Protein AF-A0A2V5XUT9-F1 (afdb_monomer_lite)

Foldseek 3Di:
DDDDDDDDDDDDDDPDPPPPPPQDPQPLQLPFDADPQDFCLVCPPPRNLVSVVVVLVCVVVVVLVVSVFWKFPAWAFQAEADLNEHQHPAATWIKTWGSQRVVCQVVVVPDARDFQTKMKIQHFHDDRVVCVVPPTDPGFKIWMWGAALQFAQLRIWTAIGGHPDDRDDLDPPRDAHRTGALALLLQALLQFLGSSDQDHQLGTPSGDHHDDHYHYDCNPPPDDDDDPDDDDDDDPRDYLVNVLLQADFFDDDPDDPDPPDDDVVVCVVPVVDDDDDPVRQAFFRALNLLAAHFGSVAFDLDGFLSSVLSWQWAFSADQRQKDWFDQDPVSHIYIDRQGLSLQQCQACQQQLLLFVVLVVVLVVVLVVLVVDPDPVVSVVVNQVSQLLSLLARQVQLSVSQCVVVVNDRGDDPCLLRDRPSPPPSSNSNSSRRSGCDQSNLQQFAQDPDDPPDDSVVCCLVAQASSRTDGDDSQEGEDQDAPLQDAASSCCSRNVHGYHYDNCSQALSSVRSHQFRWDFPVPDVVTDIDGQGCFSVLLCVFLQDDPDDDHPNHDHLQVQFFNQWDAFPVRRDTGRGDKGFNTRYNAPSGRDGHRGHDRSNTVRDTGPDDDTGSNRAALPLVSLVVFVVQWDWDDPDPSATWTHHRRSNYIQDSNNHSRSHSSSNSSRRNVVSVVPAAWDKDWDPWDDDDPDTDIDIDIGGRGSHDPPHSGPPDDDDDDDDDDD

Sequence (723 aa):
MFWFLLVAAGTTLFCYPSILSGQTPVPDCSERTKDDLPLPSTFLPGRLPEFQKILTGFLQRGDYLKLNWCGDKGLRDTGPFINKASYGVHPTVKIYYSPEIMRWLIDGRDGTVPDGAMIIKEQYAPPAAQYQIKPPLPVSDWTIMIKDSKGSKDGWYWAEIWEGQNIDNNDPPYNIPNAGFGLYCSRCHASAEKDHTFVSLSNIKGFPGQPLSYFVDFSWVPQPSPTPATRPLAKLTVSHHDEMSLLSSAKEPAAPPAPSTLNPAFVKFYNSIAPVPPADVQKLPPETYDHIVADYLGPQHFLTSDACMGCHSAIYYGNAMVYTGKPQPDGTTPLMNVSPFGEWRWSPMGLAGRDPIFYAQLDSELAYLKTIKDIATREKLKREVVNTCFRCHGVMGKRQLDLDHGGNGDFERDLVYVTDKNDSNFKYGALARDGVSCTACHHTVEDKTPPGVPPLKYFLENSITGNFQTGKADELSGPFEDNVIVTDPMNSTMGIKPKHDAFIKASRMCGSCHTINLPVVDQKPVGHNLEQLTYLEWVNSGYQNEFGNNSRAQTCQDCHMPGKYSNAAGTLTVPLIQQPIATVQDDQYPAVEYRLDQAKVQVRFRDSGFVRHQFQGLNIFLLEMFSEFMKDYKTSPDKNFPYNDVLGVRQNDYMLTVNADLPNAIDAFVEQAQNTTASIAVTPISTDKDKLVANVTVTNKTGHRFPSGVGFRRAFIEFEAID

Secondary structure (DSSP, 8-state):
------------------------PPP--TTSPPP-PPPGGGGTTT-HHHHHHHHHHHHHTTHHHHTT-EEBSS-B-SS-EETTEE--SSSEEEEEE-HHHHHHHHTTS-SPPPTT-EEEEEEEPSPGGGGGTSPPPPP-EEEEEEE-TTTSSS-EEEEEEETTPPPP-S-TT-PPPSEESS-TTHHHHTTBSSTT----GGGBTTSSS------B-STTSPPPPPPS-SPPP------HHHHHTTEE------PPPPPSS--HHHHHHTTTSPPPPGGGSPPPPPGGG---PPPSSS--S---THHHHHHHS--SSSS--EEE-PPPTTS-EEEEE--HHHHHTTSTTGGGGG-HHHHHHHHHHHHHHTT-S-HHHHHHHHHHHHHHHHHHHSHHHHHHHHHHTTT-----GGGGG---TTSTTHHHHHHHHT-S-HHHHHTEE---PPTTS-HHHHHHHHT-TT--EE--TTEEEESS-GGGS--HHHHHHHS-EEEE-GGGG-HHHHHTTSSEEEEETTSSS-EEEEEE-HHHHHHTSTT--SSS--TT---HHHHHS-S-EE-TTSS-EESS--B-S---SSTTSPP-TTBPPGGGT----BSS----S----S-HHHHHHHHTT-B--EEETTEE--EETTTTEESS-TTT--TTHHHHHHHHHHHHIIIIIEEEEEPPPEEETTEEE--EEEEE-SSSSSS-SBTT-----------

Structure (mmCIF, N/CA/C/O backbone):
data_AF-A0A2V5XUT9-F1
#
_entry.id   AF-A0A2V5XUT9-F1
#
loop_
_atom_site.group_PDB
_atom_site.id
_atom_site.type_symbol
_atom_site.label_atom_id
_atom_site.label_alt_id
_atom_site.label_comp_id
_atom_site.label_asym_id
_atom_site.label_entity_id
_atom_site.label_seq_id
_atom_site.pdbx_PDB_ins_code
_atom_site.Cartn_x
_atom_site.Cartn_y
_atom_site.Cartn_z
_atom_site.occupancy
_atom_site.B_iso_or_equiv
_atom_site.auth_seq_id
_atom_site.auth_comp_id
_atom_site.auth_asym_id
_atom_site.auth_atom_id
_atom_site.pdbx_PDB_model_num
ATOM 1 N N . MET A 1 1 ? 3.800 -66.254 -53.015 1.00 32.72 1 MET A N 1
ATOM 2 C CA . MET A 1 1 ? 3.657 -66.008 -54.469 1.00 32.72 1 MET A CA 1
ATOM 3 C C . MET A 1 1 ? 3.555 -64.497 -54.643 1.00 32.72 1 MET A C 1
ATOM 5 O O . MET A 1 1 ? 2.500 -63.958 -54.369 1.00 32.72 1 MET A O 1
ATOM 9 N N . PHE A 1 2 ? 4.649 -63.732 -54.710 1.00 27.14 2 PHE A N 1
ATOM 10 C CA . PHE A 1 2 ? 5.569 -63.567 -55.849 1.00 27.14 2 PHE A CA 1
ATOM 11 C C . PHE A 1 2 ? 4.825 -63.282 -57.164 1.00 27.14 2 PHE A C 1
ATOM 13 O O . PHE A 1 2 ? 4.352 -64.224 -57.787 1.00 27.14 2 PHE A O 1
ATOM 20 N N . TRP A 1 3 ? 4.764 -62.015 -57.593 1.00 24.81 3 TRP A N 1
ATOM 21 C CA . TRP A 1 3 ? 5.647 -61.505 -58.655 1.00 24.81 3 TRP A CA 1
ATOM 22 C C . TRP A 1 3 ? 5.622 -59.969 -58.750 1.00 24.81 3 TRP A C 1
ATOM 24 O O . TRP A 1 3 ? 4.587 -59.328 -58.599 1.00 24.81 3 TRP A O 1
ATOM 34 N N . PHE A 1 4 ? 6.819 -59.424 -58.962 1.00 25.84 4 PHE A N 1
ATOM 35 C CA . PHE A 1 4 ? 7.181 -58.024 -59.173 1.00 25.84 4 PHE A CA 1
ATOM 36 C C . PHE A 1 4 ? 6.820 -57.551 -60.589 1.00 25.84 4 PHE A C 1
ATOM 38 O O . PHE A 1 4 ? 6.903 -58.335 -61.533 1.00 25.84 4 PHE A O 1
ATOM 45 N N . LEU A 1 5 ? 6.603 -56.242 -60.759 1.00 26.33 5 LEU A N 1
ATOM 46 C CA . LEU A 1 5 ? 6.947 -55.556 -62.007 1.00 26.33 5 LEU A CA 1
ATOM 47 C C . LEU A 1 5 ? 7.474 -54.142 -61.723 1.00 26.33 5 LEU A C 1
ATOM 49 O O . LEU A 1 5 ? 6.786 -53.300 -61.151 1.00 26.33 5 LEU A O 1
ATOM 53 N N . LEU A 1 6 ? 8.738 -53.943 -62.107 1.00 25.69 6 LEU A N 1
ATOM 54 C CA . LEU A 1 6 ? 9.466 -52.678 -62.167 1.00 25.69 6 LEU A CA 1
ATOM 55 C C . LEU A 1 6 ? 8.842 -51.739 -63.208 1.00 25.69 6 LEU A C 1
ATOM 57 O O . LEU A 1 6 ? 8.605 -52.168 -64.335 1.00 25.69 6 LEU A O 1
ATOM 61 N N . VAL A 1 7 ? 8.785 -50.441 -62.897 1.00 28.50 7 VAL A N 1
ATOM 62 C CA . VAL A 1 7 ? 8.995 -49.378 -63.892 1.00 28.50 7 VAL A CA 1
ATOM 63 C C . VAL A 1 7 ? 9.900 -48.310 -63.279 1.00 28.50 7 VAL A C 1
ATOM 65 O O . VAL A 1 7 ? 9.647 -47.799 -62.191 1.00 28.50 7 VAL A O 1
ATOM 68 N N . ALA A 1 8 ? 10.990 -48.033 -63.989 1.00 28.75 8 ALA A N 1
ATOM 69 C CA . ALA A 1 8 ? 12.005 -47.043 -63.675 1.00 28.75 8 ALA A CA 1
ATOM 70 C C . ALA A 1 8 ? 11.497 -45.611 -63.909 1.00 28.75 8 ALA A C 1
ATOM 72 O O . ALA A 1 8 ? 10.847 -45.340 -64.916 1.00 28.75 8 ALA A O 1
ATOM 73 N N . ALA A 1 9 ? 11.883 -44.683 -63.034 1.00 30.38 9 ALA A N 1
ATOM 74 C CA . ALA A 1 9 ? 11.851 -43.252 -63.311 1.00 30.38 9 ALA A CA 1
ATOM 75 C C . ALA A 1 9 ? 13.183 -42.647 -62.851 1.00 30.38 9 ALA A C 1
ATOM 77 O O . ALA A 1 9 ? 13.587 -42.808 -61.701 1.00 30.38 9 ALA A O 1
ATOM 78 N N . GLY A 1 10 ? 13.897 -42.044 -63.801 1.00 28.62 10 GLY A N 1
ATOM 79 C CA . GLY A 1 10 ? 15.254 -41.542 -63.636 1.00 28.62 10 GLY A CA 1
ATOM 80 C C . GLY A 1 10 ? 15.347 -40.347 -62.692 1.00 28.62 10 GLY A C 1
ATOM 81 O O . GLY A 1 10 ? 14.539 -39.423 -62.733 1.00 28.62 10 GLY A O 1
ATOM 82 N N . THR A 1 11 ? 16.382 -40.366 -61.861 1.00 30.25 11 THR A N 1
ATOM 83 C CA . THR A 1 11 ? 16.817 -39.253 -61.025 1.00 30.25 11 THR A CA 1
ATOM 84 C C . THR A 1 11 ? 17.622 -38.269 -61.871 1.00 30.25 11 THR A C 1
ATOM 86 O O . THR A 1 11 ? 18.797 -38.488 -62.162 1.00 30.25 11 THR A O 1
ATOM 89 N N . THR A 1 12 ? 17.000 -37.159 -62.259 1.00 32.81 12 THR A N 1
ATOM 90 C CA . THR A 1 12 ? 17.709 -35.980 -62.765 1.00 32.81 12 THR A CA 1
ATOM 91 C C . THR A 1 12 ? 18.216 -35.185 -61.562 1.00 32.81 12 THR A C 1
ATOM 93 O O . THR A 1 12 ? 17.437 -34.549 -60.853 1.00 32.81 12 THR A O 1
ATOM 96 N N . LEU A 1 13 ? 19.525 -35.247 -61.303 1.00 30.48 13 LEU A N 1
ATOM 97 C CA . LEU A 1 13 ? 20.211 -34.367 -60.356 1.00 30.48 13 LEU A CA 1
ATOM 98 C C . LEU A 1 13 ? 20.130 -32.923 -60.882 1.00 30.48 13 LEU A C 1
ATOM 100 O O . LEU A 1 13 ? 20.867 -32.546 -61.791 1.00 30.48 13 LEU A O 1
ATOM 104 N N . PHE A 1 14 ? 19.252 -32.105 -60.305 1.00 32.28 14 PHE A N 1
ATOM 105 C CA . PHE A 1 14 ? 19.362 -30.652 -60.400 1.00 32.28 14 PHE A CA 1
ATOM 106 C C . PHE A 1 14 ? 20.211 -30.160 -59.225 1.00 32.28 14 PHE A C 1
ATOM 108 O O . PHE A 1 14 ? 19.733 -30.047 -58.098 1.00 32.28 14 PHE A O 1
ATOM 115 N N . CYS A 1 15 ? 21.487 -29.876 -59.495 1.00 30.17 15 CYS A N 1
ATOM 116 C CA . CYS A 1 15 ? 22.313 -29.040 -58.628 1.00 30.17 15 CYS A CA 1
ATOM 117 C C . CYS A 1 15 ? 21.710 -27.630 -58.594 1.00 30.17 15 CYS A C 1
ATOM 119 O O . CYS A 1 15 ? 21.963 -26.824 -59.488 1.00 30.17 15 CYS A O 1
ATOM 121 N N . TYR A 1 16 ? 20.924 -27.327 -57.563 1.00 31.00 16 TYR A N 1
ATOM 122 C CA . TYR A 1 16 ? 20.676 -25.944 -57.177 1.00 31.00 16 TYR A CA 1
ATOM 123 C C . TYR A 1 16 ? 21.912 -25.432 -56.428 1.00 31.00 16 TYR A C 1
ATOM 125 O O . TYR A 1 16 ? 22.327 -26.065 -55.455 1.00 31.00 16 TYR A O 1
ATOM 133 N N . PRO A 1 17 ? 22.528 -24.316 -56.851 1.00 32.03 17 PRO A N 1
ATOM 134 C CA . PRO A 1 17 ? 23.571 -23.693 -56.060 1.00 32.03 17 PRO A CA 1
ATOM 135 C C . PRO A 1 17 ? 22.941 -23.201 -54.757 1.00 32.03 17 PRO A C 1
ATOM 137 O O . PRO A 1 17 ? 21.958 -22.459 -54.772 1.00 32.03 17 PRO A O 1
ATOM 140 N N . SER A 1 18 ? 23.505 -23.633 -53.631 1.00 33.12 18 SER A N 1
ATOM 141 C CA . SER A 1 18 ? 23.210 -23.094 -52.311 1.00 33.12 18 SER A CA 1
ATOM 142 C C . SER A 1 18 ? 23.465 -21.590 -52.336 1.00 33.12 18 SER A C 1
ATOM 144 O O . SER A 1 18 ? 24.608 -21.140 -52.251 1.00 33.12 18 SER A O 1
ATOM 146 N N . ILE A 1 19 ? 22.401 -20.802 -52.474 1.00 35.62 19 ILE A N 1
ATOM 147 C CA . ILE A 1 19 ? 22.444 -19.382 -52.152 1.00 35.62 19 ILE A CA 1
ATOM 148 C C . ILE A 1 19 ? 22.626 -19.339 -50.638 1.00 35.62 19 ILE A C 1
ATOM 150 O O . ILE A 1 19 ? 21.674 -19.498 -49.877 1.00 35.62 19 ILE A O 1
ATOM 154 N N . LEU A 1 20 ? 23.879 -19.192 -50.207 1.00 35.50 20 LEU A N 1
ATOM 155 C CA . LEU A 1 20 ? 24.218 -18.695 -48.884 1.00 35.50 20 LEU A CA 1
ATOM 156 C C . LEU A 1 20 ? 23.450 -17.383 -48.718 1.00 35.50 20 LEU A C 1
ATOM 158 O O . LEU A 1 20 ? 23.815 -16.365 -49.307 1.00 35.50 20 LEU A O 1
ATOM 162 N N . SER A 1 21 ? 22.349 -17.417 -47.965 1.00 39.91 21 SER A N 1
ATOM 163 C CA . SER A 1 21 ? 21.729 -16.197 -47.476 1.00 39.91 21 SER A CA 1
ATOM 164 C C . SER A 1 21 ? 22.806 -15.483 -46.672 1.00 39.91 21 SER A C 1
ATOM 166 O O . SER A 1 21 ? 23.222 -15.983 -45.625 1.00 39.91 21 SER A O 1
ATOM 168 N N . GLY A 1 22 ? 23.299 -14.358 -47.183 1.00 36.34 22 GLY A N 1
ATOM 169 C CA . GLY A 1 22 ? 24.143 -13.466 -46.410 1.00 36.34 22 GLY A CA 1
ATOM 170 C C . GLY A 1 22 ? 23.352 -13.022 -45.188 1.00 36.34 22 GLY A C 1
ATOM 171 O O . GLY A 1 22 ? 22.529 -12.116 -45.281 1.00 36.34 22 GLY A O 1
ATOM 172 N N . GLN A 1 23 ? 23.558 -13.693 -44.055 1.00 43.31 23 GLN A N 1
ATOM 173 C CA . GLN A 1 23 ? 23.196 -13.138 -42.765 1.00 43.31 23 GLN A CA 1
ATOM 174 C C . GLN A 1 23 ? 24.056 -11.887 -42.622 1.00 43.31 23 GLN A C 1
ATOM 176 O O . GLN A 1 23 ? 25.282 -11.969 -42.553 1.00 43.31 23 GLN A O 1
ATOM 181 N N . THR A 1 24 ? 23.423 -10.715 -42.652 1.00 45.81 24 THR A N 1
ATOM 182 C CA . THR A 1 24 ? 24.041 -9.498 -42.126 1.00 45.81 24 THR A CA 1
ATOM 183 C C . THR A 1 24 ? 24.659 -9.844 -40.772 1.00 45.81 24 THR A C 1
ATOM 185 O O . THR A 1 24 ? 23.941 -10.426 -39.953 1.00 45.81 24 THR A O 1
ATOM 188 N N . PRO A 1 25 ? 25.947 -9.535 -40.532 1.00 54.25 25 PRO A N 1
ATOM 189 C CA . PRO A 1 25 ? 26.560 -9.772 -39.235 1.00 54.25 25 PRO A CA 1
ATOM 190 C C . PRO A 1 25 ? 25.679 -9.138 -38.164 1.00 54.25 25 PRO A C 1
ATOM 192 O O . PRO A 1 25 ? 25.329 -7.958 -38.270 1.00 54.25 25 PRO A O 1
ATOM 195 N N . VAL A 1 26 ? 25.274 -9.937 -37.178 1.00 59.28 26 VAL A N 1
ATOM 196 C CA . VAL A 1 26 ? 24.556 -9.431 -36.009 1.00 59.28 26 VAL A CA 1
ATOM 197 C C . VAL A 1 26 ? 25.423 -8.322 -35.401 1.00 59.28 26 VAL A C 1
ATOM 199 O O . VAL A 1 26 ? 26.630 -8.533 -35.247 1.00 59.28 26 VAL A O 1
ATOM 202 N N . PRO A 1 27 ? 24.872 -7.128 -35.119 1.00 66.81 27 PRO A N 1
ATOM 203 C CA . PRO A 1 27 ? 25.648 -6.058 -34.514 1.00 66.81 27 PRO A CA 1
ATOM 204 C C . PRO A 1 27 ? 26.284 -6.543 -33.212 1.00 66.81 27 PRO A C 1
ATOM 206 O O . PRO A 1 27 ? 25.630 -7.228 -32.427 1.00 66.81 27 PRO A O 1
ATOM 209 N N . ASP A 1 28 ? 27.542 -6.170 -32.983 1.00 81.25 28 ASP A N 1
ATOM 210 C CA . ASP A 1 28 ? 28.255 -6.495 -31.749 1.00 81.25 28 ASP A CA 1
ATOM 211 C C . ASP A 1 28 ? 27.670 -5.697 -30.572 1.00 81.25 28 ASP A C 1
ATOM 213 O O . ASP A 1 28 ? 28.098 -4.584 -30.256 1.00 81.25 28 ASP A O 1
ATOM 217 N N . CYS A 1 29 ? 26.576 -6.225 -30.028 1.00 86.06 29 CYS A N 1
ATOM 218 C CA . CYS A 1 29 ? 25.764 -5.607 -28.990 1.00 86.06 29 CYS A CA 1
ATOM 219 C C . CYS A 1 29 ? 26.208 -5.998 -27.578 1.00 86.06 29 CYS A C 1
ATOM 221 O O . CYS A 1 29 ? 26.033 -5.207 -26.656 1.00 86.06 29 CYS A O 1
ATOM 223 N N . SER A 1 30 ? 26.758 -7.201 -27.401 1.00 84.38 30 SER A N 1
ATOM 224 C CA . SER A 1 30 ? 27.184 -7.730 -26.098 1.00 84.38 30 SER A CA 1
ATOM 225 C C . SER A 1 30 ? 28.550 -7.218 -25.645 1.00 84.38 30 SER A C 1
ATOM 227 O O . SER A 1 30 ? 28.843 -7.282 -24.456 1.00 84.38 30 SER A O 1
ATOM 229 N N . GLU A 1 31 ? 29.369 -6.693 -26.561 1.00 86.44 31 GLU A N 1
ATOM 230 C CA . GLU A 1 31 ? 30.711 -6.167 -26.265 1.00 86.44 31 GLU A CA 1
ATOM 231 C C . GLU A 1 31 ? 30.760 -4.622 -26.301 1.00 86.44 31 GLU A C 1
ATOM 233 O O . GLU A 1 31 ? 31.824 -4.009 -26.409 1.00 86.44 31 GLU A O 1
ATOM 238 N N . ARG A 1 32 ? 29.595 -3.957 -26.222 1.00 88.75 32 ARG A N 1
ATOM 239 C CA . ARG A 1 32 ? 29.506 -2.489 -26.109 1.00 88.75 32 ARG A CA 1
ATOM 240 C C . ARG A 1 32 ? 30.077 -1.989 -24.784 1.00 88.75 32 ARG A C 1
ATOM 242 O O . ARG A 1 32 ? 30.233 -2.734 -23.820 1.00 88.75 32 ARG A O 1
ATOM 249 N N . THR A 1 33 ? 30.374 -0.692 -24.733 1.00 90.62 33 THR A N 1
ATOM 250 C CA . THR A 1 33 ? 30.874 -0.053 -23.516 1.00 90.62 33 THR A CA 1
ATOM 251 C C . THR A 1 33 ? 29.785 -0.050 -22.443 1.00 90.62 33 THR A C 1
ATOM 253 O O . THR A 1 33 ? 28.659 0.392 -22.680 1.00 90.62 33 THR A O 1
ATOM 256 N N . LYS A 1 34 ? 30.137 -0.562 -21.265 1.00 93.25 34 LYS A N 1
ATOM 257 C CA . LYS A 1 34 ? 29.307 -0.519 -20.058 1.00 93.25 34 LYS A CA 1
ATOM 258 C C . LYS A 1 34 ? 29.227 0.910 -19.527 1.00 93.25 34 LYS A C 1
ATOM 260 O O . LYS A 1 34 ? 30.142 1.697 -19.772 1.00 93.25 34 LYS A O 1
ATOM 265 N N . ASP A 1 35 ? 28.160 1.240 -18.813 1.00 94.69 35 ASP A N 1
ATOM 266 C CA . ASP A 1 35 ? 28.147 2.466 -18.022 1.00 94.69 35 ASP A CA 1
ATOM 267 C C . ASP A 1 35 ? 29.044 2.334 -16.779 1.00 94.69 35 ASP A C 1
ATOM 269 O O . ASP A 1 35 ? 29.522 1.252 -16.429 1.00 94.69 35 ASP A O 1
ATOM 273 N N . ASP A 1 36 ? 29.314 3.470 -16.147 1.00 94.44 36 ASP A N 1
ATOM 274 C CA . ASP A 1 36 ? 30.088 3.598 -14.917 1.00 94.44 36 ASP A CA 1
ATOM 275 C C . ASP A 1 36 ? 29.212 4.008 -13.722 1.00 94.44 36 ASP A C 1
ATOM 277 O O . ASP A 1 36 ? 29.734 4.484 -12.708 1.00 94.44 36 ASP A O 1
ATOM 281 N N . LEU A 1 37 ? 27.883 3.837 -13.817 1.00 97.62 37 LEU A N 1
ATOM 282 C CA . LEU A 1 37 ? 26.998 4.196 -12.719 1.00 97.62 37 LEU A CA 1
ATOM 283 C C . LEU A 1 37 ? 27.213 3.245 -11.530 1.00 97.62 37 LEU A C 1
ATOM 285 O O . LEU A 1 37 ? 27.383 2.035 -11.697 1.00 97.62 37 LEU A O 1
ATOM 289 N N . PRO A 1 38 ? 27.194 3.769 -10.294 1.00 97.81 38 PRO A N 1
ATOM 290 C CA . PRO A 1 38 ? 27.205 2.924 -9.109 1.00 97.81 38 PRO A CA 1
ATOM 291 C C . PRO A 1 38 ? 25.911 2.104 -9.009 1.00 97.81 38 PRO A C 1
ATOM 293 O O . PRO A 1 38 ? 24.860 2.514 -9.495 1.00 97.81 38 PRO A O 1
ATOM 296 N N . LEU A 1 39 ? 25.963 0.974 -8.303 1.00 98.44 39 LEU A N 1
ATOM 297 C CA . LEU A 1 39 ? 24.760 0.193 -8.011 1.00 98.44 39 LEU A CA 1
ATOM 298 C C . LEU A 1 39 ? 23.812 0.975 -7.077 1.00 98.44 39 LEU A C 1
ATOM 300 O O . LEU A 1 39 ? 24.284 1.491 -6.054 1.00 98.44 39 LEU A O 1
ATOM 304 N N . PRO A 1 40 ? 22.498 1.050 -7.367 1.00 98.19 40 PRO A N 1
ATOM 305 C CA . PRO A 1 40 ? 21.549 1.792 -6.538 1.00 98.19 40 PRO A CA 1
ATOM 306 C C . PRO A 1 40 ? 21.535 1.352 -5.061 1.00 98.19 40 PRO A C 1
ATOM 308 O O . PRO A 1 40 ? 21.383 2.190 -4.171 1.00 98.19 40 PRO A O 1
ATOM 311 N N . SER A 1 41 ? 21.775 0.072 -4.758 1.00 97.94 41 SER A N 1
ATOM 312 C CA . SER A 1 41 ? 21.807 -0.460 -3.388 1.00 97.94 41 SER A CA 1
ATOM 313 C C . SER A 1 41 ? 22.939 0.134 -2.534 1.00 97.94 41 SER A C 1
ATOM 315 O O . SER A 1 41 ? 22.818 0.199 -1.314 1.00 97.94 41 SER A O 1
ATOM 317 N N . THR A 1 42 ? 23.984 0.712 -3.143 1.00 97.81 42 THR A N 1
ATOM 318 C CA . THR A 1 42 ? 25.054 1.461 -2.438 1.00 97.81 42 THR A CA 1
ATOM 319 C C . THR A 1 42 ? 24.603 2.818 -1.870 1.00 97.81 42 THR A C 1
ATOM 321 O O . THR A 1 42 ? 25.348 3.491 -1.148 1.00 97.81 42 THR A O 1
ATOM 324 N N . PHE A 1 43 ? 23.371 3.225 -2.178 1.00 97.44 43 PHE A N 1
ATOM 325 C CA . PHE A 1 43 ? 22.713 4.417 -1.649 1.00 97.44 43 PHE A CA 1
ATOM 326 C C . PHE A 1 43 ? 21.628 4.083 -0.621 1.00 97.44 43 PHE A C 1
ATOM 328 O O . PHE A 1 43 ? 21.058 4.995 -0.020 1.00 97.44 43 PHE A O 1
ATOM 335 N N . LEU A 1 44 ? 21.342 2.804 -0.374 1.00 94.44 44 LEU A N 1
ATOM 336 C CA . LEU A 1 44 ? 20.471 2.420 0.729 1.00 94.44 44 LEU A CA 1
ATOM 337 C C . LEU A 1 44 ? 21.139 2.718 2.082 1.00 94.44 44 LEU A C 1
ATOM 339 O O . LEU A 1 44 ? 22.369 2.735 2.179 1.00 94.44 44 LEU A O 1
ATOM 343 N N . PRO A 1 45 ? 20.341 2.943 3.138 1.00 89.50 45 PRO A N 1
ATOM 344 C CA . PRO A 1 45 ? 18.873 3.018 3.140 1.00 89.50 45 PRO A CA 1
ATOM 345 C C . PRO A 1 45 ? 18.315 4.422 2.815 1.00 89.50 45 PRO A C 1
ATOM 347 O O . PRO A 1 45 ? 17.141 4.556 2.479 1.00 89.50 45 PRO A O 1
ATOM 350 N N . GLY A 1 46 ? 19.132 5.479 2.906 1.00 88.44 46 GLY A N 1
ATOM 351 C CA . GLY A 1 46 ? 18.653 6.871 2.937 1.00 88.44 46 GLY A CA 1
ATOM 352 C C . GLY A 1 46 ? 18.944 7.758 1.725 1.00 88.44 46 GLY A C 1
ATOM 353 O O . GLY A 1 46 ? 18.409 8.860 1.656 1.00 88.44 46 GLY A O 1
ATOM 354 N N . ARG A 1 47 ? 19.784 7.320 0.783 1.00 94.88 47 ARG A N 1
ATOM 355 C CA . ARG A 1 47 ? 20.377 8.184 -0.256 1.00 94.88 47 ARG A CA 1
ATOM 356 C C . ARG A 1 47 ? 19.893 7.893 -1.678 1.00 94.88 47 ARG A C 1
ATOM 358 O O . ARG A 1 47 ? 20.490 8.389 -2.628 1.00 94.88 47 ARG A O 1
ATOM 365 N N . LEU A 1 48 ? 18.820 7.118 -1.865 1.00 95.06 48 LEU A N 1
ATOM 366 C CA . LEU A 1 48 ? 18.259 6.861 -3.203 1.00 95.06 48 LEU A CA 1
ATOM 367 C C . LEU A 1 48 ? 17.942 8.140 -4.015 1.00 95.06 48 LEU A C 1
ATOM 369 O O . LEU A 1 48 ? 18.198 8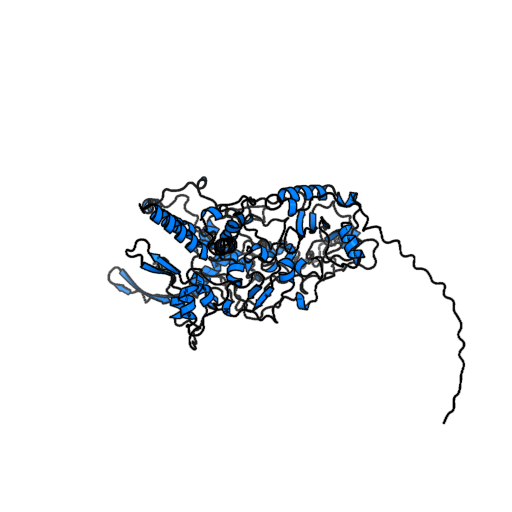.116 -5.218 1.00 95.06 48 LEU A O 1
ATOM 373 N N . PRO A 1 49 ? 17.511 9.274 -3.419 1.00 94.88 49 PRO A N 1
ATOM 374 C CA . PRO A 1 49 ? 17.377 10.537 -4.157 1.00 94.88 49 PRO A CA 1
ATOM 375 C C . PRO A 1 49 ? 18.691 11.053 -4.775 1.00 94.88 49 PRO A C 1
ATOM 377 O O . PRO A 1 49 ? 18.684 11.674 -5.839 1.00 94.88 49 PRO A O 1
ATOM 380 N N . GLU A 1 50 ? 19.845 10.777 -4.151 1.00 96.81 50 GLU A N 1
ATOM 381 C CA . GLU A 1 50 ? 21.159 11.098 -4.731 1.00 96.81 50 GLU A CA 1
ATOM 382 C C . GLU A 1 50 ? 21.422 10.249 -5.979 1.00 96.81 50 GLU A C 1
ATOM 384 O O . GLU A 1 50 ? 21.904 10.769 -6.987 1.00 96.81 50 GLU A O 1
ATOM 389 N N . PHE A 1 51 ? 21.066 8.961 -5.935 1.00 97.75 51 PHE A N 1
ATOM 390 C CA . PHE A 1 51 ? 21.177 8.075 -7.091 1.00 97.75 51 PHE A CA 1
ATOM 391 C C . PHE A 1 51 ? 20.228 8.491 -8.221 1.00 97.75 51 PHE A C 1
ATOM 393 O O . PHE A 1 51 ? 20.668 8.598 -9.365 1.00 97.75 51 PHE A O 1
ATOM 400 N N . GLN A 1 52 ? 18.968 8.820 -7.906 1.00 96.44 52 GLN A N 1
ATOM 401 C CA . GLN A 1 52 ? 18.009 9.346 -8.883 1.00 96.44 52 GLN A CA 1
ATOM 402 C C . GLN A 1 52 ? 18.589 10.573 -9.599 1.00 96.44 52 GLN A C 1
ATOM 404 O O . GLN A 1 52 ? 18.559 10.629 -10.822 1.00 96.44 52 GLN A O 1
ATOM 409 N N . LYS A 1 53 ? 19.222 11.507 -8.872 1.00 96.50 53 LYS A N 1
ATOM 410 C CA . LYS A 1 53 ? 19.889 12.678 -9.471 1.00 96.50 53 LYS A CA 1
ATOM 411 C C . LYS A 1 53 ? 20.988 12.301 -10.469 1.00 96.50 53 LYS A C 1
ATOM 413 O O . LYS A 1 53 ? 21.102 12.922 -11.528 1.00 96.50 53 LYS A O 1
ATOM 418 N N . ILE A 1 54 ? 21.823 11.321 -10.118 1.00 97.44 54 ILE A N 1
ATOM 419 C CA . ILE A 1 54 ? 22.898 10.822 -10.987 1.00 97.44 54 ILE A CA 1
ATOM 420 C C . ILE A 1 54 ? 22.292 10.210 -12.256 1.00 97.44 54 ILE A C 1
ATOM 422 O O . ILE A 1 54 ? 22.707 10.565 -13.363 1.00 97.44 54 ILE A O 1
ATOM 426 N N . LEU A 1 55 ? 21.273 9.361 -12.093 1.00 97.75 55 LEU A N 1
ATOM 427 C CA . LEU A 1 55 ? 20.563 8.709 -13.189 1.00 97.75 55 LEU A CA 1
ATOM 428 C C . LEU A 1 55 ? 19.878 9.729 -14.111 1.00 97.75 55 LEU A C 1
ATOM 430 O O . LEU A 1 55 ? 20.053 9.661 -15.326 1.00 97.75 55 LEU A O 1
ATOM 434 N N . THR A 1 56 ? 19.186 10.734 -13.565 1.00 96.69 56 THR A N 1
ATOM 435 C CA . THR A 1 56 ? 18.589 11.830 -14.346 1.00 96.69 56 THR A CA 1
ATOM 436 C C . THR A 1 56 ? 19.640 12.521 -15.216 1.00 96.69 56 THR A C 1
ATOM 438 O O . THR A 1 56 ? 19.413 12.742 -16.405 1.00 96.69 56 THR A O 1
ATOM 441 N N . GLY A 1 57 ? 20.821 12.817 -14.662 1.00 96.25 57 GLY A N 1
ATOM 442 C CA . GLY A 1 57 ? 21.913 13.424 -15.422 1.00 96.25 57 GLY A CA 1
ATOM 443 C C . GLY A 1 57 ? 22.433 12.532 -16.554 1.00 96.25 57 GLY A C 1
ATOM 444 O O . GLY A 1 57 ? 22.709 13.032 -17.644 1.00 96.25 57 GLY A O 1
ATOM 445 N N . PHE A 1 58 ? 22.557 11.225 -16.312 1.00 97.50 58 PHE A N 1
ATOM 446 C CA . PHE A 1 58 ? 22.955 10.237 -17.322 1.00 97.50 58 PHE A CA 1
ATOM 447 C C . PHE A 1 58 ? 21.959 10.177 -18.495 1.00 97.50 58 PHE A C 1
ATOM 449 O O . PHE A 1 58 ? 22.364 10.205 -19.662 1.00 97.50 58 PHE A O 1
ATOM 456 N N . LEU A 1 59 ? 20.656 10.175 -18.192 1.00 97.06 59 LEU A N 1
ATOM 457 C CA . LEU A 1 59 ? 19.580 10.129 -19.188 1.00 97.06 59 LEU A CA 1
ATOM 458 C C . LEU A 1 59 ? 19.511 11.412 -20.023 1.00 97.06 59 LEU A C 1
ATOM 460 O O . LEU A 1 59 ? 19.542 11.347 -21.250 1.00 97.06 59 LEU A O 1
ATOM 464 N N . GLN A 1 60 ? 19.510 12.580 -19.375 1.00 95.38 60 GLN A N 1
ATOM 465 C CA . GLN A 1 60 ? 19.409 13.879 -20.053 1.00 95.38 60 GLN A CA 1
ATOM 466 C C . GLN A 1 60 ? 20.590 14.161 -20.990 1.00 95.38 60 GLN A C 1
ATOM 468 O O . GLN A 1 60 ? 20.435 14.820 -22.017 1.00 95.38 60 GLN A O 1
ATOM 473 N N . ARG A 1 61 ? 21.786 13.654 -20.667 1.00 95.75 61 ARG A N 1
ATOM 474 C CA . ARG A 1 61 ? 22.960 13.771 -21.543 1.00 95.75 61 ARG A CA 1
ATOM 475 C C . ARG A 1 61 ? 22.970 12.758 -22.690 1.00 95.75 61 ARG A C 1
ATOM 477 O O . ARG A 1 61 ? 23.854 12.865 -23.549 1.00 95.75 61 ARG A O 1
ATOM 484 N N . GLY A 1 62 ? 22.048 11.792 -22.701 1.00 96.00 62 GLY A N 1
ATOM 485 C CA . GLY A 1 62 ? 22.000 10.701 -23.672 1.00 96.00 62 GLY A CA 1
ATOM 486 C C . GLY A 1 62 ? 23.239 9.808 -23.612 1.00 96.00 62 GLY A C 1
ATOM 487 O O . GLY A 1 62 ? 23.736 9.377 -24.652 1.00 96.00 62 GLY A O 1
ATOM 488 N N . ASP A 1 63 ? 23.801 9.582 -22.421 1.00 97.50 63 ASP A N 1
ATOM 489 C CA . ASP A 1 63 ? 25.096 8.906 -22.282 1.00 97.50 63 ASP A CA 1
ATOM 490 C C . ASP A 1 63 ? 25.047 7.454 -22.803 1.00 97.50 63 ASP A C 1
ATOM 492 O O . ASP A 1 63 ? 25.971 7.031 -23.495 1.00 97.50 63 ASP A O 1
ATOM 496 N N . TYR A 1 64 ? 23.925 6.742 -22.640 1.00 97.06 64 TYR A N 1
ATOM 497 C CA . TYR A 1 64 ? 23.691 5.415 -23.242 1.00 97.06 64 TYR A CA 1
ATOM 498 C C . TYR A 1 64 ? 23.828 5.393 -24.778 1.00 97.06 64 TYR A C 1
ATOM 500 O O . TYR A 1 64 ? 24.277 4.401 -25.355 1.00 97.06 64 TYR A O 1
ATOM 508 N N . LEU A 1 65 ? 23.508 6.498 -25.464 1.00 96.06 65 LEU A N 1
ATOM 509 C CA . LEU A 1 65 ? 23.713 6.624 -26.911 1.00 96.06 65 LEU A CA 1
ATOM 510 C C . LEU A 1 65 ? 25.199 6.790 -27.252 1.00 96.06 65 LEU A C 1
ATOM 512 O O . LEU A 1 65 ? 25.672 6.224 -28.237 1.00 96.06 65 LEU A O 1
ATOM 516 N N . LYS A 1 66 ? 25.951 7.532 -26.429 1.00 96.12 66 LYS A N 1
ATOM 517 C CA . LYS A 1 66 ? 27.407 7.721 -26.588 1.00 96.12 66 LYS A CA 1
ATOM 518 C C . LYS A 1 66 ? 28.176 6.429 -26.320 1.00 96.12 66 LYS A C 1
ATOM 520 O O . LYS A 1 66 ? 29.185 6.178 -26.972 1.00 96.12 66 LYS A O 1
ATOM 525 N N . LEU A 1 67 ? 27.657 5.595 -25.418 1.00 96.31 67 LEU A N 1
ATOM 526 C CA . LEU A 1 67 ? 28.131 4.234 -25.152 1.00 96.31 67 LEU A CA 1
ATOM 527 C C . LEU A 1 67 ? 27.746 3.233 -26.261 1.00 96.31 67 LEU A C 1
ATOM 529 O O . LEU A 1 67 ? 28.139 2.067 -26.211 1.00 96.31 67 LEU A O 1
ATOM 533 N N . ASN A 1 68 ? 27.017 3.686 -27.290 1.00 94.69 68 ASN A N 1
ATOM 534 C CA . ASN A 1 68 ? 26.613 2.904 -28.458 1.00 94.69 68 ASN A CA 1
ATOM 535 C C . ASN A 1 68 ? 25.782 1.659 -28.098 1.00 94.69 68 ASN A C 1
ATOM 537 O O . ASN A 1 68 ? 25.924 0.597 -28.715 1.00 94.69 68 ASN A O 1
ATOM 541 N N . TRP A 1 69 ? 24.923 1.782 -27.083 1.00 96.94 69 TRP A N 1
ATOM 542 C CA . TRP A 1 69 ? 24.022 0.709 -26.669 1.00 96.94 69 TRP A CA 1
ATOM 543 C C . TRP A 1 69 ? 23.072 0.316 -27.799 1.00 96.94 69 TRP A C 1
ATOM 545 O O . TRP A 1 69 ? 22.612 1.151 -28.585 1.00 96.94 69 TRP A O 1
ATOM 555 N N . CYS A 1 70 ? 22.778 -0.980 -27.891 1.00 95.81 70 CYS A N 1
ATOM 556 C CA . CYS A 1 70 ? 21.831 -1.470 -28.881 1.00 95.81 70 CYS A CA 1
ATOM 557 C C . CYS A 1 70 ? 20.412 -1.054 -28.503 1.00 95.81 70 CYS A C 1
ATOM 559 O O . CYS A 1 70 ? 20.078 -0.936 -27.328 1.00 95.81 70 CYS A O 1
ATOM 561 N N . GLY A 1 71 ? 19.579 -0.822 -29.514 1.00 96.25 71 GLY A N 1
ATOM 562 C CA . GLY A 1 71 ? 18.207 -0.386 -29.309 1.00 96.25 71 GLY A CA 1
ATOM 563 C C . GLY A 1 71 ? 17.233 -1.014 -30.288 1.00 96.25 71 GLY A C 1
ATOM 564 O O . GLY A 1 71 ? 17.617 -1.703 -31.243 1.00 96.25 71 GLY A O 1
ATOM 565 N N . ASP A 1 72 ? 15.959 -0.757 -30.028 1.00 97.25 72 ASP A N 1
ATOM 566 C CA . ASP A 1 72 ? 14.847 -1.258 -30.819 1.00 97.25 72 ASP A CA 1
ATOM 567 C C . ASP A 1 72 ? 14.959 -0.842 -32.297 1.00 97.25 72 ASP A C 1
ATOM 569 O O . ASP A 1 72 ? 15.548 0.185 -32.660 1.00 97.25 72 ASP A O 1
ATOM 573 N N . LYS A 1 73 ? 14.353 -1.650 -33.175 1.00 95.69 73 LYS A N 1
ATOM 574 C CA . LYS A 1 73 ? 14.282 -1.421 -34.630 1.00 95.69 73 LYS A CA 1
ATOM 575 C C . LYS A 1 73 ? 13.671 -0.065 -34.983 1.00 95.69 73 LYS A C 1
ATOM 577 O O . LYS A 1 73 ? 14.048 0.524 -35.995 1.00 95.69 73 LYS A O 1
ATOM 582 N N . GLY A 1 74 ? 12.758 0.422 -34.152 1.00 94.69 74 GLY A N 1
ATOM 583 C CA . GLY A 1 74 ? 12.082 1.701 -34.299 1.00 94.69 74 GLY A CA 1
ATOM 584 C C . GLY A 1 74 ? 11.177 1.989 -33.106 1.00 94.69 74 GLY A C 1
ATOM 585 O O . GLY A 1 74 ? 11.168 1.241 -32.131 1.00 94.69 74 GLY A O 1
ATOM 586 N N . LEU A 1 75 ? 10.426 3.083 -33.210 1.00 96.25 75 LEU A N 1
ATOM 587 C CA . LEU A 1 75 ? 9.367 3.427 -32.265 1.00 96.25 75 LEU A CA 1
ATOM 588 C C . LEU A 1 75 ? 8.209 2.440 -32.407 1.00 96.25 75 LEU A C 1
ATOM 590 O O . LEU A 1 75 ? 7.811 2.118 -33.530 1.00 96.25 75 LEU A O 1
ATOM 594 N N . ARG A 1 76 ? 7.663 1.983 -31.283 1.00 95.44 76 ARG A N 1
ATOM 595 C CA . ARG A 1 76 ? 6.537 1.044 -31.249 1.00 95.44 76 ARG A CA 1
ATOM 596 C C . ARG A 1 76 ? 5.576 1.376 -30.120 1.00 95.44 76 ARG A C 1
ATOM 598 O O . ARG A 1 76 ? 5.990 1.832 -29.057 1.00 95.44 76 ARG A O 1
ATOM 605 N N . ASP A 1 77 ? 4.298 1.133 -30.360 1.00 95.38 77 ASP A N 1
ATOM 606 C CA . ASP A 1 77 ? 3.274 1.231 -29.325 1.00 95.38 77 ASP A CA 1
ATOM 607 C C . ASP A 1 77 ? 3.342 0.019 -28.393 1.00 95.38 77 ASP A C 1
ATOM 609 O O . ASP A 1 77 ? 3.875 -1.029 -28.760 1.00 95.38 77 ASP A O 1
ATOM 613 N N . THR A 1 78 ? 2.810 0.160 -27.179 1.00 92.94 78 THR A N 1
ATOM 614 C CA . THR A 1 78 ? 2.705 -0.947 -26.206 1.00 92.94 78 THR A CA 1
ATOM 615 C C . THR A 1 78 ? 1.264 -1.419 -26.001 1.00 92.94 78 THR A C 1
ATOM 617 O O . THR A 1 78 ? 0.945 -2.116 -25.040 1.00 92.94 78 THR A O 1
ATOM 620 N N . GLY A 1 79 ? 0.381 -1.023 -26.914 1.00 93.00 79 GLY A N 1
ATOM 621 C CA . GLY A 1 79 ? -1.007 -1.444 -26.987 1.00 93.00 79 GLY A CA 1
ATOM 622 C C . GLY A 1 79 ? -1.746 -0.722 -28.111 1.00 93.00 79 GLY A C 1
ATOM 623 O O . GLY A 1 79 ? -1.135 0.046 -28.859 1.00 93.00 79 GLY A O 1
ATOM 624 N N . PRO A 1 80 ? -3.049 -0.993 -28.269 1.00 92.94 80 PRO A N 1
ATOM 625 C CA . PRO A 1 80 ? -3.856 -0.378 -29.313 1.00 92.94 80 PRO A CA 1
ATOM 626 C C . PRO A 1 80 ? -3.999 1.140 -29.152 1.00 92.94 80 PRO A C 1
ATOM 628 O O . PRO A 1 80 ? -3.971 1.662 -28.038 1.00 92.94 80 PRO A O 1
ATOM 631 N N . PHE A 1 81 ? -4.244 1.837 -30.260 1.00 92.06 81 PHE A N 1
ATOM 632 C CA . PHE A 1 81 ? -4.643 3.244 -30.271 1.00 92.06 81 PHE A CA 1
ATOM 633 C C . PHE A 1 81 ? -5.967 3.396 -31.020 1.00 92.06 81 PHE A C 1
ATOM 635 O O . PHE A 1 81 ? -6.053 3.091 -32.213 1.00 92.06 81 PHE A O 1
ATOM 642 N N . ILE A 1 82 ? -7.007 3.831 -30.310 1.00 89.88 82 ILE A N 1
ATOM 643 C CA . ILE A 1 82 ? -8.387 3.852 -30.805 1.00 89.88 82 ILE A CA 1
ATOM 644 C C . ILE A 1 82 ? -9.059 5.143 -30.337 1.00 89.88 82 ILE A C 1
ATOM 646 O O . ILE A 1 82 ? -8.956 5.505 -29.169 1.00 89.88 82 ILE A O 1
ATOM 650 N N . ASN A 1 83 ? -9.764 5.842 -31.229 1.00 88.62 83 ASN A N 1
ATOM 651 C CA . ASN A 1 83 ? -10.552 7.042 -30.920 1.00 88.62 83 ASN A CA 1
ATOM 652 C C . ASN A 1 83 ? -9.774 8.133 -30.155 1.00 88.62 83 ASN A C 1
ATOM 654 O O . ASN A 1 83 ? -10.288 8.752 -29.226 1.00 88.62 83 ASN A O 1
ATOM 658 N N . LYS A 1 84 ? -8.537 8.407 -30.581 1.00 86.88 84 LYS A N 1
ATOM 659 C CA . LYS A 1 84 ? -7.589 9.360 -29.976 1.00 86.88 84 LYS A CA 1
ATOM 660 C C . LYS A 1 84 ? -7.102 8.985 -28.573 1.00 86.88 84 LYS A C 1
ATOM 662 O O . LYS A 1 84 ? -6.483 9.821 -27.920 1.00 86.88 84 LYS A O 1
ATOM 667 N N . ALA A 1 85 ? -7.336 7.751 -28.137 1.00 84.69 85 ALA A N 1
ATOM 668 C CA . ALA A 1 85 ? -6.875 7.230 -26.861 1.00 84.69 85 ALA A CA 1
ATOM 669 C C . ALA A 1 85 ? -5.867 6.091 -27.064 1.00 84.69 85 ALA A C 1
ATOM 671 O O . ALA A 1 85 ? -6.030 5.234 -27.936 1.00 84.69 85 ALA A O 1
ATOM 672 N N . SER A 1 86 ? -4.827 6.083 -26.230 1.00 86.25 86 SER A N 1
ATOM 673 C CA . SER A 1 86 ? -3.894 4.962 -26.117 1.00 86.25 86 SER A CA 1
ATOM 674 C C . SER A 1 86 ? -4.411 3.969 -25.084 1.00 86.25 86 SER A C 1
ATOM 676 O O . SER A 1 86 ? -4.771 4.374 -23.984 1.00 86.25 86 SER A O 1
ATOM 678 N N . TYR A 1 87 ? -4.387 2.685 -25.429 1.00 87.12 87 TYR A N 1
ATOM 679 C CA . TYR A 1 87 ? -4.637 1.551 -24.533 1.00 87.12 87 TYR A CA 1
ATOM 680 C C . TYR A 1 87 ? -3.348 0.744 -24.290 1.00 87.12 87 TYR A C 1
ATOM 682 O O . TYR A 1 87 ? -3.387 -0.434 -23.937 1.00 87.12 87 TYR A O 1
ATOM 690 N N . GLY A 1 88 ? -2.187 1.356 -24.545 1.00 86.62 88 GLY A N 1
ATOM 691 C CA . GLY A 1 88 ? -0.885 0.811 -24.171 1.00 86.62 88 GLY A CA 1
ATOM 692 C C . GLY A 1 88 ? -0.613 0.954 -22.679 1.00 86.62 88 GLY A C 1
ATOM 693 O O . GLY A 1 88 ? -0.980 1.956 -22.071 1.00 86.62 88 GLY A O 1
ATOM 694 N N . VAL A 1 89 ? 0.065 -0.042 -22.097 1.00 86.38 89 VAL A N 1
ATOM 695 C CA . VAL A 1 89 ? 0.523 0.006 -20.691 1.00 86.38 89 VAL A CA 1
ATOM 696 C C . VAL A 1 89 ? 1.537 1.134 -20.482 1.00 86.38 89 VAL A C 1
ATOM 698 O O . VAL A 1 89 ? 1.599 1.734 -19.416 1.00 86.38 89 VAL A O 1
ATOM 701 N N . HIS A 1 90 ? 2.305 1.425 -21.527 1.00 89.94 90 HIS A N 1
ATOM 702 C CA . HIS A 1 90 ? 3.160 2.592 -21.668 1.00 89.94 90 HIS A CA 1
ATOM 703 C C . HIS A 1 90 ? 2.744 3.396 -22.920 1.00 89.94 90 HIS A C 1
ATOM 705 O O . HIS A 1 90 ? 2.048 2.875 -23.801 1.00 89.94 90 HIS A O 1
ATOM 711 N N . PRO A 1 91 ? 3.189 4.652 -23.059 1.00 91.62 91 PRO A N 1
ATOM 712 C CA . PRO A 1 91 ? 3.113 5.400 -24.317 1.00 91.62 91 PRO A CA 1
ATOM 713 C C . PRO A 1 91 ? 3.901 4.722 -25.465 1.00 91.62 91 PRO A C 1
ATOM 715 O O . PRO A 1 91 ? 4.304 3.560 -25.374 1.00 91.62 91 PRO A O 1
ATOM 718 N N . THR A 1 92 ? 4.113 5.416 -26.589 1.00 94.62 92 THR A N 1
ATOM 719 C CA . THR A 1 92 ? 5.024 4.921 -27.635 1.00 94.62 92 THR A CA 1
ATOM 720 C C . THR A 1 92 ? 6.444 4.877 -27.088 1.00 94.62 92 THR A C 1
ATOM 722 O O . THR A 1 92 ? 6.896 5.827 -26.454 1.00 94.62 92 THR A O 1
ATOM 725 N N . VAL A 1 93 ? 7.175 3.799 -27.370 1.00 96.19 93 VAL A N 1
ATOM 726 C CA . VAL A 1 93 ? 8.505 3.576 -26.803 1.00 96.19 93 VAL A CA 1
ATOM 727 C C . VAL A 1 93 ? 9.570 3.321 -27.853 1.00 96.19 93 VAL A C 1
ATOM 729 O O . VAL A 1 93 ? 9.304 2.767 -28.924 1.00 96.19 93 VAL A O 1
ATOM 732 N N . LYS A 1 94 ? 10.809 3.646 -27.485 1.00 97.50 94 LYS A N 1
ATOM 733 C CA . LYS A 1 94 ? 12.017 3.069 -28.074 1.00 97.50 94 LYS A CA 1
ATOM 734 C C . LYS A 1 94 ? 12.951 2.628 -26.955 1.00 97.50 94 LYS A C 1
ATOM 736 O O . LYS A 1 94 ? 13.329 3.436 -26.111 1.00 97.50 94 LYS A O 1
ATOM 741 N N . ILE A 1 95 ? 13.302 1.345 -26.940 1.00 98.38 95 ILE A N 1
ATOM 742 C CA . ILE A 1 95 ? 14.074 0.753 -25.842 1.00 98.38 95 ILE A CA 1
ATOM 743 C C . ILE A 1 95 ? 15.542 0.573 -26.237 1.00 98.38 95 ILE A C 1
ATOM 745 O O . ILE A 1 95 ? 15.840 0.238 -27.384 1.00 98.38 95 ILE A O 1
ATOM 749 N N . TYR A 1 96 ? 16.442 0.795 -25.281 1.00 98.44 96 TYR A N 1
ATOM 750 C CA . TYR A 1 96 ? 17.882 0.573 -25.366 1.00 98.44 96 TYR A CA 1
ATOM 751 C C . TYR A 1 96 ? 18.342 -0.357 -24.246 1.00 98.44 96 TYR A C 1
ATOM 753 O O . TYR A 1 96 ? 17.774 -0.371 -23.151 1.00 98.44 96 TYR A O 1
ATOM 761 N N . TYR A 1 97 ? 19.383 -1.127 -24.538 1.00 98.25 97 TYR A N 1
ATOM 762 C CA . TYR A 1 97 ? 19.816 -2.258 -23.729 1.00 98.25 97 TYR A CA 1
ATOM 763 C C . TYR A 1 97 ? 21.313 -2.157 -23.457 1.00 98.25 97 TYR A C 1
ATOM 765 O O . TYR A 1 97 ? 22.103 -2.002 -24.396 1.00 98.25 97 TYR A O 1
ATOM 773 N N . SER A 1 98 ? 21.697 -2.286 -22.188 1.00 98.12 98 SER A N 1
ATOM 774 C CA . SER A 1 98 ? 23.104 -2.406 -21.809 1.00 98.12 98 SER A CA 1
ATOM 775 C C . SER A 1 98 ? 23.725 -3.681 -22.420 1.00 98.12 98 SER A C 1
ATOM 777 O O . SER A 1 98 ? 23.001 -4.639 -22.736 1.00 98.12 98 SER A O 1
ATOM 779 N N . PRO A 1 99 ? 25.057 -3.733 -22.610 1.00 97.31 99 PRO A N 1
ATOM 780 C CA . PRO A 1 99 ? 25.737 -4.914 -23.155 1.00 97.31 99 PRO A CA 1
ATOM 781 C C . PRO A 1 99 ? 25.456 -6.199 -22.360 1.00 97.31 99 PRO A C 1
ATOM 783 O O . PRO A 1 99 ? 25.373 -7.277 -22.944 1.00 97.31 99 PRO A O 1
ATOM 786 N N . GLU A 1 100 ? 25.245 -6.104 -21.048 1.00 97.12 100 GLU A N 1
ATOM 787 C CA . GLU A 1 100 ? 24.875 -7.229 -20.186 1.00 97.12 100 GLU A CA 1
ATOM 788 C C . GLU A 1 100 ? 23.500 -7.803 -20.526 1.00 97.12 100 GLU A C 1
ATOM 790 O O . GLU A 1 100 ? 23.363 -9.022 -20.644 1.00 97.12 100 GLU A O 1
ATOM 795 N N . ILE A 1 101 ? 22.492 -6.942 -20.723 1.00 98.00 101 ILE A N 1
ATOM 796 C CA . ILE A 1 101 ? 21.156 -7.376 -21.156 1.00 98.00 101 ILE A CA 1
ATOM 797 C C . ILE A 1 101 ? 21.249 -8.042 -22.524 1.00 98.00 101 ILE A C 1
ATOM 799 O O . ILE A 1 101 ? 20.648 -9.091 -22.751 1.00 98.00 101 ILE A O 1
ATOM 803 N N . MET A 1 102 ? 22.033 -7.457 -23.431 1.00 97.62 102 MET A N 1
ATOM 804 C CA . MET A 1 102 ? 22.238 -8.017 -24.762 1.00 97.62 102 MET A CA 1
ATOM 805 C C . MET A 1 102 ? 22.904 -9.388 -24.711 1.00 97.62 102 MET A C 1
ATOM 807 O O . MET A 1 102 ? 22.451 -10.295 -25.404 1.00 97.62 102 MET A O 1
ATOM 811 N N . ARG A 1 103 ? 23.929 -9.566 -23.870 1.00 95.62 103 ARG A N 1
ATOM 812 C CA . ARG A 1 103 ? 24.584 -10.861 -23.661 1.00 95.62 103 ARG A CA 1
ATOM 813 C C . ARG A 1 103 ? 23.594 -11.901 -23.142 1.00 95.62 103 ARG A C 1
ATOM 815 O O . ARG A 1 103 ? 23.451 -12.948 -23.758 1.00 95.62 103 ARG A O 1
ATOM 822 N N . TRP A 1 104 ? 22.835 -11.568 -22.098 1.00 96.88 104 TRP A N 1
ATOM 823 C CA . TRP A 1 104 ? 21.806 -12.454 -21.549 1.00 96.88 104 TRP A CA 1
ATOM 824 C C . TRP A 1 104 ? 20.743 -12.839 -22.590 1.00 96.88 104 TRP A C 1
ATOM 826 O O . TRP A 1 104 ? 20.352 -14.000 -22.676 1.00 96.88 104 TRP A O 1
ATOM 836 N N . LEU A 1 105 ? 20.302 -11.899 -23.435 1.00 96.69 105 LEU A N 1
ATOM 837 C CA . LEU A 1 105 ? 19.345 -12.183 -24.509 1.00 96.69 105 LEU A CA 1
ATOM 838 C C . LEU A 1 105 ? 19.924 -13.095 -25.600 1.00 96.69 105 LEU A C 1
ATOM 840 O O . LEU A 1 105 ? 19.232 -14.010 -26.048 1.00 96.69 105 LEU A O 1
ATOM 844 N N . ILE A 1 106 ? 21.166 -12.849 -26.031 1.00 94.81 106 ILE A N 1
ATOM 845 C CA . ILE A 1 106 ? 21.870 -13.656 -27.045 1.00 94.81 106 ILE A CA 1
ATOM 846 C C . ILE A 1 106 ? 22.104 -15.081 -26.535 1.00 94.81 106 ILE A C 1
ATOM 848 O O . ILE A 1 106 ? 21.913 -16.035 -27.288 1.00 94.81 106 ILE A O 1
ATOM 852 N N . ASP A 1 107 ? 22.411 -15.220 -25.247 1.00 93.75 107 ASP A N 1
ATOM 853 C CA . ASP A 1 107 ? 22.606 -16.501 -24.567 1.00 93.75 107 ASP A CA 1
ATOM 854 C C . ASP A 1 107 ? 21.271 -17.217 -24.254 1.00 93.75 107 ASP A C 1
ATOM 856 O O . ASP A 1 107 ? 21.229 -18.198 -23.515 1.00 93.75 107 ASP A O 1
ATOM 860 N N . GLY A 1 108 ? 20.154 -16.758 -24.832 1.00 93.56 108 GLY A N 1
ATOM 861 C CA . GLY A 1 108 ? 18.856 -17.429 -24.738 1.00 93.56 108 GLY A CA 1
ATOM 862 C C . GLY A 1 108 ? 18.079 -17.126 -23.458 1.00 93.56 108 GLY A C 1
ATOM 863 O O . GLY A 1 108 ? 17.214 -17.914 -23.066 1.00 93.56 108 GLY A O 1
ATOM 864 N N . ARG A 1 109 ? 18.357 -15.984 -22.812 1.00 95.69 109 ARG A N 1
ATOM 865 C CA . ARG A 1 109 ? 17.776 -15.589 -21.520 1.00 95.69 109 ARG A CA 1
ATOM 866 C C . ARG A 1 109 ? 18.037 -16.647 -20.443 1.00 95.69 109 ARG A C 1
ATOM 868 O O . ARG A 1 109 ? 17.124 -16.999 -19.694 1.00 95.69 109 ARG A O 1
ATOM 875 N N . ASP A 1 110 ? 19.224 -17.248 -20.443 1.00 92.31 110 ASP A N 1
ATOM 876 C CA . ASP A 1 110 ? 19.604 -18.272 -19.468 1.00 92.31 110 ASP A CA 1
ATOM 877 C C . ASP A 1 110 ? 20.250 -17.658 -18.219 1.00 92.31 110 ASP A C 1
ATOM 879 O O . ASP A 1 110 ? 20.956 -16.652 -18.293 1.00 92.31 110 ASP A O 1
ATOM 883 N N . GLY A 1 111 ? 19.988 -18.260 -17.059 1.00 92.44 111 GLY A N 1
ATOM 884 C CA . GLY A 1 111 ? 20.373 -17.705 -15.763 1.00 92.44 111 GLY A CA 1
ATOM 885 C C . GLY A 1 111 ? 19.713 -16.356 -15.448 1.00 92.44 111 GLY A C 1
ATOM 886 O O . GLY A 1 111 ? 18.728 -15.960 -16.074 1.00 92.44 111 GLY A O 1
ATOM 887 N N . THR A 1 112 ? 20.261 -15.666 -14.449 1.00 93.62 112 THR A N 1
ATOM 888 C CA . THR A 1 112 ? 19.783 -14.354 -13.994 1.00 93.62 112 THR A CA 1
ATOM 889 C C . THR A 1 112 ? 20.510 -13.223 -14.699 1.00 93.62 112 THR A C 1
ATOM 891 O O . THR A 1 112 ? 21.716 -13.306 -14.947 1.00 93.62 112 THR A O 1
ATOM 894 N N . VAL A 1 113 ? 19.807 -12.118 -14.923 1.00 97.69 113 VAL A N 1
ATOM 895 C CA . VAL A 1 113 ? 20.437 -10.873 -15.372 1.00 97.69 113 VAL A CA 1
ATOM 896 C C . VAL A 1 113 ? 21.457 -10.410 -14.309 1.00 97.69 113 VAL A C 1
ATOM 898 O O . VAL A 1 113 ? 21.129 -10.443 -13.120 1.00 97.69 113 VAL A O 1
ATOM 901 N N . PRO A 1 114 ? 22.691 -10.015 -14.685 1.00 97.19 114 PRO A N 1
ATOM 902 C CA . PRO A 1 114 ? 23.712 -9.592 -13.724 1.00 97.19 114 PRO A CA 1
ATOM 903 C C . PRO A 1 114 ? 23.465 -8.172 -13.191 1.00 97.19 114 PRO A C 1
ATOM 905 O O . PRO A 1 114 ? 22.903 -7.331 -13.890 1.00 97.19 114 PRO A O 1
ATOM 908 N N . ASP A 1 115 ? 23.940 -7.893 -11.975 1.00 98.50 115 ASP A N 1
ATOM 909 C CA . ASP A 1 115 ? 23.848 -6.561 -11.362 1.00 98.50 115 ASP A CA 1
ATOM 910 C C . ASP A 1 115 ? 24.542 -5.485 -12.216 1.00 98.50 115 ASP A C 1
ATOM 912 O O . ASP A 1 115 ? 25.602 -5.718 -12.802 1.00 98.50 115 ASP A O 1
ATOM 916 N N . GLY A 1 116 ? 23.928 -4.304 -12.283 1.00 98.06 116 GLY A N 1
ATOM 917 C CA . GLY A 1 116 ? 24.332 -3.178 -13.129 1.00 98.06 116 GLY A CA 1
ATOM 918 C C . GLY A 1 116 ? 23.719 -3.205 -14.531 1.00 98.06 116 GLY A C 1
ATOM 919 O O . GLY A 1 116 ? 23.686 -2.176 -15.198 1.00 98.06 116 GLY A O 1
ATOM 920 N N . ALA A 1 117 ? 23.171 -4.340 -14.978 1.00 98.31 117 ALA A N 1
ATOM 921 C CA . ALA A 1 117 ? 22.495 -4.413 -16.268 1.00 98.31 117 ALA A CA 1
ATOM 922 C C . ALA A 1 117 ? 21.272 -3.481 -16.310 1.00 98.31 117 ALA A C 1
ATOM 924 O O . ALA A 1 117 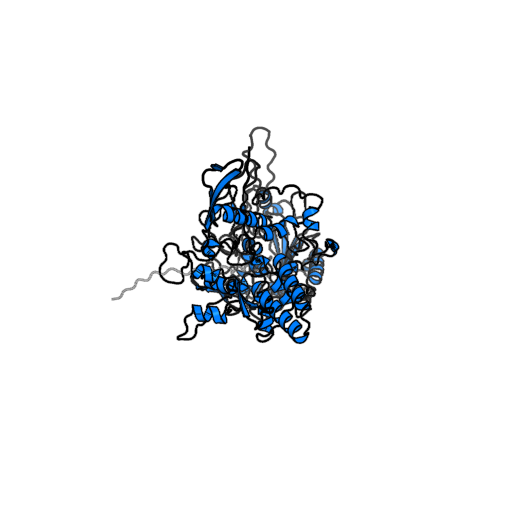? 20.482 -3.433 -15.363 1.00 98.31 117 ALA A O 1
ATOM 925 N N . MET A 1 118 ? 21.091 -2.770 -17.424 1.00 98.62 118 MET A N 1
ATOM 926 C CA . MET A 1 118 ? 20.108 -1.691 -17.526 1.00 98.62 118 MET A CA 1
ATOM 927 C C . MET A 1 118 ? 19.293 -1.763 -18.816 1.00 98.62 118 MET A C 1
ATOM 929 O O . MET A 1 118 ? 19.817 -2.020 -19.905 1.00 98.62 118 MET A O 1
ATOM 933 N N . ILE A 1 119 ? 17.997 -1.479 -18.687 1.00 98.69 119 ILE A N 1
ATOM 934 C CA . ILE A 1 119 ? 17.072 -1.283 -19.804 1.00 98.69 119 ILE A CA 1
ATOM 935 C C . ILE A 1 119 ? 16.507 0.134 -19.701 1.00 98.69 119 ILE A C 1
ATOM 937 O O . ILE A 1 119 ? 15.924 0.497 -18.680 1.00 98.69 119 ILE A O 1
ATOM 941 N N . ILE A 1 120 ? 16.661 0.918 -20.769 1.00 98.62 120 ILE A N 1
ATOM 942 C CA . ILE A 1 120 ? 16.178 2.302 -20.858 1.00 98.62 120 ILE A CA 1
ATOM 943 C C . ILE A 1 120 ? 15.078 2.364 -21.902 1.00 98.62 120 ILE A C 1
ATOM 945 O O . ILE A 1 120 ? 15.286 1.997 -23.056 1.00 98.62 120 ILE A O 1
ATOM 949 N N . LYS A 1 121 ? 13.915 2.868 -21.516 1.00 98.00 121 LYS A N 1
ATOM 950 C CA . LYS A 1 121 ? 12.769 3.087 -22.392 1.00 98.00 121 LYS A CA 1
ATOM 951 C C . LYS A 1 121 ? 12.577 4.587 -22.564 1.00 98.00 121 LYS A C 1
ATOM 953 O O . LYS A 1 121 ? 12.121 5.244 -21.640 1.00 98.00 121 LYS A O 1
ATOM 958 N N . GLU A 1 122 ? 12.906 5.113 -23.739 1.00 97.94 122 GLU A N 1
ATOM 959 C CA . GLU A 1 122 ? 12.498 6.467 -24.128 1.00 97.94 122 GLU A CA 1
ATOM 960 C C . GLU A 1 122 ? 10.991 6.468 -24.423 1.00 97.94 122 GLU A C 1
ATOM 962 O O . GLU A 1 122 ? 10.520 5.600 -25.169 1.00 97.94 122 GLU A O 1
ATOM 967 N N . GLN A 1 123 ? 10.253 7.424 -23.856 1.00 95.06 123 GLN A N 1
ATOM 968 C CA . GLN A 1 123 ? 8.800 7.550 -23.980 1.00 95.06 123 GLN A CA 1
ATOM 969 C C . GLN A 1 123 ? 8.419 8.724 -24.900 1.00 95.06 123 GLN A C 1
ATOM 971 O O . GLN A 1 123 ? 8.996 9.809 -24.838 1.00 95.06 123 GLN A O 1
ATOM 976 N N . TYR A 1 124 ? 7.437 8.498 -25.775 1.00 94.88 124 TYR A N 1
ATOM 977 C CA . TYR A 1 124 ? 6.978 9.446 -26.791 1.00 94.88 124 TYR A CA 1
ATOM 978 C C . TYR A 1 124 ? 5.452 9.442 -26.903 1.00 94.88 124 TYR A C 1
ATOM 980 O O . TYR A 1 124 ? 4.800 8.430 -26.654 1.00 94.88 124 TYR A O 1
ATOM 988 N N . ALA A 1 125 ? 4.865 10.560 -27.333 1.00 92.25 125 ALA A N 1
ATOM 989 C CA . ALA A 1 125 ? 3.418 10.661 -27.500 1.00 92.25 125 ALA A CA 1
ATOM 990 C C . ALA A 1 125 ? 2.877 9.595 -28.485 1.00 92.25 125 ALA A C 1
ATOM 992 O O . ALA A 1 125 ? 3.401 9.463 -29.590 1.00 92.25 125 ALA A O 1
ATOM 993 N N . PRO A 1 126 ? 1.815 8.852 -28.135 1.00 91.50 126 PRO A N 1
ATOM 994 C CA . PRO A 1 126 ? 1.231 7.856 -29.025 1.00 91.50 126 PRO A CA 1
ATOM 995 C C . PRO A 1 126 ? 0.353 8.468 -30.127 1.00 91.50 126 PRO A C 1
ATOM 997 O O . PRO A 1 126 ? -0.134 9.593 -29.970 1.00 91.50 126 PRO A O 1
ATOM 1000 N N . PRO A 1 127 ? 0.128 7.752 -31.247 1.00 95.06 127 PRO A N 1
ATOM 1001 C CA . PRO A 1 127 ? 0.684 6.436 -31.590 1.00 95.06 127 PRO A CA 1
ATOM 1002 C C . PRO A 1 127 ? 2.017 6.514 -32.353 1.00 95.06 127 PRO A C 1
ATOM 1004 O O . PRO A 1 127 ? 2.338 7.539 -32.959 1.00 95.06 127 PRO A O 1
ATOM 1007 N N . ALA A 1 128 ? 2.744 5.399 -32.438 1.00 94.69 128 ALA A N 1
ATOM 1008 C CA . ALA A 1 128 ? 4.040 5.302 -33.113 1.00 94.69 128 ALA A CA 1
ATOM 1009 C C . ALA A 1 128 ? 3.968 5.632 -34.613 1.00 94.69 128 ALA A C 1
ATOM 1011 O O . ALA A 1 128 ? 4.919 6.165 -35.190 1.00 94.69 128 ALA A O 1
ATOM 1012 N N . ALA A 1 129 ? 2.822 5.355 -35.245 1.00 93.56 129 ALA A N 1
ATOM 1013 C CA . ALA A 1 129 ? 2.580 5.614 -36.664 1.00 93.56 129 ALA A CA 1
ATOM 1014 C C . ALA A 1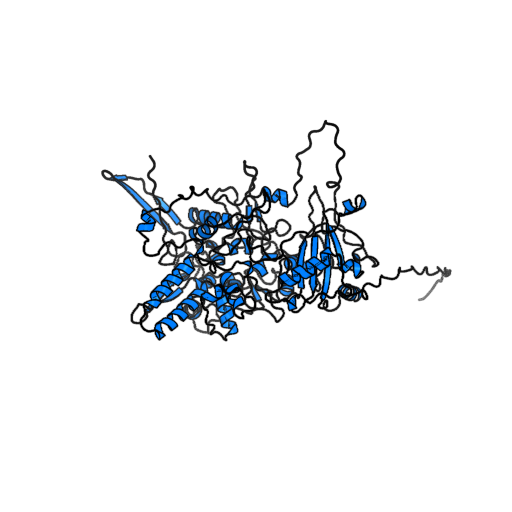 129 ? 2.771 7.092 -37.052 1.00 93.56 129 ALA A C 1
ATOM 1016 O O . ALA A 1 129 ? 3.207 7.380 -38.169 1.00 93.56 129 ALA A O 1
ATOM 1017 N N . GLN A 1 130 ? 2.538 8.033 -36.129 1.00 93.56 130 GLN A N 1
ATOM 1018 C CA . GLN A 1 130 ? 2.747 9.459 -36.397 1.00 93.56 130 GLN A CA 1
ATOM 1019 C C . GLN A 1 130 ? 4.210 9.790 -36.717 1.00 93.56 130 GLN A C 1
ATOM 1021 O O . GLN A 1 130 ? 4.497 10.747 -37.439 1.00 93.56 130 GLN A O 1
ATOM 1026 N N . TYR A 1 131 ? 5.145 8.969 -36.233 1.00 94.06 131 TYR A N 1
ATOM 1027 C CA . TYR A 1 131 ? 6.568 9.210 -36.413 1.00 94.06 131 TYR A CA 1
ATOM 1028 C C . TYR A 1 131 ? 7.110 8.770 -37.774 1.00 94.06 131 TYR A C 1
ATOM 1030 O O . TYR A 1 131 ? 8.251 9.070 -38.120 1.00 94.06 131 TYR A O 1
ATOM 1038 N N . GLN A 1 132 ? 6.268 8.128 -38.590 1.00 89.69 132 GLN A N 1
ATOM 1039 C CA . GLN A 1 132 ? 6.561 7.856 -39.998 1.00 89.69 132 GLN A CA 1
ATOM 1040 C C . GLN A 1 132 ? 6.394 9.106 -40.874 1.00 89.69 132 GLN A C 1
ATOM 1042 O O . GLN A 1 132 ? 6.989 9.185 -41.946 1.00 89.69 132 GLN A O 1
ATOM 1047 N N . ILE A 1 133 ? 5.599 10.085 -40.419 1.00 89.31 133 ILE A N 1
ATOM 1048 C CA . ILE A 1 133 ? 5.322 11.331 -41.150 1.00 89.31 133 ILE A CA 1
ATOM 1049 C C . ILE A 1 133 ? 5.984 12.562 -40.523 1.00 89.31 133 ILE A C 1
ATOM 1051 O O . ILE A 1 133 ? 6.236 13.543 -41.220 1.00 89.31 133 ILE A O 1
ATOM 1055 N N . LYS A 1 134 ? 6.274 12.529 -39.219 1.00 88.81 134 LYS A N 1
ATOM 1056 C CA . LYS A 1 134 ? 6.898 13.634 -38.487 1.00 88.81 134 LYS A CA 1
ATOM 1057 C C . LYS A 1 134 ? 7.927 13.076 -37.507 1.00 88.81 134 LYS A C 1
ATOM 1059 O O . LYS A 1 134 ? 7.548 12.262 -36.683 1.00 88.81 134 LYS A O 1
ATOM 1064 N N . PRO A 1 135 ? 9.193 13.515 -37.515 1.00 92.12 135 PRO A N 1
ATOM 1065 C CA . PRO A 1 135 ? 10.162 13.032 -36.535 1.00 92.12 135 PRO A CA 1
ATOM 1066 C C . PRO A 1 135 ? 9.722 13.364 -35.094 1.00 92.12 135 PRO A C 1
ATOM 1068 O O . PRO A 1 135 ? 9.076 14.399 -34.879 1.00 92.12 135 PRO A O 1
ATOM 1071 N N . PRO A 1 136 ? 10.058 12.512 -34.108 1.00 92.62 136 PRO A N 1
ATOM 1072 C CA . PRO A 1 136 ? 9.766 12.799 -32.711 1.00 92.62 136 PRO A CA 1
ATOM 1073 C C . PRO A 1 136 ? 10.527 14.041 -32.237 1.00 92.62 136 PRO A C 1
ATOM 1075 O O . PRO A 1 136 ? 11.583 14.393 -32.769 1.00 92.62 136 PRO A O 1
ATOM 1078 N N . LEU A 1 137 ? 9.976 14.702 -31.220 1.00 90.56 137 LEU A N 1
ATOM 1079 C CA . LEU A 1 137 ? 10.720 15.701 -30.456 1.00 90.56 137 LEU A CA 1
ATOM 1080 C C . LEU A 1 137 ? 11.870 15.020 -29.691 1.00 90.56 137 LEU A C 1
ATOM 1082 O O . LEU A 1 137 ? 11.847 13.794 -29.540 1.00 90.56 137 LEU A O 1
ATOM 1086 N N . PRO A 1 138 ? 12.870 15.783 -29.210 1.00 92.50 138 PRO A N 1
ATOM 1087 C CA . PRO A 1 138 ? 13.841 15.252 -28.261 1.00 92.50 138 PRO A CA 1
ATOM 1088 C C . PRO A 1 138 ? 13.134 14.551 -27.099 1.00 92.50 138 PRO A C 1
ATOM 1090 O O . PRO A 1 138 ? 12.098 15.025 -26.633 1.00 92.50 138 PRO A O 1
ATOM 1093 N N . VAL A 1 139 ? 13.683 13.416 -26.668 1.00 94.56 139 VAL A N 1
ATOM 1094 C CA . VAL A 1 139 ? 13.131 12.672 -25.536 1.00 94.56 139 VAL A CA 1
ATOM 1095 C C . VAL A 1 139 ? 13.200 13.527 -24.270 1.00 94.56 139 VAL A C 1
ATOM 1097 O O . VAL A 1 139 ? 14.219 14.156 -23.985 1.00 94.56 139 VAL A O 1
ATOM 1100 N N . SER A 1 140 ? 12.099 13.538 -23.527 1.00 93.00 140 SER A N 1
ATOM 1101 C CA . SER A 1 140 ? 11.955 14.252 -22.258 1.00 93.00 140 SER A CA 1
ATOM 1102 C C . SER A 1 140 ? 11.379 13.361 -21.156 1.00 93.00 140 SER A C 1
ATOM 1104 O O . SER A 1 140 ? 11.068 13.867 -20.086 1.00 93.00 140 SER A O 1
ATOM 1106 N N . ASP A 1 141 ? 11.178 12.069 -21.420 1.00 95.25 141 ASP A N 1
ATOM 1107 C CA . ASP A 1 141 ? 10.514 11.118 -20.528 1.00 95.25 141 ASP A CA 1
ATOM 1108 C C . ASP A 1 141 ? 11.096 9.711 -20.741 1.00 95.25 141 ASP A C 1
ATOM 1110 O O . ASP A 1 141 ? 11.252 9.245 -21.877 1.00 95.25 141 ASP A O 1
ATOM 1114 N N . TRP A 1 142 ? 11.459 9.053 -19.643 1.00 97.75 142 TRP A N 1
ATOM 1115 C CA . TRP A 1 142 ? 12.097 7.750 -19.612 1.00 97.75 142 TRP A CA 1
ATOM 1116 C C . TRP A 1 142 ? 11.491 6.859 -18.526 1.00 97.75 142 TRP A C 1
ATOM 1118 O O . TRP A 1 142 ? 11.338 7.278 -17.382 1.00 97.75 142 TRP A O 1
ATOM 1128 N N . THR A 1 143 ? 11.293 5.578 -18.840 1.00 96.75 143 THR A N 1
ATOM 1129 C CA . THR A 1 143 ? 11.182 4.518 -17.822 1.00 96.75 143 THR A CA 1
ATOM 1130 C C . THR A 1 143 ? 12.450 3.671 -17.836 1.00 96.75 143 THR A C 1
ATOM 1132 O O . THR A 1 143 ? 12.963 3.326 -18.901 1.00 96.75 143 THR A O 1
ATOM 1135 N N . ILE A 1 144 ? 12.966 3.303 -16.670 1.00 97.31 144 ILE A N 1
ATOM 1136 C CA . ILE A 1 144 ? 14.249 2.621 -16.520 1.00 97.31 144 ILE A CA 1
ATOM 1137 C C . ILE A 1 144 ? 14.096 1.471 -15.534 1.00 97.31 144 ILE A C 1
ATOM 1139 O O . ILE A 1 144 ? 13.381 1.578 -14.537 1.00 97.31 144 ILE A O 1
ATOM 1143 N N . MET A 1 145 ? 14.803 0.378 -15.805 1.00 98.25 145 MET A N 1
ATOM 1144 C CA . MET A 1 145 ? 15.046 -0.668 -14.819 1.00 98.25 145 MET A CA 1
ATOM 1145 C C . MET A 1 145 ? 16.532 -1.032 -14.781 1.00 98.25 145 MET A C 1
ATOM 1147 O O . MET A 1 145 ? 17.154 -1.213 -15.833 1.00 98.25 145 MET A O 1
ATOM 1151 N N . ILE A 1 146 ? 17.092 -1.117 -13.572 1.00 98.69 146 ILE A N 1
ATOM 1152 C CA . ILE A 1 146 ? 18.498 -1.461 -13.309 1.00 98.69 146 ILE A CA 1
ATOM 1153 C C . ILE A 1 146 ? 18.532 -2.681 -12.397 1.00 98.69 146 ILE A C 1
ATOM 1155 O O . ILE A 1 146 ? 17.909 -2.681 -11.333 1.00 98.69 146 ILE A O 1
ATOM 1159 N N . LYS A 1 147 ? 19.252 -3.724 -12.805 1.00 98.62 147 LYS A N 1
ATOM 1160 C CA . LYS A 1 147 ? 19.401 -4.933 -12.002 1.00 98.62 147 LYS A CA 1
ATOM 1161 C C . LYS A 1 147 ? 20.307 -4.645 -10.807 1.00 98.62 147 LYS A C 1
ATOM 1163 O O . LYS A 1 147 ? 21.444 -4.215 -10.980 1.00 98.62 147 LYS A O 1
ATOM 1168 N N . ASP A 1 148 ? 19.809 -4.901 -9.605 1.00 98.38 148 ASP A N 1
ATOM 1169 C CA . ASP A 1 148 ? 20.583 -4.837 -8.367 1.00 98.38 148 ASP A CA 1
ATOM 1170 C C . ASP A 1 148 ? 19.985 -5.805 -7.345 1.00 98.38 148 ASP A C 1
ATOM 1172 O O . ASP A 1 148 ? 19.002 -5.517 -6.657 1.00 98.38 148 ASP A O 1
ATOM 1176 N N . SER A 1 149 ? 20.578 -6.993 -7.277 1.00 97.00 149 SER A N 1
ATOM 1177 C CA . SER A 1 149 ? 20.137 -8.115 -6.455 1.00 97.00 149 SER A CA 1
ATOM 1178 C C . SER A 1 149 ? 20.136 -7.839 -4.951 1.00 97.00 149 SER A C 1
ATOM 1180 O O . SER A 1 149 ? 19.553 -8.625 -4.211 1.00 97.00 149 SER A O 1
ATOM 1182 N N . LYS A 1 150 ? 20.759 -6.747 -4.489 1.00 97.19 150 LYS A N 1
ATOM 1183 C CA . LYS A 1 150 ? 20.852 -6.383 -3.067 1.00 97.19 150 LYS A CA 1
ATOM 1184 C C . LYS A 1 150 ? 19.858 -5.305 -2.639 1.00 97.19 150 LYS A C 1
ATOM 1186 O O . LYS A 1 150 ? 19.862 -4.913 -1.475 1.00 97.19 150 LYS A O 1
ATOM 1191 N N . GLY A 1 151 ? 19.047 -4.787 -3.560 1.00 95.75 151 GLY A N 1
ATOM 1192 C CA . GLY A 1 151 ? 18.096 -3.718 -3.253 1.00 95.75 151 GLY A CA 1
ATOM 1193 C C . GLY A 1 151 ? 16.731 -4.190 -2.755 1.00 95.75 151 GLY A C 1
ATOM 1194 O O . GLY A 1 151 ? 16.150 -3.567 -1.871 1.00 95.75 151 GLY A O 1
ATOM 1195 N N . SER A 1 152 ? 16.230 -5.291 -3.312 1.00 95.75 152 SER A N 1
ATOM 1196 C CA . SER A 1 152 ? 14.909 -5.867 -3.025 1.00 95.75 152 SER A CA 1
ATOM 1197 C C . SER A 1 152 ? 14.834 -7.320 -3.484 1.00 95.75 152 SER A C 1
ATOM 1199 O O . SER A 1 152 ? 15.706 -7.815 -4.201 1.00 95.75 152 SER A O 1
ATOM 1201 N N . LYS A 1 153 ? 13.753 -8.009 -3.116 1.00 96.00 153 LYS A N 1
ATOM 1202 C CA . LYS A 1 153 ? 13.501 -9.407 -3.477 1.00 96.00 153 LYS A CA 1
ATOM 1203 C C . LYS A 1 153 ? 13.412 -9.677 -4.987 1.00 96.00 153 LYS A C 1
ATOM 1205 O O . LYS A 1 153 ? 13.853 -10.749 -5.422 1.00 96.00 153 LYS A O 1
ATOM 1210 N N . ASP A 1 154 ? 12.844 -8.759 -5.770 1.00 95.19 154 ASP A N 1
ATOM 1211 C CA . ASP A 1 154 ? 12.833 -8.827 -7.243 1.00 95.19 154 ASP A CA 1
ATOM 1212 C C . ASP A 1 154 ? 14.212 -8.485 -7.848 1.00 95.19 154 ASP A C 1
ATOM 1214 O O . ASP A 1 154 ? 14.554 -8.914 -8.958 1.00 95.19 154 ASP A O 1
ATOM 1218 N N . GLY A 1 155 ? 15.036 -7.771 -7.076 1.00 96.62 155 GLY A N 1
ATOM 1219 C CA . GLY A 1 155 ? 16.380 -7.328 -7.403 1.00 96.62 155 GLY A CA 1
ATOM 1220 C C . GLY A 1 155 ? 16.418 -6.316 -8.543 1.00 96.62 155 GLY A C 1
ATOM 1221 O O . GLY A 1 155 ? 17.328 -6.408 -9.370 1.00 96.62 155 GLY A O 1
ATOM 1222 N N . TRP A 1 156 ? 15.418 -5.436 -8.642 1.00 98.00 156 TRP A N 1
ATOM 1223 C CA . TRP A 1 156 ? 15.334 -4.397 -9.667 1.00 98.00 156 TRP A CA 1
ATOM 1224 C C . TRP A 1 156 ? 15.059 -3.027 -9.047 1.00 98.00 156 TRP A C 1
ATOM 1226 O O . TRP A 1 156 ? 14.100 -2.844 -8.302 1.00 98.00 156 TRP A O 1
ATOM 1236 N N . TYR A 1 157 ? 15.890 -2.050 -9.402 1.00 98.19 157 TYR A N 1
ATOM 1237 C CA . TYR A 1 157 ? 15.583 -0.639 -9.208 1.00 98.19 157 TYR A CA 1
ATOM 1238 C C . TYR A 1 157 ? 14.722 -0.166 -10.377 1.00 98.19 157 TYR A C 1
ATOM 1240 O O . TYR A 1 157 ? 15.114 -0.319 -11.537 1.00 98.19 157 TYR A O 1
ATOM 1248 N N . TRP A 1 158 ? 13.567 0.405 -10.069 1.00 97.44 158 TRP A N 1
ATOM 1249 C CA . TRP A 1 158 ? 12.572 0.885 -11.021 1.00 97.44 158 TRP A CA 1
ATOM 1250 C C . TRP A 1 158 ? 12.565 2.410 -11.020 1.00 97.44 158 TRP A C 1
ATOM 1252 O O . TRP A 1 158 ? 12.679 3.007 -9.953 1.00 97.44 158 TRP A O 1
ATOM 1262 N N . ALA A 1 159 ? 12.424 3.047 -12.183 1.00 96.88 159 ALA A N 1
ATOM 1263 C CA . ALA A 1 159 ? 12.305 4.499 -12.254 1.00 96.88 159 ALA A CA 1
ATOM 1264 C C . ALA A 1 159 ? 11.449 4.982 -13.429 1.00 96.88 159 ALA A C 1
ATOM 1266 O O . ALA A 1 159 ? 11.590 4.479 -14.544 1.00 96.88 159 ALA A O 1
ATOM 1267 N N . GLU A 1 160 ? 10.643 6.015 -13.200 1.00 94.69 160 GLU A N 1
ATOM 1268 C CA . GLU A 1 160 ? 10.116 6.908 -14.234 1.00 94.69 160 GLU A CA 1
ATOM 1269 C C . GLU A 1 160 ? 10.661 8.324 -14.003 1.00 94.69 160 GLU A C 1
ATOM 1271 O O . GLU A 1 160 ? 10.551 8.883 -12.907 1.00 94.69 160 GLU A O 1
ATOM 1276 N N . ILE A 1 161 ? 11.312 8.885 -15.023 1.00 94.94 161 ILE A N 1
ATOM 1277 C CA . ILE A 1 161 ? 12.026 10.161 -14.949 1.00 94.94 161 ILE A CA 1
ATOM 1278 C C . ILE A 1 161 ? 11.649 11.007 -16.155 1.00 94.94 161 ILE A C 1
ATOM 1280 O O . ILE A 1 161 ? 11.775 10.553 -17.287 1.00 94.94 161 ILE A O 1
ATOM 1284 N N . TRP A 1 162 ? 11.273 12.264 -15.926 1.00 93.38 162 TRP A N 1
ATOM 1285 C CA . TRP A 1 162 ? 10.969 13.219 -16.992 1.00 93.38 162 TRP A CA 1
ATOM 1286 C C . TRP A 1 162 ? 11.644 14.576 -16.773 1.00 93.38 162 TRP A C 1
ATOM 1288 O O . TRP A 1 162 ? 12.134 14.910 -15.691 1.00 93.38 162 TRP A O 1
ATOM 1298 N N . GLU A 1 163 ? 11.705 15.376 -17.832 1.00 87.25 163 GLU A N 1
ATOM 1299 C CA . GLU A 1 163 ? 12.278 16.715 -17.802 1.00 87.25 163 GLU A CA 1
ATOM 1300 C C . GLU A 1 163 ? 11.491 17.628 -16.849 1.00 87.25 163 GLU A C 1
ATOM 1302 O O . GLU A 1 163 ? 10.269 17.743 -16.926 1.00 87.25 163 GLU A O 1
ATOM 1307 N N . GLY A 1 164 ? 12.201 18.284 -15.927 1.00 85.31 164 GLY A N 1
ATOM 1308 C CA . GLY A 1 164 ? 11.586 19.141 -14.909 1.00 85.31 164 GLY A CA 1
ATOM 1309 C C . GLY A 1 164 ? 10.925 18.388 -13.748 1.00 85.31 164 GLY A C 1
ATOM 1310 O O . GLY A 1 164 ? 10.304 19.033 -12.907 1.00 85.31 164 GLY A O 1
ATOM 1311 N N . GLN A 1 165 ? 11.060 17.056 -13.672 1.00 89.75 165 GLN A N 1
ATOM 1312 C CA . GLN A 1 165 ? 10.625 16.275 -12.513 1.00 89.75 165 GLN A CA 1
ATOM 1313 C C . GLN A 1 165 ? 11.336 16.755 -11.238 1.00 89.75 165 GLN A C 1
ATOM 1315 O O . GLN A 1 165 ? 12.559 16.925 -11.209 1.00 89.75 165 GLN A O 1
ATOM 1320 N N . ASN A 1 166 ? 10.570 16.915 -10.160 1.00 89.06 166 ASN A N 1
ATOM 1321 C CA . ASN A 1 166 ? 11.140 17.052 -8.827 1.00 89.06 166 ASN A CA 1
ATOM 1322 C C . ASN A 1 166 ? 11.602 15.677 -8.345 1.00 89.06 166 ASN A C 1
ATOM 1324 O O . ASN A 1 166 ? 10.812 14.738 -8.325 1.00 89.06 166 ASN A O 1
ATOM 1328 N N . ILE A 1 167 ? 12.871 15.579 -7.953 1.00 90.94 167 ILE A N 1
ATOM 1329 C CA . ILE A 1 167 ? 13.426 14.368 -7.338 1.00 90.94 167 ILE A CA 1
ATOM 1330 C C . ILE A 1 167 ? 12.610 14.023 -6.094 1.00 90.94 167 ILE A C 1
ATOM 1332 O O . ILE A 1 167 ? 12.212 14.933 -5.355 1.00 90.94 167 ILE A O 1
ATOM 1336 N N . ASP A 1 168 ? 12.393 12.723 -5.884 1.00 85.94 168 ASP A N 1
ATOM 1337 C CA . ASP A 1 168 ? 11.571 12.214 -4.796 1.00 85.94 168 ASP A CA 1
ATOM 1338 C C . ASP A 1 168 ? 12.035 12.817 -3.464 1.00 85.94 168 ASP A C 1
ATOM 1340 O O . ASP A 1 168 ? 13.205 12.742 -3.070 1.00 85.94 168 ASP A O 1
ATOM 1344 N N . ASN A 1 169 ? 11.092 13.464 -2.790 1.00 87.12 169 ASN A N 1
ATOM 1345 C CA . ASN A 1 169 ? 11.286 14.134 -1.519 1.00 87.12 169 ASN A CA 1
ATOM 1346 C C . ASN A 1 169 ? 10.150 13.736 -0.573 1.00 87.12 169 ASN A C 1
ATOM 1348 O O . ASN A 1 169 ? 9.118 13.216 -0.990 1.00 87.12 169 ASN A O 1
ATOM 1352 N N . ASN A 1 170 ? 10.353 13.953 0.722 1.00 91.88 170 ASN A N 1
ATOM 1353 C CA . ASN A 1 170 ? 9.330 13.674 1.731 1.00 91.88 170 ASN A CA 1
ATOM 1354 C C . ASN A 1 170 ? 8.433 14.900 1.969 1.00 91.88 170 ASN A C 1
ATOM 1356 O O . ASN A 1 170 ? 7.879 15.053 3.057 1.00 91.88 170 ASN A O 1
ATOM 1360 N N . ASP A 1 171 ? 8.329 15.793 0.982 1.00 92.56 171 ASP A N 1
ATOM 1361 C CA . ASP A 1 171 ? 7.536 17.013 1.075 1.00 92.56 171 ASP A CA 1
ATOM 1362 C C . ASP A 1 171 ? 6.125 16.785 0.508 1.00 92.56 171 ASP A C 1
ATOM 1364 O O . ASP A 1 171 ? 5.878 15.836 -0.247 1.00 92.56 171 ASP A O 1
ATOM 1368 N N . PRO A 1 172 ? 5.159 17.650 0.856 1.00 90.50 172 PRO A N 1
ATOM 1369 C CA . PRO A 1 172 ? 3.842 17.624 0.246 1.00 90.50 172 PRO A CA 1
ATOM 1370 C C . PRO A 1 172 ? 3.878 17.642 -1.294 1.00 90.50 172 PRO A C 1
ATOM 1372 O O . PRO A 1 172 ? 4.676 18.378 -1.882 1.00 90.50 172 PRO A O 1
ATOM 1375 N N . PRO A 1 173 ? 2.992 16.877 -1.955 1.00 90.56 173 PRO A N 1
ATOM 1376 C CA . PRO A 1 173 ? 1.818 16.208 -1.389 1.00 90.56 173 PRO A CA 1
ATOM 1377 C C . PRO A 1 173 ? 2.092 14.766 -0.921 1.00 90.56 173 PRO A C 1
ATOM 1379 O O . PRO A 1 173 ? 1.171 13.959 -0.907 1.00 90.56 173 PRO A O 1
ATOM 1382 N N . TYR A 1 174 ? 3.335 14.426 -0.550 1.00 92.31 174 TYR A N 1
ATOM 1383 C CA . TYR A 1 174 ? 3.727 13.081 -0.102 1.00 92.31 174 TYR A CA 1
ATOM 1384 C C . TYR A 1 174 ? 3.497 12.009 -1.176 1.00 92.31 174 TYR A C 1
ATOM 1386 O O . TYR A 1 174 ? 2.980 10.923 -0.911 1.00 92.31 174 TYR A O 1
ATOM 1394 N N . ASN A 1 175 ? 3.867 12.338 -2.416 1.00 86.81 175 ASN A N 1
ATOM 1395 C CA . ASN A 1 175 ? 3.737 11.430 -3.552 1.00 86.81 175 ASN A CA 1
ATOM 1396 C C . ASN A 1 175 ? 4.537 10.138 -3.349 1.00 86.81 175 ASN A C 1
ATOM 1398 O O . ASN A 1 175 ? 5.604 10.134 -2.737 1.00 86.81 175 ASN A O 1
ATOM 1402 N N . ILE A 1 176 ? 4.037 9.053 -3.943 1.00 87.25 176 ILE A N 1
ATOM 1403 C CA . ILE A 1 176 ? 4.790 7.804 -4.057 1.00 87.25 176 ILE A CA 1
ATOM 1404 C C . ILE A 1 176 ? 6.078 8.064 -4.852 1.00 87.25 176 ILE A C 1
ATOM 1406 O O . ILE A 1 176 ? 6.003 8.733 -5.890 1.00 87.25 176 ILE A O 1
ATOM 1410 N N . PRO A 1 177 ? 7.233 7.541 -4.393 1.00 89.56 177 PRO A N 1
ATOM 1411 C CA . PRO A 1 177 ? 8.484 7.658 -5.126 1.00 89.56 177 PRO A CA 1
ATOM 1412 C C . PRO A 1 177 ? 8.352 7.141 -6.560 1.00 89.56 177 PRO A C 1
ATOM 1414 O O . PRO A 1 177 ? 7.852 6.036 -6.787 1.00 89.56 177 PRO A O 1
ATOM 1417 N N . ASN A 1 178 ? 8.819 7.925 -7.530 1.00 89.69 178 ASN A N 1
ATOM 1418 C CA . ASN A 1 178 ? 8.872 7.492 -8.926 1.00 89.69 178 ASN A CA 1
ATOM 1419 C C . ASN A 1 178 ? 10.147 6.706 -9.239 1.00 89.69 178 ASN A C 1
ATOM 1421 O O . ASN A 1 178 ? 10.229 6.128 -10.321 1.00 89.69 178 ASN A O 1
ATOM 1425 N N . ALA A 1 179 ? 11.134 6.679 -8.333 1.00 94.62 179 ALA A N 1
ATOM 1426 C CA . ALA A 1 179 ? 12.364 5.920 -8.508 1.00 94.62 179 ALA A CA 1
ATOM 1427 C C . ALA A 1 179 ? 12.815 5.211 -7.215 1.00 94.62 179 ALA A C 1
ATOM 1429 O O . ALA A 1 179 ? 13.018 5.835 -6.174 1.00 94.62 179 ALA A O 1
ATOM 1430 N N . GLY A 1 180 ? 13.006 3.890 -7.259 1.00 95.56 180 GLY A N 1
ATOM 1431 C CA . GLY A 1 180 ? 13.224 3.097 -6.051 1.00 95.56 180 GLY A CA 1
ATOM 1432 C C . GLY A 1 180 ? 13.155 1.585 -6.246 1.00 95.56 180 GLY A C 1
ATOM 1433 O O . GLY A 1 180 ? 13.028 1.070 -7.356 1.00 95.56 180 GLY A O 1
ATOM 1434 N N . PHE A 1 181 ? 13.232 0.869 -5.128 1.00 95.62 181 PHE A N 1
ATOM 1435 C CA . PHE A 1 181 ? 13.001 -0.573 -5.053 1.00 95.62 181 PHE A CA 1
ATOM 1436 C C . PHE A 1 181 ? 11.552 -0.855 -4.639 1.00 95.62 181 PHE A C 1
ATOM 1438 O O . PHE A 1 181 ? 10.918 -0.003 -4.028 1.00 95.62 181 PHE A O 1
ATOM 1445 N N . GLY A 1 182 ? 11.011 -2.033 -4.974 1.00 91.81 182 GLY A N 1
ATOM 1446 C CA . GLY A 1 182 ? 9.659 -2.427 -4.542 1.00 91.81 182 GLY A CA 1
ATOM 1447 C C . GLY A 1 182 ? 8.530 -1.507 -5.033 1.00 91.81 182 GLY A C 1
ATOM 1448 O O . GLY A 1 182 ? 7.531 -1.342 -4.341 1.00 91.81 182 GLY A O 1
ATOM 1449 N N . LEU A 1 183 ? 8.689 -0.888 -6.207 1.00 92.00 183 LEU A N 1
ATOM 1450 C CA . LEU A 1 183 ? 7.701 0.034 -6.771 1.00 92.00 183 LEU A CA 1
ATOM 1451 C C . LEU A 1 183 ? 6.580 -0.685 -7.535 1.00 92.00 183 LEU A C 1
ATOM 1453 O O . LEU A 1 183 ? 6.682 -1.853 -7.925 1.00 92.00 183 LEU A O 1
ATOM 1457 N N . TYR A 1 184 ? 5.515 0.067 -7.821 1.00 90.19 184 TYR A N 1
ATOM 1458 C CA . TYR A 1 184 ? 4.303 -0.392 -8.505 1.00 90.19 184 TYR A CA 1
ATOM 1459 C C . TYR A 1 184 ? 4.543 -0.981 -9.909 1.00 90.19 184 TYR A C 1
ATOM 1461 O O . TYR A 1 184 ? 3.685 -1.703 -10.419 1.00 90.19 184 TYR A O 1
ATOM 1469 N N . CYS A 1 185 ? 5.699 -0.722 -10.538 1.00 92.38 185 CYS A N 1
ATOM 1470 C CA . CYS A 1 185 ? 6.097 -1.319 -11.820 1.00 92.38 185 CYS A CA 1
ATOM 1471 C C . CYS A 1 185 ? 6.061 -2.854 -11.776 1.00 92.38 185 CYS A C 1
ATOM 1473 O O . CYS A 1 185 ? 5.704 -3.514 -12.761 1.00 92.38 185 CYS A O 1
ATOM 1475 N N . SER A 1 186 ? 6.371 -3.413 -10.604 1.00 91.62 186 SER A N 1
ATOM 1476 C CA . SER A 1 186 ? 6.323 -4.845 -10.342 1.00 91.62 186 SER A CA 1
ATOM 1477 C C . SER A 1 186 ? 4.947 -5.460 -10.610 1.00 91.62 186 SER A C 1
ATOM 1479 O O . SER A 1 186 ? 4.903 -6.612 -11.024 1.00 91.62 186 SER A O 1
ATOM 1481 N N . ARG A 1 187 ? 3.837 -4.704 -10.532 1.00 89.69 187 ARG A N 1
ATOM 1482 C CA . ARG A 1 187 ? 2.482 -5.228 -10.800 1.00 89.69 187 ARG A CA 1
ATOM 1483 C C . ARG A 1 187 ? 2.391 -5.983 -12.130 1.00 89.69 187 ARG A C 1
ATOM 1485 O O . ARG A 1 187 ? 1.836 -7.075 -12.210 1.00 89.69 187 ARG A O 1
ATOM 1492 N N . CYS A 1 188 ? 2.979 -5.416 -13.185 1.00 92.44 188 CYS A N 1
ATOM 1493 C CA . CYS A 1 188 ? 2.982 -6.013 -14.516 1.00 92.44 188 CYS A CA 1
ATOM 1494 C C . CYS A 1 188 ? 4.211 -6.906 -14.677 1.00 92.44 188 CYS A C 1
ATOM 1496 O O . CYS A 1 188 ? 4.099 -8.043 -15.128 1.00 92.44 188 CYS A O 1
ATOM 1498 N N . HIS A 1 189 ? 5.382 -6.415 -14.268 1.00 96.62 189 HIS A N 1
ATOM 1499 C CA . HIS A 1 189 ? 6.658 -7.093 -14.484 1.00 96.62 189 HIS A CA 1
ATOM 1500 C C . HIS A 1 189 ? 6.813 -8.411 -13.702 1.00 96.62 189 HIS A C 1
ATOM 1502 O O . HIS A 1 189 ? 7.548 -9.292 -14.145 1.00 96.62 189 HIS A O 1
ATOM 1508 N N . ALA A 1 190 ? 6.061 -8.610 -12.617 1.00 95.31 190 ALA A N 1
ATOM 1509 C CA . ALA A 1 190 ? 5.948 -9.880 -11.894 1.00 95.31 190 ALA A CA 1
ATOM 1510 C C . ALA A 1 190 ? 5.420 -11.037 -12.759 1.00 95.31 190 ALA A C 1
ATOM 1512 O O . ALA A 1 190 ? 5.610 -12.204 -12.440 1.00 95.31 190 ALA A O 1
ATOM 1513 N N . SER A 1 191 ? 4.756 -10.723 -13.871 1.00 96.44 191 SER A N 1
ATOM 1514 C CA . SER A 1 191 ? 4.197 -11.714 -14.794 1.00 96.44 191 SER A CA 1
ATOM 1515 C C . SER A 1 191 ? 5.173 -12.142 -15.895 1.00 96.44 191 SER A C 1
ATOM 1517 O O . SER A 1 191 ? 4.771 -12.847 -16.820 1.00 96.44 191 SER A O 1
ATOM 1519 N N . ALA A 1 192 ? 6.431 -11.695 -15.865 1.00 97.06 192 ALA A N 1
ATOM 1520 C CA . ALA A 1 192 ? 7.434 -12.113 -16.838 1.00 97.06 192 ALA A CA 1
ATOM 1521 C C . ALA A 1 192 ? 7.956 -13.523 -16.536 1.00 97.06 192 ALA A C 1
ATOM 1523 O O . ALA A 1 192 ? 8.179 -13.886 -15.385 1.00 97.06 192 ALA A O 1
ATOM 1524 N N . GLU A 1 193 ? 8.216 -14.304 -17.583 1.00 95.94 193 GLU A N 1
ATOM 1525 C CA . GLU A 1 193 ? 8.731 -15.671 -17.470 1.00 95.94 193 GLU A CA 1
ATOM 1526 C C . GLU A 1 193 ? 10.110 -15.719 -16.793 1.00 95.94 193 GLU A C 1
ATOM 1528 O O . GLU A 1 193 ? 10.404 -16.649 -16.043 1.00 95.94 193 GLU A O 1
ATOM 1533 N N . LYS A 1 194 ? 10.955 -14.709 -17.047 1.00 95.44 194 LYS A N 1
ATOM 1534 C CA . LYS A 1 194 ? 12.310 -14.602 -16.487 1.00 95.44 194 LYS A CA 1
ATOM 1535 C C . LYS A 1 194 ? 12.679 -13.159 -16.159 1.00 95.44 194 LYS A C 1
ATOM 1537 O O . LYS A 1 194 ? 12.356 -12.255 -16.933 1.00 95.44 194 LYS A O 1
ATOM 1542 N N . ASP A 1 195 ? 13.382 -12.981 -15.039 1.00 95.12 195 ASP A N 1
ATOM 1543 C CA . ASP A 1 195 ? 13.998 -11.730 -14.567 1.00 95.12 195 ASP A CA 1
ATOM 1544 C C . ASP A 1 195 ? 13.113 -10.478 -14.671 1.00 95.12 195 ASP A C 1
ATOM 1546 O O . ASP A 1 195 ? 13.607 -9.384 -14.921 1.00 95.12 195 ASP A O 1
ATOM 1550 N N . HIS A 1 196 ? 11.803 -10.619 -14.446 1.00 96.50 196 HIS A N 1
ATOM 1551 C CA . HIS A 1 196 ? 10.865 -9.493 -14.411 1.00 96.50 196 HIS A CA 1
ATOM 1552 C C . HIS A 1 196 ? 10.893 -8.620 -15.682 1.00 96.50 196 HIS A C 1
ATOM 1554 O O . HIS A 1 196 ? 10.664 -7.417 -15.610 1.00 96.50 196 HIS A O 1
ATOM 1560 N N . THR A 1 197 ? 11.199 -9.178 -16.863 1.00 96.06 197 THR A N 1
ATOM 1561 C CA . THR A 1 197 ? 11.288 -8.395 -18.107 1.00 96.06 197 THR A CA 1
ATOM 1562 C C . THR A 1 197 ? 10.734 -9.107 -19.344 1.00 96.06 197 THR A C 1
ATOM 1564 O O . THR A 1 197 ? 10.934 -10.303 -19.558 1.00 96.06 197 THR A O 1
ATOM 1567 N N . PHE A 1 198 ? 10.076 -8.338 -20.213 1.00 96.69 198 PHE A N 1
ATOM 1568 C CA . PHE A 1 198 ? 9.436 -8.804 -21.453 1.00 96.69 198 PHE A CA 1
ATOM 1569 C C . PHE A 1 198 ? 10.321 -8.630 -22.702 1.00 96.69 198 PHE A C 1
ATOM 1571 O O . PHE A 1 198 ? 9.876 -8.820 -23.829 1.00 96.69 198 PHE A O 1
ATOM 1578 N N . VAL A 1 199 ? 11.585 -8.229 -22.532 1.00 95.44 199 VAL A N 1
ATOM 1579 C CA . VAL A 1 199 ? 12.463 -7.852 -23.655 1.00 95.44 199 VAL A CA 1
ATOM 1580 C C . VAL A 1 199 ? 12.773 -9.019 -24.597 1.00 95.44 199 VAL A C 1
ATOM 1582 O O . VAL A 1 199 ? 12.936 -10.161 -24.178 1.00 95.44 199 VAL A O 1
ATOM 1585 N N . SER A 1 200 ? 12.873 -8.743 -25.895 1.00 96.00 200 SER A N 1
ATOM 1586 C CA . SER A 1 200 ? 13.007 -9.777 -26.925 1.00 96.00 200 SER A CA 1
ATOM 1587 C C . SER A 1 200 ? 13.985 -9.362 -28.011 1.00 96.00 200 SER A C 1
ATOM 1589 O O . SER A 1 200 ? 13.963 -8.213 -28.451 1.00 96.00 200 SER A O 1
ATOM 1591 N N . LEU A 1 201 ? 14.785 -10.314 -28.508 1.00 96.31 201 LEU A N 1
ATOM 1592 C CA . LEU A 1 201 ? 15.652 -10.094 -29.673 1.00 96.31 201 LEU A CA 1
ATOM 1593 C C . LEU A 1 201 ? 14.851 -9.654 -30.909 1.00 96.31 201 LEU A C 1
ATOM 1595 O O . LEU A 1 201 ? 15.360 -8.877 -31.713 1.00 96.31 201 LEU A O 1
ATOM 1599 N N . SER A 1 202 ? 13.579 -10.054 -31.024 1.00 95.94 202 SER A N 1
ATOM 1600 C CA . SER A 1 202 ? 12.684 -9.627 -32.111 1.00 95.94 202 SER A CA 1
ATOM 1601 C C . SER A 1 202 ? 12.509 -8.108 -32.198 1.00 95.94 202 SER A C 1
ATOM 1603 O O . SER A 1 202 ? 12.274 -7.579 -33.291 1.00 95.94 202 SER A O 1
ATOM 1605 N N . ASN A 1 203 ? 12.666 -7.407 -31.069 1.00 96.06 203 ASN A N 1
ATOM 1606 C CA . ASN A 1 203 ? 12.530 -5.957 -30.978 1.00 96.06 203 ASN A CA 1
ATOM 1607 C C . ASN A 1 203 ? 13.789 -5.210 -31.432 1.00 96.06 203 ASN A C 1
ATOM 1609 O O . ASN A 1 203 ? 13.690 -4.065 -31.871 1.00 96.06 203 ASN A O 1
ATOM 1613 N N . ILE A 1 204 ? 14.960 -5.853 -31.394 1.00 96.62 204 ILE A N 1
ATOM 1614 C CA . ILE A 1 204 ? 16.267 -5.186 -31.444 1.00 96.62 204 ILE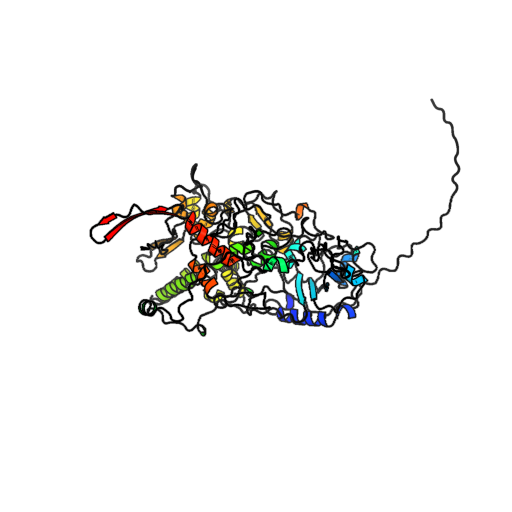 A CA 1
ATOM 1615 C C . ILE A 1 204 ? 16.803 -5.094 -32.875 1.00 96.62 204 ILE A C 1
ATOM 1617 O O . ILE A 1 204 ? 16.742 -6.039 -33.670 1.00 96.62 204 ILE A O 1
ATOM 1621 N N . LYS A 1 205 ? 17.353 -3.929 -33.237 1.00 95.19 205 LYS A N 1
ATOM 1622 C CA . LYS A 1 205 ? 17.926 -3.698 -34.568 1.00 95.19 205 LYS A CA 1
ATOM 1623 C C . LYS A 1 205 ? 19.077 -4.669 -34.849 1.00 95.19 205 LYS A C 1
ATOM 1625 O O . LYS A 1 205 ? 20.014 -4.776 -34.070 1.00 95.19 205 LYS A O 1
ATOM 1630 N N . GLY A 1 206 ? 19.028 -5.328 -36.009 1.00 92.81 206 GLY A N 1
ATOM 1631 C CA . GLY A 1 206 ? 20.051 -6.283 -36.452 1.00 92.81 206 GLY A CA 1
ATOM 1632 C C . GLY A 1 206 ? 19.808 -7.739 -36.041 1.00 92.81 206 GLY A C 1
ATOM 1633 O O . GLY A 1 206 ? 20.562 -8.606 -36.470 1.00 92.81 206 GLY A O 1
ATOM 1634 N N . PHE A 1 207 ? 18.739 -8.020 -35.290 1.00 94.44 207 PHE A N 1
ATOM 1635 C CA . PHE A 1 207 ? 18.305 -9.375 -34.944 1.00 94.44 207 PHE A CA 1
ATOM 1636 C C . PHE A 1 207 ? 17.062 -9.802 -35.752 1.00 94.44 207 PHE A C 1
ATOM 1638 O O . PHE A 1 207 ? 16.290 -8.942 -36.203 1.00 94.44 207 PHE A O 1
ATOM 1645 N N . PRO A 1 208 ? 16.854 -11.115 -35.984 1.00 93.62 208 PRO A N 1
ATOM 1646 C CA . PRO A 1 208 ? 15.679 -11.629 -36.694 1.00 93.62 208 PRO A CA 1
ATOM 1647 C C . PRO A 1 208 ? 14.376 -11.401 -35.906 1.00 93.62 208 PRO A C 1
ATOM 1649 O O . PRO A 1 208 ? 14.407 -11.090 -34.723 1.00 93.62 208 PRO A O 1
ATOM 1652 N N . GLY A 1 209 ? 13.223 -11.555 -36.564 1.00 94.31 209 GLY A N 1
ATOM 1653 C CA . GLY A 1 209 ? 11.896 -11.347 -35.961 1.00 94.31 209 GLY A CA 1
ATOM 1654 C C . GLY A 1 209 ? 11.335 -9.940 -36.182 1.00 94.31 209 GLY A C 1
ATOM 1655 O O . GLY A 1 209 ? 11.956 -9.113 -36.849 1.00 94.31 209 GLY A O 1
ATOM 1656 N N . GLN A 1 210 ? 10.145 -9.667 -35.655 1.00 94.06 210 GLN A N 1
ATOM 1657 C CA . GLN A 1 210 ? 9.518 -8.342 -35.664 1.00 94.06 210 GLN A CA 1
ATOM 1658 C C . GLN A 1 210 ? 8.886 -8.067 -34.296 1.00 94.06 210 GLN A C 1
ATOM 1660 O O . GLN A 1 210 ? 8.439 -9.027 -33.661 1.00 94.06 210 GLN A O 1
ATOM 1665 N N . PRO A 1 211 ? 8.828 -6.798 -33.858 1.00 94.69 211 PRO A N 1
ATOM 1666 C CA . PRO A 1 211 ? 8.063 -6.421 -32.681 1.00 94.69 211 PRO A CA 1
ATOM 1667 C C . PRO A 1 211 ? 6.596 -6.826 -32.791 1.00 94.69 211 PRO A C 1
ATOM 1669 O O . PRO A 1 211 ? 6.024 -6.819 -33.889 1.00 94.69 211 PRO A O 1
ATOM 1672 N N . LEU A 1 212 ? 5.964 -7.093 -31.646 1.00 95.00 212 LEU A N 1
ATOM 1673 C CA . LEU A 1 212 ? 4.505 -7.132 -31.581 1.00 95.00 212 LEU A CA 1
ATOM 1674 C C . LEU A 1 212 ? 3.923 -5.816 -32.117 1.00 95.00 212 LEU A C 1
ATOM 1676 O O . LEU A 1 212 ? 4.445 -4.729 -31.871 1.00 95.00 212 LEU A O 1
ATOM 1680 N N . SER A 1 213 ? 2.848 -5.934 -32.892 1.00 92.62 213 SER A N 1
ATOM 1681 C CA . SER A 1 213 ? 2.129 -4.804 -33.478 1.00 92.62 213 SER A CA 1
ATOM 1682 C C . SER A 1 213 ? 0.698 -4.798 -32.965 1.00 92.62 213 SER A C 1
ATOM 1684 O O . SER A 1 213 ? 0.068 -5.851 -32.866 1.00 92.62 213 SER A O 1
ATOM 1686 N N . TYR A 1 214 ? 0.182 -3.609 -32.672 1.00 95.12 214 TYR A N 1
ATOM 1687 C CA . TYR A 1 214 ? -1.168 -3.418 -32.155 1.00 95.12 214 TYR A CA 1
ATOM 1688 C C . TYR A 1 214 ? -2.024 -2.652 -33.157 1.00 95.12 214 TYR A C 1
ATOM 1690 O O . TYR A 1 214 ? -1.518 -1.988 -34.063 1.00 95.12 214 TYR A O 1
ATOM 1698 N N . PHE A 1 215 ? -3.340 -2.758 -32.997 1.00 95.81 215 PHE A N 1
ATOM 1699 C CA . PHE A 1 215 ? -4.275 -2.021 -33.831 1.00 95.81 215 PHE A CA 1
ATOM 1700 C C . PHE A 1 215 ? -4.175 -0.515 -33.553 1.00 95.81 215 PHE A C 1
ATOM 1702 O O . PHE A 1 215 ? -4.320 -0.081 -32.413 1.00 95.81 215 PHE A O 1
ATOM 1709 N N . VAL A 1 216 ? -3.958 0.272 -34.604 1.00 95.12 216 VAL A N 1
ATOM 1710 C CA . VAL A 1 216 ? -3.932 1.737 -34.568 1.00 95.12 216 VAL A CA 1
ATOM 1711 C C . VAL A 1 216 ? -4.913 2.232 -35.621 1.00 95.12 216 VAL A C 1
ATOM 1713 O O . VAL A 1 216 ? -4.733 1.961 -36.810 1.00 95.12 216 VAL A O 1
ATOM 1716 N N . ASP A 1 217 ? -5.962 2.932 -35.197 1.00 93.06 217 ASP A N 1
ATOM 1717 C CA . ASP A 1 217 ? -6.909 3.548 -36.127 1.00 93.06 217 ASP A CA 1
ATOM 1718 C C . ASP A 1 217 ? -6.362 4.863 -36.728 1.00 93.06 217 ASP A C 1
ATOM 1720 O O . ASP A 1 217 ? -5.231 5.268 -36.469 1.00 93.06 217 ASP A O 1
ATOM 1724 N N . PHE A 1 218 ? -7.156 5.554 -37.553 1.00 92.62 218 PHE A N 1
ATOM 1725 C CA . PHE A 1 218 ? -6.762 6.833 -38.170 1.00 92.62 218 PHE A CA 1
ATOM 1726 C C . PHE A 1 218 ? -7.205 8.075 -37.379 1.00 92.62 218 PHE A C 1
ATOM 1728 O O . PHE A 1 218 ? -7.149 9.190 -37.897 1.00 92.62 218 PHE A O 1
ATOM 1735 N N . SER A 1 219 ? -7.653 7.924 -36.132 1.00 89.25 219 SER A N 1
ATOM 1736 C CA . SER A 1 219 ? -8.190 9.038 -35.337 1.00 89.25 219 SER A CA 1
ATOM 1737 C C . SER A 1 219 ? -7.137 10.094 -34.958 1.00 89.25 219 SER A C 1
ATOM 1739 O O . SER A 1 219 ? -7.491 11.247 -34.696 1.00 89.25 219 SER A O 1
ATOM 1741 N N . TRP A 1 220 ? -5.851 9.725 -34.975 1.00 87.50 220 TRP A N 1
ATOM 1742 C CA . TRP A 1 220 ? -4.699 10.608 -34.755 1.00 87.50 220 TRP A CA 1
ATOM 1743 C C . TRP A 1 220 ? -4.330 11.452 -35.985 1.00 87.50 220 TRP A C 1
ATOM 1745 O O . TRP A 1 220 ? -3.629 12.456 -35.852 1.00 87.50 220 TRP A O 1
ATOM 1755 N N . VAL A 1 221 ? -4.789 11.068 -37.182 1.00 87.38 221 VAL A N 1
ATOM 1756 C CA . VAL A 1 221 ? -4.507 11.815 -38.410 1.00 87.38 221 VAL A CA 1
ATOM 1757 C C . VAL A 1 221 ? -5.331 13.108 -38.394 1.00 87.38 221 VAL A C 1
ATOM 1759 O O . VAL A 1 221 ? -6.553 13.047 -38.208 1.00 87.38 221 VAL A O 1
ATOM 1762 N N . PRO A 1 222 ? -4.715 14.288 -38.605 1.00 76.19 222 PRO A N 1
ATOM 1763 C CA . PRO A 1 222 ? -5.458 15.534 -38.737 1.00 76.19 222 PRO A CA 1
ATOM 1764 C C . PRO A 1 222 ? -6.497 15.406 -39.854 1.00 76.19 222 PRO A C 1
ATOM 1766 O O . PRO A 1 222 ? -6.149 15.187 -41.014 1.00 76.19 222 PRO A O 1
ATOM 1769 N N . GLN A 1 223 ? -7.781 15.522 -39.512 1.00 66.62 223 GLN A N 1
ATOM 1770 C CA . GLN A 1 223 ? -8.837 15.507 -40.519 1.00 66.62 223 GLN A CA 1
ATOM 1771 C C . GLN A 1 223 ? -8.730 16.787 -41.362 1.00 66.62 223 GLN A C 1
ATOM 1773 O O . GLN A 1 223 ? -8.618 17.873 -40.782 1.00 66.62 223 GLN A O 1
ATOM 1778 N N . PRO A 1 224 ? -8.771 16.707 -42.705 1.00 57.75 224 PRO A N 1
ATOM 1779 C CA . PRO A 1 224 ? -8.909 17.902 -43.525 1.00 57.75 224 PRO A CA 1
ATOM 1780 C C . PRO A 1 224 ? -10.207 18.612 -43.127 1.00 57.75 224 PRO A C 1
ATOM 1782 O O . PRO A 1 224 ? -11.254 17.972 -43.018 1.00 57.75 224 PRO A O 1
ATOM 1785 N N . SER A 1 225 ? -10.135 19.920 -42.860 1.00 43.66 225 SER A N 1
ATOM 1786 C CA . SER A 1 225 ? -11.293 20.726 -42.457 1.00 43.66 225 SER A CA 1
ATOM 1787 C C . SER A 1 225 ? -12.481 20.457 -43.389 1.00 43.66 225 SER A C 1
ATOM 1789 O O . SER A 1 225 ? -12.356 20.702 -44.593 1.00 43.66 225 SER A O 1
ATOM 1791 N N . PRO A 1 226 ? -13.636 19.980 -42.887 1.00 47.25 226 PRO A N 1
ATOM 1792 C CA . PRO A 1 226 ? -14.806 19.841 -43.731 1.00 47.25 226 PRO A CA 1
ATOM 1793 C C . PRO A 1 226 ? -15.279 21.236 -44.144 1.00 47.25 226 PRO A C 1
ATOM 1795 O O . PRO A 1 226 ? -15.334 22.161 -43.330 1.00 47.25 226 PRO A O 1
ATOM 1798 N N . THR A 1 227 ? -15.674 21.383 -45.404 1.00 47.91 227 THR A N 1
ATOM 1799 C CA . THR A 1 227 ? -16.584 22.455 -45.821 1.00 47.91 227 THR A CA 1
ATOM 1800 C C . THR A 1 227 ? -17.847 22.410 -44.938 1.00 47.91 227 THR A C 1
ATOM 1802 O O . THR A 1 227 ? -18.255 21.328 -44.504 1.00 47.91 227 THR A O 1
ATOM 1805 N N . PRO A 1 228 ? -18.474 23.555 -44.616 1.00 45.25 228 PRO A N 1
ATOM 1806 C CA . PRO A 1 228 ? -19.469 23.639 -43.550 1.00 45.25 228 PRO A CA 1
ATOM 1807 C C . PRO A 1 228 ? -20.827 23.086 -44.003 1.00 45.25 228 PRO A C 1
ATOM 1809 O O . PRO A 1 228 ? -21.720 23.853 -44.341 1.00 45.25 228 PRO A O 1
ATOM 1812 N N . ALA A 1 229 ? -21.006 21.764 -44.024 1.00 44.00 229 ALA A N 1
ATOM 1813 C CA . ALA A 1 229 ? -22.323 21.149 -44.205 1.00 44.00 229 ALA A CA 1
ATOM 1814 C C . ALA A 1 229 ? -22.363 19.669 -43.791 1.00 44.00 229 ALA A C 1
ATOM 1816 O O . ALA A 1 229 ? -22.726 18.819 -44.586 1.00 44.00 229 ALA A O 1
ATOM 1817 N N . THR A 1 230 ? -22.049 19.357 -42.536 1.00 35.97 230 THR A N 1
ATOM 1818 C CA . THR A 1 230 ? -22.632 18.199 -41.832 1.00 35.97 230 THR A CA 1
ATOM 1819 C C . THR A 1 230 ? -22.391 18.402 -40.345 1.00 35.97 230 THR A C 1
ATOM 1821 O O . THR A 1 230 ? -21.248 18.570 -39.922 1.00 35.97 230 THR A O 1
ATOM 1824 N N . ARG A 1 231 ? -23.467 18.432 -39.548 1.00 34.19 231 ARG A N 1
ATOM 1825 C CA . ARG A 1 231 ? -23.367 18.425 -38.083 1.00 34.19 231 ARG A CA 1
ATOM 1826 C C . ARG A 1 231 ? -22.508 17.223 -37.670 1.00 34.19 231 ARG A C 1
ATOM 1828 O O . ARG A 1 231 ? -22.866 16.108 -38.048 1.00 34.19 231 ARG A O 1
ATOM 1835 N N . PRO A 1 232 ? -21.407 17.417 -36.929 1.00 33.78 232 PRO A N 1
ATOM 1836 C CA . PRO A 1 232 ? -20.638 16.289 -36.438 1.00 33.78 232 PRO A CA 1
ATOM 1837 C C . PRO A 1 232 ? -21.504 15.508 -35.446 1.00 33.78 232 PRO A C 1
ATOM 1839 O O . PRO A 1 232 ? -22.125 16.104 -34.560 1.00 33.78 232 PRO A O 1
ATOM 1842 N N . LEU A 1 233 ? -21.544 14.178 -35.594 1.00 30.31 233 LEU A N 1
ATOM 1843 C CA . LEU A 1 233 ? -21.869 13.307 -34.468 1.00 30.31 233 LEU A CA 1
ATOM 1844 C C . LEU A 1 233 ? -20.964 13.709 -33.295 1.00 30.31 233 LEU A C 1
ATOM 1846 O O . LEU A 1 233 ? -19.802 14.065 -33.500 1.00 30.31 233 LEU A O 1
ATOM 1850 N N . ALA A 1 234 ? -21.540 13.713 -32.094 1.00 30.17 234 ALA A N 1
ATOM 1851 C CA . ALA A 1 234 ? -20.913 14.168 -30.863 1.00 30.17 234 ALA A CA 1
ATOM 1852 C C . ALA A 1 234 ? -19.444 13.722 -30.754 1.00 30.17 234 ALA A C 1
ATOM 1854 O O . ALA A 1 234 ? -19.117 12.552 -30.948 1.00 30.17 234 ALA A O 1
ATOM 1855 N N . LYS A 1 235 ? -18.567 14.685 -30.450 1.00 31.12 235 LYS A N 1
ATOM 1856 C CA . LYS A 1 235 ? -17.161 14.469 -30.109 1.00 31.12 235 LYS A CA 1
ATOM 1857 C C . LYS A 1 235 ? -17.068 13.476 -28.940 1.00 31.12 235 LYS A C 1
ATOM 1859 O O . LYS A 1 235 ? -17.197 13.891 -27.796 1.00 31.12 235 LYS A O 1
ATOM 1864 N N . LEU A 1 236 ? -16.808 12.198 -29.210 1.00 29.12 236 LEU A N 1
ATOM 1865 C CA . LEU A 1 236 ? -16.097 11.341 -28.261 1.00 29.12 236 LEU A CA 1
ATOM 1866 C C . LEU A 1 236 ? -14.607 11.517 -28.551 1.00 29.12 236 LEU A C 1
ATOM 1868 O O . LEU A 1 236 ? -14.024 10.835 -29.388 1.00 29.12 236 LEU A O 1
ATOM 1872 N N . THR A 1 237 ? -14.017 12.532 -27.935 1.00 33.06 237 THR A N 1
ATOM 1873 C CA . THR A 1 237 ? -12.567 12.698 -27.847 1.00 33.06 237 THR A CA 1
ATOM 1874 C C . THR A 1 237 ? -12.262 12.719 -26.372 1.00 33.06 237 THR A C 1
ATOM 1876 O O . THR A 1 237 ? -12.540 13.733 -25.736 1.00 33.06 237 THR A O 1
ATOM 1879 N N . VAL A 1 238 ? -11.790 11.607 -25.825 1.00 34.38 238 VAL A N 1
ATOM 1880 C CA . VAL A 1 238 ? -11.500 11.547 -24.399 1.00 34.38 238 VAL A CA 1
ATOM 1881 C C . VAL A 1 238 ? -10.223 10.741 -24.210 1.00 34.38 238 VAL A C 1
ATOM 1883 O O . VAL A 1 238 ? -10.169 9.549 -24.505 1.00 34.38 238 VAL A O 1
ATOM 1886 N N . SER A 1 239 ? -9.154 11.427 -23.802 1.00 42.31 239 SER A N 1
ATOM 1887 C CA . SER A 1 239 ? -8.018 10.771 -23.158 1.00 42.31 239 SER A CA 1
ATOM 1888 C C . SER A 1 239 ? -8.516 10.107 -21.872 1.00 42.31 239 SER A C 1
ATOM 1890 O O . SER A 1 239 ? -9.469 10.595 -21.267 1.00 42.31 239 SER A O 1
ATOM 1892 N N . HIS A 1 240 ? -7.866 9.042 -21.395 1.00 44.34 240 HIS A N 1
ATOM 1893 C CA . HIS A 1 240 ? -8.236 8.432 -20.107 1.00 44.34 240 HIS A CA 1
ATOM 1894 C C . HIS A 1 240 ? -8.189 9.479 -18.968 1.00 44.34 240 HIS A C 1
ATOM 1896 O O . HIS A 1 240 ? -9.021 9.463 -18.069 1.00 44.34 240 HIS A O 1
ATOM 1902 N N . HIS A 1 241 ? -7.292 10.471 -19.072 1.00 42.19 241 HIS A N 1
ATOM 1903 C CA . HIS A 1 241 ? -7.235 11.619 -18.160 1.00 42.19 241 HIS A CA 1
ATOM 1904 C C . HIS A 1 241 ? -8.445 12.564 -18.256 1.00 42.19 241 HIS A C 1
ATOM 1906 O O . HIS A 1 241 ? -8.848 13.131 -17.242 1.00 42.19 241 HIS A O 1
ATOM 1912 N N . ASP A 1 242 ? -9.028 12.734 -19.445 1.00 46.34 242 ASP A N 1
ATOM 1913 C CA . ASP A 1 242 ? -10.204 13.586 -19.643 1.00 46.34 242 ASP A CA 1
ATOM 1914 C C . ASP A 1 242 ? -11.464 12.906 -19.068 1.00 46.34 242 ASP A C 1
ATOM 1916 O O . ASP A 1 242 ? -12.307 13.584 -18.485 1.00 46.34 242 ASP A O 1
ATOM 1920 N N . GLU A 1 243 ? -11.574 11.569 -19.138 1.00 50.81 243 GLU A N 1
ATOM 1921 C CA . GLU A 1 243 ? -12.685 10.823 -18.520 1.00 50.81 243 GLU A CA 1
ATOM 1922 C C . GLU A 1 243 ? -12.629 10.891 -16.994 1.00 50.81 243 GLU A C 1
ATOM 1924 O O . GLU A 1 243 ? -13.665 11.006 -16.344 1.00 50.81 243 GLU A O 1
ATOM 1929 N N . MET A 1 244 ? -11.428 10.895 -16.412 1.00 55.91 244 MET A N 1
ATOM 1930 C CA . MET A 1 244 ? -11.268 11.007 -14.963 1.00 55.91 244 MET A CA 1
ATOM 1931 C C . MET A 1 244 ? -11.768 12.337 -14.403 1.00 55.91 244 MET A C 1
ATOM 1933 O O . MET A 1 244 ? -12.287 12.358 -13.292 1.00 55.91 244 MET A O 1
ATOM 1937 N N . SER A 1 245 ? -11.655 13.433 -15.160 1.00 56.09 245 SER A N 1
ATOM 1938 C CA . SER A 1 245 ? -12.198 14.734 -14.738 1.00 56.09 245 SER A CA 1
ATOM 1939 C C . SER A 1 245 ? -13.726 14.722 -14.583 1.00 56.09 245 SER A C 1
ATOM 1941 O O . SER A 1 245 ? -14.286 15.557 -13.875 1.00 56.09 245 SER A O 1
ATOM 1943 N N . LEU A 1 246 ? -14.397 13.758 -15.223 1.00 54.22 246 LEU A N 1
ATOM 1944 C CA . LEU A 1 246 ? -15.839 13.551 -15.137 1.00 54.22 246 LEU A CA 1
ATOM 1945 C C . LEU A 1 246 ? -16.223 12.606 -13.994 1.00 54.22 246 LEU A C 1
ATOM 1947 O O . LEU A 1 246 ? -17.406 12.502 -13.678 1.00 54.22 246 LEU A O 1
ATOM 1951 N N . LEU A 1 247 ? -15.269 11.907 -13.375 1.00 68.06 247 LEU A N 1
ATOM 1952 C CA . LEU A 1 247 ? -15.525 11.043 -12.229 1.00 68.06 247 LEU A CA 1
ATOM 1953 C C . LEU A 1 247 ? -15.553 11.888 -10.957 1.00 68.06 247 LEU A C 1
ATOM 1955 O O . LEU A 1 247 ? -14.604 12.602 -10.644 1.00 68.06 247 LEU A O 1
ATOM 1959 N N . SER A 1 248 ? -16.641 11.788 -10.203 1.00 68.12 248 SER A N 1
ATOM 1960 C CA . SER A 1 248 ? -16.778 12.457 -8.913 1.00 68.12 248 SER A CA 1
ATOM 1961 C C . SER A 1 248 ? -16.751 11.444 -7.784 1.00 68.12 248 SER A C 1
ATOM 1963 O O . SER A 1 248 ? -17.433 10.416 -7.842 1.00 68.12 248 SER A O 1
ATOM 1965 N N . SER A 1 249 ? -16.036 11.793 -6.719 1.00 72.69 249 SER A N 1
ATOM 1966 C CA . SER A 1 249 ? -16.207 11.170 -5.412 1.00 72.69 249 SER A CA 1
ATOM 1967 C C . SER A 1 249 ? -17.650 11.322 -4.917 1.00 72.69 249 SER A C 1
ATOM 1969 O O . SER A 1 249 ? -18.432 12.120 -5.453 1.00 72.69 249 SER A O 1
ATOM 1971 N N . ALA A 1 250 ? -18.007 10.607 -3.852 1.00 66.31 250 ALA A N 1
ATOM 1972 C CA . ALA A 1 250 ? -19.159 10.997 -3.056 1.00 66.31 250 ALA A CA 1
ATOM 1973 C C . ALA A 1 250 ? -19.034 12.484 -2.669 1.00 66.31 250 ALA A C 1
ATOM 1975 O O . ALA A 1 250 ? -17.943 12.973 -2.353 1.00 66.31 250 ALA A O 1
ATOM 1976 N N . LYS A 1 251 ? -20.147 13.220 -2.757 1.00 62.66 251 LYS A N 1
ATOM 1977 C CA . LYS A 1 251 ? -20.205 14.593 -2.252 1.00 62.66 251 LYS A CA 1
ATOM 1978 C C . LYS A 1 251 ? -20.296 14.504 -0.737 1.00 62.66 251 LYS A C 1
ATOM 1980 O O . LYS A 1 251 ? -21.344 14.121 -0.221 1.00 62.66 251 LYS A O 1
ATOM 1985 N N . GLU A 1 252 ? -19.225 14.880 -0.047 1.00 60.31 252 GLU A N 1
ATOM 1986 C CA . GLU A 1 252 ? -19.343 15.237 1.363 1.00 60.31 252 GLU A CA 1
ATOM 1987 C C . GLU A 1 252 ? -20.357 16.391 1.466 1.00 60.31 252 GLU A C 1
ATOM 1989 O O . GLU A 1 252 ? -20.323 17.318 0.640 1.00 60.31 252 GLU A O 1
ATOM 1994 N N . PRO A 1 253 ? -21.314 16.341 2.408 1.00 53.09 253 PRO A N 1
ATOM 1995 C CA . PRO A 1 253 ? -22.152 17.493 2.695 1.00 53.09 253 PRO A CA 1
ATOM 1996 C C . PRO A 1 253 ? -21.238 18.690 2.939 1.00 53.09 253 PRO A C 1
ATOM 1998 O O . PRO A 1 253 ? -20.300 18.590 3.724 1.00 53.09 253 PRO A O 1
ATOM 2001 N N . ALA A 1 254 ? -21.481 19.814 2.259 1.00 48.53 254 ALA A N 1
ATOM 2002 C CA . ALA A 1 254 ? -20.696 21.014 2.507 1.00 48.53 254 ALA A CA 1
ATOM 2003 C C . ALA A 1 254 ? -20.809 21.355 3.996 1.00 48.53 254 ALA A C 1
ATOM 2005 O O . ALA A 1 254 ? -21.895 21.713 4.464 1.00 48.53 254 ALA A O 1
ATOM 2006 N N . ALA A 1 255 ? -19.705 21.212 4.734 1.00 50.09 255 ALA A N 1
ATOM 2007 C CA . ALA A 1 255 ? -19.664 21.623 6.122 1.00 50.09 255 ALA A CA 1
ATOM 2008 C C . ALA A 1 255 ? -20.077 23.104 6.177 1.00 50.09 255 ALA A C 1
ATOM 2010 O O . ALA A 1 255 ? -19.621 23.900 5.341 1.00 50.09 255 ALA A O 1
ATOM 2011 N N . PRO A 1 256 ? -20.952 23.506 7.119 1.00 49.62 256 PRO A N 1
ATOM 2012 C CA . PRO A 1 256 ? -21.168 24.919 7.382 1.00 49.62 256 PRO A CA 1
ATOM 2013 C C . PRO A 1 256 ? -19.795 25.576 7.558 1.00 49.62 256 PRO A C 1
ATOM 2015 O O . PRO A 1 256 ? -18.932 24.964 8.194 1.00 49.62 256 PRO A O 1
ATOM 2018 N N . PRO A 1 257 ? -19.552 26.778 7.005 1.00 55.06 257 PRO A N 1
ATOM 2019 C CA . PRO A 1 257 ? -18.260 27.427 7.155 1.00 55.06 257 PRO A CA 1
ATOM 2020 C C . PRO A 1 257 ? -17.890 27.452 8.637 1.00 55.06 257 PRO A C 1
ATOM 2022 O O . PRO A 1 257 ? -18.632 28.009 9.453 1.00 55.06 257 PRO A O 1
ATOM 2025 N N . ALA A 1 258 ? -16.774 26.797 8.974 1.00 57.03 258 ALA A N 1
ATOM 2026 C CA . ALA A 1 258 ? -16.297 26.741 10.342 1.00 57.03 258 ALA A CA 1
ATOM 2027 C C . ALA A 1 258 ? -16.192 28.184 10.862 1.00 57.03 258 ALA A C 1
ATOM 2029 O O . ALA A 1 258 ? -15.617 29.039 10.173 1.00 57.03 258 ALA A O 1
ATOM 2030 N N . PRO A 1 259 ? -16.770 28.503 12.034 1.00 58.56 259 PRO A N 1
ATOM 2031 C CA . PRO A 1 259 ? -16.658 29.837 12.596 1.00 58.56 259 PRO A CA 1
ATOM 2032 C C . PRO A 1 259 ? -15.182 30.233 12.671 1.00 58.56 259 PRO A C 1
ATOM 2034 O O . PRO A 1 259 ? -14.352 29.457 13.141 1.00 58.56 259 PRO A O 1
ATOM 2037 N N . SER A 1 260 ? -14.843 31.456 12.257 1.00 61.91 260 SER A N 1
ATOM 2038 C CA . SER A 1 260 ? -13.456 31.950 12.295 1.00 61.91 260 SER A CA 1
ATOM 2039 C C . SER A 1 260 ? -12.875 32.030 13.715 1.00 61.91 260 SER A C 1
ATOM 2041 O O . SER A 1 260 ? -11.698 32.335 13.893 1.00 61.91 260 SER A O 1
ATOM 2043 N N . THR A 1 261 ? -13.706 31.816 14.736 1.00 68.38 261 THR A N 1
ATOM 2044 C CA . THR A 1 261 ? -13.339 31.809 16.147 1.00 68.38 261 THR A CA 1
ATOM 2045 C C . THR A 1 261 ? -13.916 30.579 16.840 1.00 68.38 261 THR A C 1
ATOM 2047 O O . THR A 1 261 ? -15.092 30.249 16.691 1.00 68.38 261 THR A O 1
ATOM 2050 N N . LEU A 1 262 ? -13.084 29.910 17.644 1.00 72.31 262 LEU A N 1
ATOM 2051 C CA . LEU A 1 262 ? -13.524 28.815 18.509 1.00 72.31 262 LEU A CA 1
ATOM 2052 C C . LEU A 1 262 ? -14.651 29.292 19.429 1.00 72.31 262 LEU A C 1
ATOM 2054 O O . LEU A 1 262 ? -14.598 30.409 19.950 1.00 72.31 262 LEU A O 1
ATOM 2058 N N . ASN A 1 263 ? -15.639 28.431 19.679 1.00 79.12 263 ASN A N 1
ATOM 2059 C CA . ASN A 1 263 ? -16.727 28.739 20.600 1.00 79.12 263 ASN A CA 1
ATOM 2060 C C . ASN A 1 263 ? -16.150 29.066 21.999 1.00 79.12 263 ASN A C 1
ATOM 2062 O O . ASN A 1 263 ? -15.593 28.173 22.649 1.00 79.12 263 ASN A O 1
ATOM 2066 N N . PRO A 1 264 ? -16.297 30.306 22.510 1.00 83.06 264 PRO A N 1
ATOM 2067 C CA . PRO A 1 264 ? -15.694 30.694 23.783 1.00 83.06 264 PRO A CA 1
ATOM 2068 C C . PRO A 1 264 ? -16.212 29.878 24.970 1.00 83.06 264 PRO A C 1
ATOM 2070 O O . PRO A 1 264 ? -15.476 29.656 25.928 1.00 83.06 264 PRO A O 1
ATOM 2073 N N . ALA A 1 265 ? -17.465 29.411 24.917 1.00 85.56 265 ALA A N 1
ATOM 2074 C CA . ALA A 1 265 ? -18.027 28.546 25.948 1.00 85.56 265 ALA A CA 1
ATOM 2075 C C . ALA A 1 265 ? -17.367 27.161 25.934 1.00 85.56 265 ALA A C 1
ATOM 2077 O O . ALA A 1 265 ? -17.068 26.636 27.003 1.00 85.56 265 ALA A O 1
ATOM 2078 N N . PHE A 1 266 ? -17.076 26.612 24.749 1.00 82.06 266 PHE A N 1
ATOM 2079 C CA . PHE A 1 266 ? -16.354 25.345 24.605 1.00 82.06 266 PHE A CA 1
ATOM 2080 C C . PHE A 1 266 ? -14.932 25.453 25.166 1.00 82.06 266 PHE A C 1
ATOM 2082 O O . PHE A 1 266 ? -14.555 24.664 26.026 1.00 82.06 266 PHE A O 1
ATOM 2089 N N . VAL A 1 267 ? -14.177 26.481 24.763 1.00 83.06 267 VAL A N 1
ATOM 2090 C CA . VAL A 1 267 ? -12.803 26.715 25.252 1.00 83.06 267 VAL A CA 1
ATOM 2091 C C . VAL A 1 267 ? -12.782 26.955 26.764 1.00 83.06 267 VAL A C 1
ATOM 2093 O O . VAL A 1 267 ? -11.911 26.453 27.468 1.00 83.06 267 VAL A O 1
ATOM 2096 N N . LYS A 1 268 ? -13.761 27.699 27.292 1.00 85.56 268 LYS A N 1
ATOM 2097 C CA . LYS A 1 268 ? -13.884 27.937 28.734 1.00 85.56 268 LYS A CA 1
ATOM 2098 C C . LYS A 1 268 ? -14.235 26.662 29.505 1.00 85.56 268 LYS A C 1
ATOM 2100 O O . LYS A 1 268 ? -13.758 26.499 30.626 1.00 85.56 268 LYS A O 1
ATOM 2105 N N . PHE A 1 269 ? -15.090 25.808 28.943 1.00 85.50 269 PHE A N 1
ATOM 2106 C CA . PHE A 1 269 ? -15.495 24.546 29.559 1.00 85.50 269 PHE A CA 1
ATOM 2107 C C . PHE A 1 269 ? -14.342 23.533 29.563 1.00 85.50 269 PHE A C 1
ATOM 2109 O O . PHE A 1 269 ? -14.052 22.944 30.600 1.00 85.50 269 PHE A O 1
ATOM 2116 N N . TYR A 1 270 ? -13.637 23.389 28.439 1.00 79.88 270 TYR A N 1
ATOM 2117 C CA . TYR A 1 270 ? -12.483 22.500 28.273 1.00 79.88 270 TYR A CA 1
ATOM 2118 C C . TYR A 1 270 ? -11.153 23.233 28.498 1.00 79.88 270 TYR A C 1
ATOM 2120 O O . TYR A 1 270 ? -10.260 23.218 27.656 1.00 79.88 270 TYR A O 1
ATOM 2128 N N . ASN A 1 271 ? -11.001 23.872 29.659 1.00 80.19 271 ASN A N 1
ATOM 2129 C CA . ASN A 1 271 ? -9.795 24.635 30.007 1.00 80.19 271 ASN A CA 1
ATOM 2130 C C . ASN A 1 271 ? -8.659 23.785 30.614 1.00 80.19 271 ASN A C 1
ATOM 2132 O O . ASN A 1 271 ? -7.648 24.333 31.053 1.00 80.19 271 ASN A O 1
ATOM 2136 N N . SER A 1 272 ? -8.829 22.460 30.667 1.00 74.56 272 SER A N 1
ATOM 2137 C CA . SER A 1 272 ? -7.841 21.522 31.212 1.00 74.56 272 SER A CA 1
ATOM 2138 C C . SER A 1 272 ? -6.608 21.357 30.323 1.00 74.56 272 SER A C 1
ATOM 2140 O O . SER A 1 272 ? -5.589 20.855 30.790 1.00 74.56 272 SER A O 1
ATOM 2142 N N . ILE A 1 273 ? -6.694 21.768 29.054 1.00 71.44 273 ILE A N 1
ATOM 2143 C CA . ILE A 1 273 ? -5.600 21.746 28.082 1.00 71.44 273 ILE A CA 1
ATOM 2144 C C . ILE A 1 273 ? -5.480 23.154 27.496 1.00 71.44 273 ILE A C 1
ATOM 2146 O O . ILE A 1 273 ? -6.464 23.732 27.035 1.00 71.44 273 ILE A O 1
ATOM 2150 N N . ALA A 1 274 ? -4.277 23.727 27.543 1.00 76.06 274 ALA A N 1
ATOM 2151 C CA . ALA A 1 274 ? -4.020 25.021 26.925 1.00 76.06 274 ALA A CA 1
ATOM 2152 C C . ALA A 1 274 ? -4.084 24.896 25.390 1.00 76.06 274 ALA A C 1
ATOM 2154 O O . ALA A 1 274 ? -3.600 23.896 24.855 1.00 76.06 274 ALA A O 1
ATOM 2155 N N . PRO A 1 275 ? -4.629 25.893 24.667 1.00 76.62 275 PRO A N 1
ATOM 2156 C CA . PRO A 1 275 ? -4.559 25.908 23.211 1.00 76.62 275 PRO A CA 1
ATOM 2157 C C . PRO A 1 275 ? -3.108 25.796 22.730 1.00 76.62 275 PRO A C 1
ATOM 2159 O O . PRO A 1 275 ? -2.238 26.522 23.216 1.00 76.62 275 PRO A O 1
ATOM 2162 N N . VAL A 1 276 ? -2.862 24.906 21.770 1.00 81.88 276 VAL A N 1
ATOM 2163 C CA . VAL A 1 276 ? -1.548 24.724 21.143 1.00 81.88 276 VAL A CA 1
ATOM 2164 C C . VAL A 1 276 ? -1.542 25.469 19.806 1.00 81.88 276 VAL A C 1
ATOM 2166 O O . VAL A 1 276 ? -2.435 25.233 18.986 1.00 81.88 276 VAL A O 1
ATOM 2169 N N . PRO A 1 277 ? -0.588 26.384 19.558 1.00 84.38 277 PRO A N 1
ATOM 2170 C CA . PRO A 1 277 ? -0.440 27.015 18.252 1.00 84.38 277 PRO A CA 1
ATOM 2171 C C . PRO A 1 277 ? -0.198 25.967 17.153 1.00 84.38 277 PRO A C 1
ATOM 2173 O O . PRO A 1 277 ? 0.561 25.029 17.383 1.00 84.38 277 PRO A O 1
ATOM 2176 N N . PRO A 1 278 ? -0.742 26.134 15.930 1.00 82.06 278 PRO A N 1
ATOM 2177 C CA . PRO A 1 278 ? -0.548 25.162 14.847 1.00 82.06 278 PRO A CA 1
ATOM 2178 C C . PRO A 1 278 ? 0.919 24.830 14.526 1.00 82.06 278 PRO A C 1
ATOM 2180 O O . PRO A 1 278 ? 1.216 23.724 14.089 1.00 82.06 278 PRO A O 1
ATOM 2183 N N . ALA A 1 279 ? 1.841 25.775 14.740 1.00 87.62 279 ALA A N 1
ATOM 2184 C CA . ALA A 1 279 ? 3.275 25.573 14.522 1.00 87.62 279 ALA A CA 1
ATOM 2185 C C . ALA A 1 279 ? 3.937 24.654 15.566 1.00 87.62 279 ALA A C 1
ATOM 2187 O O . ALA A 1 279 ? 4.960 24.047 15.264 1.00 87.62 279 ALA A O 1
ATOM 2188 N N . ASP A 1 280 ? 3.342 24.540 16.755 1.00 90.31 280 ASP A N 1
ATOM 2189 C CA . ASP A 1 280 ? 3.856 23.743 17.874 1.00 90.31 280 ASP A CA 1
ATOM 2190 C C . ASP A 1 280 ? 3.220 22.342 17.927 1.00 90.31 280 ASP A C 1
ATOM 2192 O O . ASP A 1 280 ? 3.569 21.524 18.780 1.00 90.31 280 ASP A O 1
ATOM 2196 N N . VAL A 1 281 ? 2.278 22.048 17.023 1.00 89.62 281 VAL A N 1
ATOM 2197 C CA . VAL A 1 281 ? 1.663 20.723 16.908 1.00 89.62 281 VAL A CA 1
ATOM 2198 C C . VAL A 1 281 ? 2.712 19.724 16.426 1.00 89.62 281 VAL A C 1
ATOM 2200 O O . VAL A 1 281 ? 3.308 19.889 15.359 1.00 89.62 281 VAL A O 1
ATOM 2203 N N . GLN A 1 282 ? 2.919 18.660 17.203 1.00 91.50 282 GLN A N 1
ATOM 2204 C CA . GLN A 1 282 ? 3.799 17.563 16.819 1.00 91.50 282 GLN A CA 1
ATOM 2205 C C . GLN A 1 282 ? 3.226 16.841 15.594 1.00 91.50 282 GLN A C 1
ATOM 2207 O O . GLN A 1 282 ? 2.117 16.313 15.635 1.00 91.50 282 GLN A O 1
ATOM 2212 N N . LYS A 1 283 ? 3.998 16.812 14.506 1.00 94.38 283 LYS A N 1
ATOM 2213 C CA . LYS A 1 283 ? 3.598 16.194 13.237 1.00 94.38 283 LYS A CA 1
ATOM 2214 C C . LYS A 1 283 ? 4.092 14.758 13.161 1.00 94.38 283 LYS A C 1
ATOM 2216 O O . LYS A 1 283 ? 5.246 14.486 13.498 1.00 94.38 283 LYS A O 1
ATOM 2221 N N . LEU A 1 284 ? 3.241 13.850 12.697 1.00 96.44 284 LEU A N 1
ATOM 2222 C CA . LEU A 1 284 ? 3.667 12.502 12.337 1.00 96.44 284 LEU A CA 1
ATOM 2223 C C . LEU A 1 284 ? 4.508 12.551 11.053 1.00 96.44 284 LEU A C 1
ATOM 2225 O O . LEU A 1 284 ? 4.191 13.330 10.151 1.00 96.44 284 LEU A O 1
ATOM 2229 N N . PRO A 1 285 ? 5.562 11.721 10.932 1.00 97.19 285 PRO A N 1
ATOM 2230 C CA . PRO A 1 285 ? 6.298 11.600 9.682 1.00 97.19 285 PRO A CA 1
ATOM 2231 C C . PRO A 1 285 ? 5.371 11.262 8.512 1.00 97.19 285 PRO A C 1
ATOM 2233 O O . PRO A 1 285 ? 4.442 10.469 8.697 1.00 97.19 285 PRO A O 1
ATOM 2236 N N . PRO A 1 286 ? 5.603 11.818 7.316 1.00 96.06 286 PRO A N 1
ATOM 2237 C CA . PRO A 1 286 ? 4.778 11.518 6.158 1.00 96.06 286 PRO A CA 1
ATOM 2238 C C . PRO A 1 286 ? 4.869 10.051 5.739 1.00 96.06 286 PRO A C 1
ATOM 2240 O O . PRO A 1 286 ? 5.883 9.391 5.966 1.00 96.06 286 PRO A O 1
ATOM 2243 N N . GLU A 1 287 ? 3.815 9.551 5.099 1.00 94.88 287 GLU A N 1
ATOM 2244 C CA . GLU A 1 287 ? 3.702 8.170 4.608 1.00 94.88 287 GLU A CA 1
ATOM 2245 C C . GLU A 1 287 ? 4.789 7.794 3.583 1.00 94.88 287 GLU A C 1
ATOM 2247 O O . GLU A 1 287 ? 5.038 6.619 3.357 1.00 94.88 287 GLU A O 1
ATOM 2252 N N . THR A 1 288 ? 5.531 8.758 3.026 1.00 93.56 288 THR A N 1
ATOM 2253 C CA . THR A 1 288 ? 6.730 8.489 2.206 1.00 93.56 288 THR A CA 1
ATOM 2254 C C . THR A 1 288 ? 7.876 7.837 2.995 1.00 93.56 288 THR A C 1
ATOM 2256 O O . THR A 1 288 ? 8.803 7.277 2.404 1.00 93.56 288 THR A O 1
ATOM 2259 N N . TYR A 1 289 ? 7.837 7.892 4.332 1.00 95.31 289 TYR A N 1
ATOM 2260 C CA . TYR A 1 289 ? 8.729 7.124 5.204 1.00 95.31 289 TYR A CA 1
ATOM 2261 C C . TYR A 1 289 ? 8.203 5.716 5.516 1.00 95.31 289 TYR A C 1
ATOM 2263 O O . TYR A 1 289 ? 8.938 4.924 6.105 1.00 95.31 289 TYR A O 1
ATOM 2271 N N . ASP A 1 290 ? 6.976 5.378 5.128 1.00 95.12 290 ASP A N 1
ATOM 2272 C CA . ASP A 1 290 ? 6.344 4.087 5.417 1.00 95.12 290 ASP A CA 1
ATOM 2273 C C . ASP A 1 290 ? 6.521 3.145 4.227 1.00 95.12 290 ASP A C 1
ATOM 2275 O O . ASP A 1 290 ? 5.562 2.665 3.637 1.00 95.12 290 ASP A O 1
ATOM 2279 N N . HIS A 1 291 ? 7.786 2.930 3.860 1.00 92.00 291 HIS A N 1
ATOM 2280 C CA . HIS A 1 291 ? 8.190 2.165 2.683 1.00 92.00 291 HIS A CA 1
ATOM 2281 C C . HIS A 1 291 ? 9.133 1.032 3.099 1.00 92.00 291 HIS A C 1
ATOM 2283 O O . HIS A 1 291 ? 10.360 1.188 3.108 1.00 92.00 291 HIS A O 1
ATOM 2289 N N . ILE A 1 292 ? 8.551 -0.097 3.503 1.00 94.56 292 ILE A N 1
ATOM 2290 C CA . ILE A 1 292 ? 9.256 -1.334 3.845 1.00 94.56 292 ILE A CA 1
ATOM 2291 C C . ILE A 1 292 ? 8.988 -2.359 2.749 1.00 94.56 292 ILE A C 1
ATOM 2293 O O . ILE A 1 292 ? 7.922 -2.969 2.674 1.00 94.56 292 ILE A O 1
ATOM 2297 N N . VAL A 1 293 ? 9.990 -2.522 1.890 1.00 91.44 293 VAL A N 1
ATOM 2298 C CA . VAL A 1 293 ? 9.954 -3.408 0.725 1.00 91.44 293 VAL A CA 1
ATOM 2299 C C . VAL A 1 293 ? 10.434 -4.810 1.072 1.00 91.44 293 VAL A C 1
ATOM 2301 O O . VAL A 1 293 ? 11.219 -4.992 1.999 1.00 91.44 293 VAL A O 1
ATOM 2304 N N . ALA A 1 294 ? 10.018 -5.796 0.276 1.00 94.56 294 ALA A N 1
ATOM 2305 C CA . ALA A 1 294 ? 10.486 -7.169 0.418 1.00 94.56 294 ALA A CA 1
ATOM 2306 C C . ALA A 1 294 ? 12.014 -7.262 0.257 1.00 94.56 294 ALA A C 1
ATOM 2308 O O . ALA A 1 294 ? 12.570 -6.889 -0.782 1.00 94.56 294 ALA A O 1
ATOM 2309 N N . ASP A 1 295 ? 12.677 -7.787 1.284 1.00 93.00 295 ASP A N 1
ATOM 2310 C CA . ASP A 1 295 ? 14.134 -7.887 1.379 1.00 93.00 295 ASP A CA 1
ATOM 2311 C C . ASP A 1 295 ? 14.716 -8.953 0.430 1.00 93.00 295 ASP A C 1
ATOM 2313 O O . ASP A 1 295 ? 14.123 -10.002 0.160 1.00 93.00 295 ASP A O 1
ATOM 2317 N N . TYR A 1 296 ? 15.922 -8.695 -0.069 1.00 94.19 296 TYR A N 1
ATOM 2318 C CA . TYR A 1 296 ? 16.680 -9.638 -0.883 1.00 94.19 296 TYR A CA 1
ATOM 2319 C C . TYR A 1 296 ? 17.193 -10.841 -0.077 1.00 94.19 296 TYR A C 1
ATOM 2321 O O . TYR A 1 296 ? 17.401 -11.914 -0.649 1.00 94.19 296 TYR A O 1
ATOM 2329 N N . LEU A 1 297 ? 17.387 -10.685 1.239 1.00 91.81 297 LEU A N 1
ATOM 2330 C CA . LEU A 1 297 ? 17.875 -11.749 2.124 1.00 91.81 297 LEU A CA 1
ATOM 2331 C C . LEU A 1 297 ? 16.844 -12.858 2.354 1.00 91.81 297 LEU A C 1
ATOM 2333 O O . LEU A 1 297 ? 17.215 -13.994 2.655 1.00 91.81 297 LEU A O 1
ATOM 2337 N N . GLY A 1 298 ? 15.558 -12.545 2.205 1.00 86.88 298 GLY A N 1
ATOM 2338 C CA . GLY A 1 298 ? 14.476 -13.503 2.349 1.00 86.88 298 GLY A CA 1
ATOM 2339 C C . GLY A 1 298 ? 13.150 -12.858 2.754 1.00 86.88 298 GLY A C 1
ATOM 2340 O O . GLY A 1 298 ? 13.082 -11.650 2.970 1.00 86.88 298 GLY A O 1
ATOM 2341 N N . PRO A 1 299 ? 12.089 -13.673 2.863 1.00 87.81 299 PRO A N 1
ATOM 2342 C CA . PRO A 1 299 ? 10.761 -13.207 3.245 1.00 87.81 299 PRO A CA 1
ATOM 2343 C C . PRO A 1 299 ? 10.762 -12.565 4.637 1.00 87.81 299 PRO A C 1
ATOM 2345 O O . PRO A 1 299 ? 11.278 -13.143 5.596 1.00 87.81 299 PRO A O 1
ATOM 2348 N N . GLN A 1 300 ? 10.151 -11.387 4.741 1.00 89.81 300 GLN A N 1
ATOM 2349 C CA . GLN A 1 300 ? 9.910 -10.675 5.996 1.00 89.81 300 GLN A CA 1
ATOM 2350 C C . GLN A 1 300 ? 8.452 -10.862 6.419 1.00 89.81 300 GLN A C 1
ATOM 2352 O O . GLN A 1 300 ? 7.569 -10.938 5.570 1.00 89.81 300 GLN A O 1
ATOM 2357 N N . HIS A 1 301 ? 8.192 -10.921 7.728 1.00 93.56 301 HIS A N 1
ATOM 2358 C CA . HIS A 1 301 ? 6.827 -11.082 8.247 1.00 93.56 301 HIS A CA 1
ATOM 2359 C C . HIS A 1 301 ? 5.931 -9.875 7.987 1.00 93.56 301 HIS A C 1
ATOM 2361 O O . HIS A 1 301 ? 4.721 -10.040 7.905 1.00 93.56 301 HIS A O 1
ATOM 2367 N N . PHE A 1 302 ? 6.484 -8.667 7.913 1.00 96.69 302 PHE A N 1
ATOM 2368 C CA . PHE A 1 302 ? 5.675 -7.468 7.745 1.00 96.69 302 PHE A CA 1
ATOM 2369 C C . PHE A 1 302 ? 6.270 -6.549 6.688 1.00 96.69 302 PHE A C 1
ATOM 2371 O O . PHE A 1 302 ? 7.448 -6.201 6.740 1.00 96.69 302 PHE A O 1
ATOM 2378 N N . LEU A 1 303 ? 5.404 -6.153 5.761 1.00 95.81 303 LEU A N 1
ATOM 2379 C CA . LEU A 1 303 ? 5.630 -5.161 4.716 1.00 95.81 303 LEU A CA 1
ATOM 2380 C C . LEU A 1 303 ? 4.536 -4.100 4.832 1.00 95.81 303 LEU A C 1
ATOM 2382 O O . LEU A 1 303 ? 3.419 -4.413 5.263 1.00 95.81 303 LEU A O 1
ATOM 2386 N N . THR A 1 304 ? 4.857 -2.871 4.438 1.00 96.19 304 THR A N 1
ATOM 2387 C CA . THR A 1 304 ? 3.895 -1.765 4.389 1.00 96.19 304 THR A CA 1
ATOM 2388 C C . THR A 1 304 ? 2.919 -1.917 3.217 1.00 96.19 304 THR A C 1
ATOM 2390 O O . THR A 1 304 ? 3.162 -2.653 2.255 1.00 96.19 304 THR A O 1
ATOM 2393 N N . SER A 1 305 ? 1.766 -1.257 3.318 1.00 94.94 305 SER A N 1
ATOM 2394 C CA . SER A 1 305 ? 0.642 -1.370 2.380 1.00 94.94 305 SER A CA 1
ATOM 2395 C C . SER A 1 305 ? 0.993 -0.962 0.944 1.00 94.94 305 SER A C 1
ATOM 2397 O O . SER A 1 305 ? 0.416 -1.483 -0.015 1.00 94.94 305 SER A O 1
ATOM 2399 N N . ASP A 1 306 ? 1.976 -0.085 0.768 1.00 92.56 306 ASP A N 1
ATOM 2400 C CA . ASP A 1 306 ? 2.478 0.367 -0.527 1.00 92.56 306 ASP A CA 1
ATOM 2401 C C . ASP A 1 306 ? 3.153 -0.749 -1.347 1.00 92.56 306 ASP A C 1
ATOM 2403 O O . ASP A 1 306 ? 3.050 -0.744 -2.576 1.00 92.56 306 ASP A O 1
ATOM 2407 N N . ALA A 1 307 ? 3.719 -1.772 -0.694 1.00 93.12 307 ALA A N 1
ATOM 2408 C CA . ALA A 1 307 ? 4.199 -2.988 -1.358 1.00 93.12 307 ALA A CA 1
ATOM 2409 C C . ALA A 1 307 ? 3.056 -3.797 -2.009 1.00 93.12 307 ALA A C 1
ATOM 2411 O O . ALA A 1 307 ? 3.278 -4.551 -2.957 1.00 93.12 307 ALA A O 1
ATOM 2412 N N . CYS A 1 308 ? 1.821 -3.631 -1.524 1.00 94.44 308 CYS A N 1
ATOM 2413 C CA . CYS A 1 308 ? 0.622 -4.283 -2.059 1.00 94.44 308 CYS A CA 1
ATOM 2414 C C . CYS A 1 308 ? -0.124 -3.394 -3.072 1.00 94.44 308 CYS A C 1
ATOM 2416 O O . CYS A 1 308 ? -0.759 -3.909 -3.996 1.00 94.44 308 CYS A O 1
ATOM 2418 N N . MET A 1 309 ? -0.036 -2.070 -2.911 1.00 93.06 309 MET A N 1
ATOM 2419 C CA . MET A 1 309 ? -0.757 -1.043 -3.676 1.00 93.06 309 MET A CA 1
ATOM 2420 C C . MET A 1 309 ? -0.672 -1.247 -5.194 1.00 93.06 309 MET A C 1
ATOM 2422 O O . MET A 1 309 ? -1.688 -1.201 -5.881 1.00 93.06 309 MET A O 1
ATOM 2426 N N . GLY A 1 310 ? 0.515 -1.541 -5.738 1.00 90.88 310 GLY A N 1
ATOM 2427 C CA . GLY A 1 310 ? 0.701 -1.679 -7.189 1.00 90.88 310 GLY A CA 1
ATOM 2428 C C . GLY A 1 310 ? -0.234 -2.704 -7.848 1.00 90.88 310 GLY A C 1
ATOM 2429 O O . GLY A 1 310 ? -0.695 -2.480 -8.968 1.00 90.88 310 GLY A O 1
ATOM 2430 N N . CYS A 1 311 ? -0.542 -3.796 -7.140 1.00 93.56 311 CYS A N 1
ATOM 2431 C CA . CYS A 1 311 ? -1.444 -4.854 -7.598 1.00 93.56 311 CYS A CA 1
ATOM 2432 C C . CYS A 1 311 ? -2.864 -4.705 -7.036 1.00 93.56 311 CYS A C 1
ATOM 2434 O O . CYS A 1 311 ? -3.817 -5.105 -7.695 1.00 93.56 311 CYS A O 1
ATOM 2436 N N . HIS A 1 312 ? -3.014 -4.183 -5.818 1.00 95.06 312 HIS A N 1
ATOM 2437 C CA . HIS A 1 312 ? -4.270 -4.200 -5.059 1.00 95.06 312 HIS A CA 1
ATOM 2438 C C . HIS A 1 312 ? -4.966 -2.833 -4.949 1.00 95.06 312 HIS A C 1
ATOM 2440 O O . HIS A 1 312 ? -5.907 -2.700 -4.167 1.00 95.06 312 HIS A O 1
ATOM 2446 N N . SER A 1 313 ? -4.526 -1.838 -5.719 1.00 92.75 313 SER A N 1
ATOM 2447 C CA . SER A 1 313 ? -5.244 -0.580 -5.940 1.00 92.75 313 SER A CA 1
ATOM 2448 C C . SER A 1 313 ? -6.113 -0.612 -7.189 1.00 92.75 313 SER A C 1
ATOM 2450 O O . SER A 1 313 ? -5.899 -1.397 -8.118 1.00 92.75 313 SER A O 1
ATOM 2452 N N . ALA A 1 314 ? -7.064 0.316 -7.225 1.00 89.88 314 ALA A N 1
ATOM 2453 C CA . ALA A 1 314 ? -7.864 0.587 -8.398 1.00 89.88 314 ALA A CA 1
ATOM 2454 C C . ALA A 1 314 ? -7.038 1.262 -9.490 1.00 89.88 314 ALA A C 1
ATOM 2456 O O . ALA A 1 314 ? -6.100 2.020 -9.241 1.00 89.88 314 ALA A O 1
ATOM 2457 N N . ILE A 1 315 ? -7.437 0.998 -10.725 1.00 83.81 315 ILE A N 1
ATOM 2458 C CA . ILE A 1 315 ? -6.856 1.569 -11.935 1.00 83.81 315 ILE A CA 1
ATOM 2459 C C . ILE A 1 315 ? -7.969 1.818 -12.944 1.00 83.81 315 ILE A C 1
ATOM 2461 O O . ILE A 1 315 ? -9.103 1.384 -12.772 1.00 83.81 315 ILE A O 1
ATOM 2465 N N . TYR A 1 316 ? -7.637 2.485 -14.039 1.00 69.69 316 TYR A N 1
ATOM 2466 C CA . TYR A 1 316 ? -8.624 2.819 -15.056 1.00 69.69 316 TYR A CA 1
ATOM 2467 C C . TYR A 1 316 ? -8.845 1.706 -16.104 1.00 69.69 316 TYR A C 1
ATOM 2469 O O . TYR A 1 316 ? -9.944 1.559 -16.630 1.00 69.69 316 TYR A O 1
ATOM 2477 N N . TYR A 1 317 ? -7.815 0.912 -16.419 1.00 69.31 317 TYR A N 1
ATOM 2478 C CA . TYR A 1 317 ? -7.855 -0.091 -17.493 1.00 69.31 317 TYR A CA 1
ATOM 2479 C C . TYR A 1 317 ? -7.461 -1.488 -16.999 1.00 69.31 317 TYR A C 1
ATOM 2481 O O . TYR A 1 317 ? -6.543 -1.622 -16.191 1.00 69.31 317 TYR A O 1
ATOM 2489 N N . GLY A 1 318 ? -8.099 -2.524 -17.549 1.00 72.69 318 GLY A N 1
ATOM 2490 C CA . GLY A 1 318 ? -7.908 -3.920 -17.157 1.00 72.69 318 GLY A CA 1
ATOM 2491 C C . GLY A 1 318 ? -8.723 -4.250 -15.909 1.00 72.69 318 GLY A C 1
ATOM 2492 O O . GLY A 1 318 ? -9.924 -3.978 -15.857 1.00 72.69 318 GLY A O 1
ATOM 2493 N N . ASN A 1 319 ? -8.062 -4.777 -14.880 1.00 77.25 319 ASN A N 1
ATOM 2494 C CA . ASN A 1 319 ? -8.679 -5.135 -13.602 1.00 77.25 319 ASN A CA 1
ATOM 2495 C C . ASN A 1 319 ? -8.942 -3.881 -12.733 1.00 77.25 319 ASN A C 1
ATOM 2497 O O . ASN A 1 319 ? -8.318 -3.687 -11.696 1.00 77.25 319 ASN A O 1
ATOM 2501 N N . ALA A 1 320 ? -9.871 -3.020 -13.164 1.00 80.56 320 ALA A N 1
ATOM 2502 C CA . ALA A 1 320 ? -10.061 -1.663 -12.639 1.00 80.56 320 ALA A CA 1
ATOM 2503 C C . ALA A 1 320 ? -10.427 -1.560 -11.142 1.00 80.56 320 ALA A C 1
ATOM 2505 O O . ALA A 1 320 ? -10.017 -0.607 -10.490 1.00 80.56 320 ALA A O 1
ATOM 2506 N N . MET A 1 321 ? -11.181 -2.523 -10.590 1.00 90.06 321 MET A N 1
ATOM 2507 C CA . MET A 1 321 ? -11.713 -2.501 -9.204 1.00 90.06 321 MET A CA 1
ATOM 2508 C C . MET A 1 321 ? -12.521 -1.235 -8.863 1.00 90.06 321 MET A C 1
ATOM 2510 O O . MET A 1 321 ? -12.503 -0.726 -7.740 1.00 90.06 321 MET A O 1
ATOM 2514 N N . VAL A 1 322 ? -13.227 -0.713 -9.863 1.00 90.62 322 VAL A N 1
ATOM 2515 C CA . VAL A 1 322 ? -13.966 0.547 -9.808 1.00 90.62 322 VAL A CA 1
ATOM 2516 C C . VAL A 1 322 ? -15.394 0.329 -10.291 1.00 90.62 322 VAL A C 1
ATOM 2518 O O . VAL A 1 322 ? -15.621 -0.348 -11.293 1.00 90.62 322 VAL A O 1
ATOM 2521 N N . TYR A 1 323 ? -16.349 0.957 -9.608 1.00 91.12 323 TYR A N 1
ATOM 2522 C CA . TYR A 1 323 ? -17.754 1.008 -10.009 1.00 91.12 323 TYR A CA 1
ATOM 2523 C C . TYR A 1 323 ? -18.176 2.445 -10.282 1.00 91.12 323 TYR A C 1
ATOM 2525 O O . TYR A 1 323 ? -17.815 3.353 -9.536 1.00 91.12 323 TYR A O 1
ATOM 2533 N N . THR A 1 324 ? -18.981 2.649 -11.323 1.00 90.81 324 THR A N 1
ATOM 2534 C CA . THR A 1 324 ? -19.512 3.964 -11.687 1.00 90.81 324 THR A CA 1
ATOM 2535 C C . THR A 1 324 ? -21.037 3.979 -11.694 1.00 90.81 324 THR A C 1
ATOM 2537 O O . THR A 1 324 ? -21.700 2.986 -12.001 1.00 90.81 324 THR A O 1
ATOM 2540 N N . GLY A 1 325 ? -21.604 5.118 -11.296 1.00 88.75 325 GLY A N 1
ATOM 2541 C CA . GLY A 1 325 ? -23.038 5.386 -11.325 1.00 88.75 325 GLY A CA 1
ATOM 2542 C C . GLY A 1 325 ? -23.503 5.938 -12.670 1.00 88.75 325 GLY A C 1
ATOM 2543 O O . GLY A 1 325 ? -22.779 5.951 -13.664 1.00 88.75 325 GLY A O 1
ATOM 2544 N N . LYS A 1 326 ? -24.740 6.440 -12.704 1.00 88.44 326 LYS A N 1
ATOM 2545 C CA . LYS A 1 326 ? -25.226 7.203 -13.863 1.00 88.44 326 LYS A CA 1
ATOM 2546 C C . LYS A 1 326 ? -24.632 8.618 -13.848 1.00 88.44 326 LYS A C 1
ATOM 2548 O O . LYS A 1 326 ? -24.544 9.194 -12.759 1.00 88.44 326 LYS A O 1
ATOM 2553 N N . PRO A 1 327 ? -24.318 9.210 -15.014 1.00 88.19 327 PRO A N 1
ATOM 2554 C CA . PRO A 1 327 ? -23.983 10.627 -15.099 1.00 88.19 327 PRO A CA 1
ATOM 2555 C C . PRO A 1 327 ? -25.070 11.501 -14.458 1.00 88.19 327 PRO A C 1
ATOM 2557 O O . PRO A 1 327 ? -26.267 11.275 -14.662 1.00 88.19 327 PRO A O 1
ATOM 2560 N N . GLN A 1 328 ? -24.646 12.477 -13.667 1.00 86.00 328 GLN A N 1
ATOM 2561 C CA . GLN A 1 328 ? -25.479 13.433 -12.947 1.00 86.00 328 GLN A CA 1
ATOM 2562 C C . GLN A 1 328 ? -25.729 14.693 -13.796 1.00 86.00 328 GLN A C 1
ATOM 2564 O O . GLN A 1 328 ? -25.006 14.942 -14.765 1.00 86.00 328 GLN A O 1
ATOM 2569 N N . PRO A 1 329 ? -26.737 15.524 -13.457 1.00 85.50 329 PRO A N 1
ATOM 2570 C CA . PRO A 1 329 ? -27.046 16.748 -14.205 1.00 85.50 329 PRO A CA 1
ATOM 2571 C C . PRO A 1 329 ? -25.898 17.765 -14.300 1.00 85.50 329 PRO A C 1
ATOM 2573 O O . PRO A 1 329 ? -25.897 18.585 -15.214 1.00 85.50 329 PRO A O 1
ATOM 2576 N N . ASP A 1 330 ? -24.934 17.719 -13.375 1.00 80.94 330 ASP A N 1
ATOM 2577 C CA . ASP A 1 330 ? -23.729 18.560 -13.385 1.00 80.94 330 ASP A CA 1
ATOM 2578 C C . ASP A 1 330 ? -22.607 18.012 -14.293 1.00 80.94 330 ASP A C 1
ATOM 2580 O O . ASP A 1 330 ? -21.537 18.608 -14.376 1.00 80.94 330 ASP A O 1
ATOM 2584 N N . GLY A 1 331 ? -22.858 16.905 -15.001 1.00 80.50 331 GLY A N 1
ATOM 2585 C CA . GLY A 1 331 ? -21.907 16.251 -15.900 1.00 80.50 331 GLY A CA 1
ATOM 2586 C C . GLY A 1 331 ? -20.965 15.264 -15.210 1.00 80.50 331 GLY A C 1
ATOM 2587 O O . GLY A 1 331 ? -20.241 14.553 -15.905 1.00 80.50 331 GLY A O 1
ATOM 2588 N N . THR A 1 332 ? -20.993 15.176 -13.877 1.00 81.94 332 THR A N 1
ATOM 2589 C CA . THR A 1 332 ? -20.153 14.242 -13.120 1.00 81.94 332 THR A CA 1
ATOM 2590 C C . THR A 1 332 ? -20.753 12.840 -13.066 1.00 81.94 332 THR A C 1
ATOM 2592 O O . THR A 1 332 ? -21.962 12.658 -13.186 1.00 81.94 332 THR A O 1
ATOM 2595 N N . THR A 1 333 ? -19.924 11.818 -12.884 1.00 86.69 333 THR A N 1
ATOM 2596 C CA . THR A 1 333 ? -20.339 10.422 -12.726 1.00 86.69 333 THR A CA 1
ATOM 2597 C C . THR A 1 333 ? -19.857 9.911 -11.369 1.00 86.69 333 THR A C 1
ATOM 2599 O O . THR A 1 333 ? -18.648 9.920 -11.132 1.00 86.69 333 THR A O 1
ATOM 2602 N N . PRO A 1 334 ? -20.757 9.445 -10.480 1.00 88.56 334 PRO A N 1
ATOM 2603 C CA . PRO A 1 334 ? -20.370 8.900 -9.185 1.00 88.56 334 PRO A CA 1
ATOM 2604 C C . PRO A 1 334 ? -19.435 7.709 -9.357 1.00 88.56 334 PRO A C 1
ATOM 2606 O O . PRO A 1 334 ? -19.666 6.867 -10.228 1.00 88.56 334 PRO A O 1
ATOM 2609 N N . LEU A 1 335 ? -18.422 7.627 -8.507 1.00 90.62 335 LEU A N 1
ATOM 2610 C CA . LEU A 1 335 ? -17.370 6.623 -8.555 1.00 90.62 335 LEU A CA 1
ATOM 2611 C C . LEU A 1 335 ? -17.210 5.951 -7.194 1.00 90.62 335 LEU A C 1
ATOM 2613 O O . LEU A 1 335 ? -17.173 6.633 -6.174 1.00 90.62 335 LEU A O 1
ATOM 2617 N N . MET A 1 336 ? -16.992 4.640 -7.190 1.00 89.69 336 MET A N 1
ATOM 2618 C CA . MET A 1 336 ? -16.542 3.902 -6.018 1.00 89.69 336 MET A CA 1
ATOM 2619 C C . MET A 1 336 ? -15.287 3.082 -6.326 1.00 89.69 336 MET A C 1
ATOM 2621 O O . MET A 1 336 ? -15.328 2.177 -7.160 1.00 89.69 336 MET A O 1
ATOM 2625 N N . ASN A 1 337 ? -14.194 3.384 -5.620 1.00 91.56 337 ASN A N 1
ATOM 2626 C CA . ASN A 1 337 ? -12.995 2.552 -5.545 1.00 91.56 337 ASN A CA 1
ATOM 2627 C C . ASN A 1 337 ? -13.230 1.451 -4.505 1.00 91.56 337 ASN A C 1
ATOM 2629 O O . ASN A 1 337 ? -13.348 1.747 -3.321 1.00 91.56 337 ASN A O 1
ATOM 2633 N N . VAL A 1 338 ? -13.306 0.196 -4.942 1.00 92.62 338 VAL A N 1
ATOM 2634 C CA . VAL A 1 338 ? -13.472 -0.972 -4.056 1.00 92.62 338 VAL A CA 1
ATOM 2635 C C . VAL A 1 338 ? -12.215 -1.847 -4.030 1.00 92.62 338 VAL A C 1
ATOM 2637 O O . VAL A 1 338 ? -12.281 -3.047 -3.746 1.00 92.62 338 VAL A O 1
ATOM 2640 N N . SER A 1 339 ? -11.072 -1.281 -4.411 1.00 93.75 339 SER A N 1
ATOM 2641 C CA . SER A 1 339 ? -9.794 -1.978 -4.345 1.00 93.75 339 SER A CA 1
ATOM 2642 C C . SER A 1 339 ? -9.368 -2.189 -2.887 1.00 93.75 339 SER A C 1
ATOM 2644 O O . SER A 1 339 ? -9.609 -1.311 -2.050 1.00 93.75 339 SER A O 1
ATOM 2646 N N . PRO A 1 340 ? -8.735 -3.333 -2.553 1.00 95.12 340 PRO A N 1
ATOM 2647 C CA . PRO A 1 340 ? -8.311 -3.603 -1.186 1.00 95.12 340 PRO A CA 1
ATOM 2648 C C . PRO A 1 340 ? -7.468 -2.483 -0.563 1.00 95.12 340 PRO A C 1
ATOM 2650 O O . PRO A 1 340 ? -7.724 -2.096 0.574 1.00 95.12 340 PRO A O 1
ATOM 2653 N N . PHE A 1 341 ? -6.502 -1.931 -1.305 1.00 94.69 341 PHE A N 1
ATOM 2654 C CA . PHE A 1 341 ? -5.651 -0.849 -0.807 1.00 94.69 341 PHE A CA 1
ATOM 2655 C C . PHE A 1 341 ? -6.432 0.456 -0.595 1.00 94.69 341 PHE A C 1
ATOM 2657 O O . PHE A 1 341 ? -6.347 1.052 0.482 1.00 94.69 341 PHE A O 1
ATOM 2664 N N . GLY A 1 342 ? -7.197 0.890 -1.606 1.00 92.44 342 GLY A N 1
ATOM 2665 C CA . GLY A 1 342 ? -7.900 2.175 -1.587 1.00 92.44 342 GLY A CA 1
ATOM 2666 C C . GLY A 1 342 ? -8.922 2.280 -0.456 1.00 92.44 342 GLY A C 1
ATOM 2667 O O . GLY A 1 342 ? -8.993 3.306 0.216 1.00 92.44 342 GLY A O 1
ATOM 2668 N N . GLU A 1 343 ? -9.662 1.201 -0.184 1.00 93.38 343 GLU A N 1
ATOM 2669 C CA . GLU A 1 343 ? -10.616 1.180 0.929 1.00 93.38 343 GLU A CA 1
ATOM 2670 C C . GLU A 1 343 ? -9.928 1.056 2.296 1.00 93.38 343 GLU A C 1
ATOM 2672 O O . GLU A 1 343 ? -10.271 1.769 3.245 1.00 93.38 343 GLU A O 1
ATOM 2677 N N . TRP A 1 344 ? -8.942 0.159 2.423 1.00 95.00 344 TRP A N 1
ATOM 2678 C CA . TRP A 1 344 ? -8.375 -0.169 3.733 1.00 95.00 344 TRP A CA 1
ATOM 2679 C C . TRP A 1 344 ? -7.612 0.991 4.355 1.00 95.00 344 TRP A C 1
ATOM 2681 O O . TRP A 1 344 ? -7.738 1.222 5.563 1.00 95.00 344 TRP A O 1
ATOM 2691 N N . ARG A 1 345 ? -6.873 1.757 3.543 1.00 93.06 345 ARG A N 1
ATOM 2692 C CA . ARG A 1 345 ? -6.066 2.890 4.020 1.00 93.06 345 ARG A CA 1
ATOM 2693 C C . ARG A 1 345 ? -6.893 3.990 4.695 1.00 93.06 345 ARG A C 1
ATOM 2695 O O . ARG A 1 345 ? -6.362 4.698 5.539 1.00 93.06 345 ARG A O 1
ATOM 2702 N N . TRP A 1 346 ? -8.184 4.104 4.362 1.00 93.19 346 TRP A N 1
ATOM 2703 C CA . TRP A 1 346 ? -9.125 5.051 4.978 1.00 93.19 346 TRP A CA 1
ATOM 2704 C C . TRP A 1 346 ? -10.097 4.388 5.956 1.00 93.19 346 TRP A C 1
ATOM 2706 O O . TRP A 1 346 ? -11.093 4.984 6.363 1.00 93.19 346 TRP A O 1
ATOM 2716 N N . SER A 1 347 ? -9.831 3.148 6.359 1.00 93.56 347 SER A N 1
ATOM 2717 C CA . SER A 1 347 ? -10.529 2.533 7.483 1.00 93.56 347 SER A CA 1
ATOM 2718 C C . SER A 1 347 ? -9.889 2.959 8.815 1.00 93.56 347 SER A C 1
ATOM 2720 O O . SER A 1 347 ? -8.681 3.194 8.867 1.00 93.56 347 SER A O 1
ATOM 2722 N N . PRO A 1 348 ? -10.633 2.982 9.937 1.00 92.44 348 PRO A N 1
ATOM 2723 C CA . PRO A 1 348 ? -10.054 3.195 11.264 1.00 92.44 348 PRO A CA 1
ATOM 2724 C C . PRO A 1 348 ? -8.932 2.209 11.618 1.00 92.44 348 PRO A C 1
ATOM 2726 O O . PRO A 1 348 ? -8.075 2.530 12.431 1.00 92.44 348 PRO A O 1
ATOM 2729 N N . MET A 1 349 ? -8.931 1.016 11.012 1.00 92.88 349 MET A N 1
ATOM 2730 C CA . MET A 1 349 ? -7.888 0.006 11.201 1.00 92.88 349 MET A CA 1
ATOM 2731 C C . MET A 1 349 ? -6.606 0.382 10.447 1.00 92.88 349 MET A C 1
ATOM 2733 O O . MET A 1 349 ? -5.530 0.386 11.045 1.00 92.88 349 MET A O 1
ATOM 2737 N N . GLY A 1 350 ? -6.719 0.770 9.173 1.00 94.56 350 GLY A N 1
ATOM 2738 C CA . GLY A 1 350 ? -5.589 1.278 8.386 1.00 94.56 350 GLY A CA 1
ATOM 2739 C C . GLY A 1 350 ? -5.007 2.573 8.961 1.00 94.56 350 GLY A C 1
ATOM 2740 O O . GLY A 1 350 ? -3.796 2.752 8.994 1.00 94.56 350 GLY A O 1
ATOM 2741 N N . LEU A 1 351 ? -5.853 3.436 9.528 1.00 95.12 351 LEU A N 1
ATOM 2742 C CA . LEU A 1 351 ? -5.436 4.694 10.155 1.00 95.12 351 LEU A CA 1
ATOM 2743 C C . LEU A 1 351 ? -4.953 4.540 11.604 1.00 95.12 351 LEU A C 1
ATOM 2745 O O . LEU A 1 351 ? -4.513 5.524 12.192 1.00 95.12 351 LEU A O 1
ATOM 2749 N N . ALA A 1 352 ? -5.010 3.344 12.202 1.00 95.00 352 ALA A N 1
ATOM 2750 C CA . ALA A 1 352 ? -4.766 3.151 13.636 1.00 95.00 352 ALA A CA 1
ATOM 2751 C C . ALA A 1 352 ? -3.375 3.625 14.102 1.00 95.00 352 ALA A C 1
ATOM 2753 O O . ALA A 1 352 ? -3.238 4.080 15.238 1.00 95.00 352 ALA A O 1
ATOM 2754 N N . GLY A 1 353 ? -2.371 3.559 13.219 1.00 96.25 353 GLY A N 1
ATOM 2755 C CA . GLY A 1 353 ? -1.001 4.020 13.475 1.00 96.25 353 GLY A CA 1
ATOM 2756 C C . GLY A 1 353 ? -0.829 5.538 13.399 1.00 96.25 353 GLY A C 1
ATOM 2757 O O . GLY A 1 353 ? 0.196 6.069 13.821 1.00 96.25 353 GLY A O 1
ATOM 2758 N N . ARG A 1 354 ? -1.836 6.242 12.874 1.00 96.75 354 ARG A N 1
ATOM 2759 C CA . ARG A 1 354 ? -1.885 7.700 12.702 1.00 96.75 354 ARG A CA 1
ATOM 2760 C C . ARG A 1 354 ? -3.109 8.322 13.375 1.00 96.75 354 ARG A C 1
ATOM 2762 O O . ARG A 1 354 ? -3.385 9.496 13.160 1.00 96.75 354 ARG A O 1
ATOM 2769 N N . ASP A 1 355 ? -3.841 7.553 14.179 1.00 94.94 355 ASP A N 1
ATOM 2770 C CA . ASP A 1 355 ? -5.097 7.969 14.797 1.00 94.94 355 ASP A CA 1
ATOM 2771 C C . ASP A 1 355 ? -4.834 9.005 15.913 1.00 94.94 355 ASP A C 1
ATOM 2773 O O . ASP A 1 355 ? -4.316 8.649 16.979 1.00 94.94 355 ASP A O 1
ATOM 2777 N N . PRO A 1 356 ? -5.200 10.290 15.725 1.00 93.00 356 PRO A N 1
ATOM 2778 C CA . PRO A 1 356 ? -4.963 11.321 16.732 1.00 93.00 356 PRO A CA 1
ATOM 2779 C C . PRO A 1 356 ? -5.759 11.094 18.027 1.00 93.00 356 PRO A C 1
ATOM 2781 O O . PRO A 1 356 ? -5.320 11.526 19.094 1.00 93.00 356 PRO A O 1
ATOM 2784 N N . ILE A 1 357 ? -6.900 10.398 17.969 1.00 91.25 357 ILE A N 1
ATOM 2785 C CA . ILE A 1 357 ? -7.707 10.057 19.148 1.00 91.25 357 ILE A CA 1
ATOM 2786 C C . ILE A 1 357 ? -6.953 9.031 19.997 1.00 91.25 357 ILE A C 1
ATOM 2788 O O . ILE A 1 357 ? -6.889 9.166 21.221 1.00 91.25 357 ILE A O 1
ATOM 2792 N N . PHE A 1 358 ? -6.331 8.040 19.353 1.00 92.44 358 PHE A N 1
ATOM 2793 C CA . PHE A 1 358 ? -5.461 7.074 20.021 1.00 92.44 358 PHE A CA 1
ATOM 2794 C C . PHE A 1 358 ? -4.278 7.760 20.714 1.00 92.44 358 PHE A C 1
ATOM 2796 O O . PHE A 1 358 ? -4.056 7.529 21.904 1.00 92.44 358 PHE A O 1
ATOM 2803 N N . TYR A 1 359 ? -3.543 8.626 20.010 1.00 94.31 359 TYR A N 1
ATOM 2804 C CA . TYR A 1 359 ? -2.399 9.322 20.609 1.00 94.31 359 TYR A CA 1
ATOM 2805 C C . TYR A 1 359 ? -2.820 10.218 21.780 1.00 94.31 359 TYR A C 1
ATOM 2807 O O . TYR A 1 359 ? -2.144 10.227 22.807 1.00 94.31 359 TYR A O 1
ATOM 2815 N N . ALA A 1 360 ? -3.968 10.896 21.685 1.00 91.25 360 ALA A N 1
ATOM 2816 C CA . ALA A 1 360 ? -4.514 11.672 22.796 1.00 91.25 360 ALA A CA 1
ATOM 2817 C C . ALA A 1 360 ? -4.858 10.795 24.017 1.00 91.25 360 ALA A C 1
ATOM 2819 O O . ALA A 1 360 ? -4.547 11.168 25.151 1.00 91.25 360 ALA A O 1
ATOM 2820 N N . GLN A 1 361 ? -5.456 9.615 23.802 1.00 89.81 361 GLN A N 1
ATOM 2821 C CA . GLN A 1 361 ? -5.731 8.662 24.882 1.00 89.81 361 GLN A CA 1
ATOM 2822 C C . GLN A 1 361 ? -4.433 8.148 25.513 1.00 89.81 361 GLN A C 1
ATOM 2824 O O . GLN A 1 361 ? -4.300 8.174 26.737 1.00 89.81 361 GLN A O 1
ATOM 2829 N N . LEU A 1 362 ? -3.458 7.725 24.702 1.00 92.44 362 LEU A N 1
ATOM 2830 C CA . LEU A 1 362 ? -2.161 7.257 25.194 1.00 92.44 362 LEU A CA 1
ATOM 2831 C C . LEU A 1 362 ? -1.459 8.345 26.017 1.00 92.44 362 LEU A C 1
ATOM 2833 O O . LEU A 1 362 ? -0.928 8.063 27.089 1.00 92.44 362 LEU A O 1
ATOM 2837 N N . ASP A 1 363 ? -1.501 9.594 25.566 1.00 91.00 363 ASP A N 1
ATOM 2838 C CA . ASP A 1 363 ? -0.900 10.718 26.281 1.00 91.00 363 ASP A CA 1
ATOM 2839 C C . ASP A 1 363 ? -1.588 10.995 27.620 1.00 91.00 363 ASP A C 1
ATOM 2841 O O . ASP A 1 363 ? -0.906 11.308 28.600 1.00 91.00 363 ASP A O 1
ATOM 2845 N N . SER A 1 364 ? -2.909 10.810 27.699 1.00 89.38 364 SER A N 1
ATOM 2846 C CA . SER A 1 364 ? -3.657 10.862 28.959 1.00 89.38 364 SER A CA 1
ATOM 2847 C C . SER A 1 364 ? -3.213 9.762 29.932 1.00 89.38 364 SER A C 1
ATOM 2849 O O . SER A 1 364 ? -2.934 10.055 31.098 1.00 89.38 364 SER A O 1
ATOM 2851 N N . GLU A 1 365 ? -3.065 8.518 29.463 1.00 90.00 365 GLU A N 1
ATOM 2852 C CA . GLU A 1 365 ? -2.548 7.409 30.284 1.00 90.00 365 GLU A CA 1
ATOM 2853 C C . GLU A 1 365 ? -1.135 7.717 30.799 1.00 90.00 365 GLU A C 1
ATOM 2855 O O . GLU A 1 365 ? -0.841 7.619 31.994 1.00 90.00 365 GLU A O 1
ATOM 2860 N N . LEU A 1 366 ? -0.248 8.181 29.917 1.00 91.69 366 LEU A N 1
ATOM 2861 C CA . LEU A 1 366 ? 1.120 8.547 30.280 1.00 91.69 366 LEU A CA 1
ATOM 2862 C C . LEU A 1 366 ? 1.168 9.736 31.251 1.00 91.69 366 LEU A C 1
ATOM 2864 O O . LEU A 1 366 ? 2.030 9.777 32.134 1.00 91.69 366 LEU A O 1
ATOM 2868 N N . ALA A 1 367 ? 0.258 10.702 31.119 1.00 90.69 367 ALA A N 1
ATOM 2869 C CA . ALA A 1 367 ? 0.122 11.815 32.052 1.00 90.69 367 ALA A CA 1
ATOM 2870 C C . ALA A 1 367 ? -0.331 11.340 33.437 1.00 90.69 367 ALA A C 1
ATOM 2872 O O . ALA A 1 367 ? 0.237 11.774 34.442 1.00 90.69 367 ALA A O 1
ATOM 2873 N N . TYR A 1 368 ? -1.283 10.405 33.500 1.00 88.88 368 TYR A N 1
ATOM 2874 C CA . TYR A 1 368 ? -1.690 9.778 34.753 1.00 88.88 368 TYR A CA 1
ATOM 2875 C C . TYR A 1 368 ? -0.518 9.045 35.420 1.00 88.88 368 TYR A C 1
ATOM 2877 O O . TYR A 1 368 ? -0.230 9.289 36.595 1.00 88.88 368 TYR A O 1
ATOM 2885 N N . LEU A 1 369 ? 0.227 8.220 34.677 1.00 90.75 369 LEU A N 1
ATOM 2886 C CA . LEU A 1 369 ? 1.359 7.460 35.221 1.00 90.75 369 LEU A CA 1
ATOM 2887 C C . LEU A 1 369 ? 2.450 8.363 35.821 1.00 90.75 369 LEU A C 1
ATOM 2889 O O . LEU A 1 369 ? 3.062 8.000 36.827 1.00 90.75 369 LEU A O 1
ATOM 2893 N N . LYS A 1 370 ? 2.655 9.580 35.294 1.00 91.12 370 LYS A N 1
ATOM 2894 C CA . LYS A 1 370 ? 3.593 10.568 35.874 1.00 91.12 370 LYS A CA 1
ATOM 2895 C C . LYS A 1 370 ? 3.239 10.964 37.314 1.00 91.12 370 LYS A C 1
ATOM 2897 O O . LYS A 1 370 ? 4.128 11.387 38.053 1.00 91.12 370 LYS A O 1
ATOM 2902 N N . THR A 1 371 ? 1.983 10.805 37.736 1.00 91.25 371 THR A N 1
ATOM 2903 C CA . THR A 1 371 ? 1.534 11.096 39.110 1.00 91.25 371 THR A CA 1
ATOM 2904 C C . THR A 1 371 ? 1.968 10.026 40.124 1.00 91.25 371 THR A C 1
ATOM 2906 O O . THR A 1 371 ? 2.038 10.303 41.326 1.00 91.25 371 THR A O 1
ATOM 2909 N N . ILE A 1 372 ? 2.324 8.818 39.665 1.00 90.56 372 ILE A N 1
ATOM 2910 C CA . ILE A 1 372 ? 2.776 7.709 40.517 1.00 90.56 372 ILE A CA 1
ATOM 2911 C C . ILE A 1 372 ? 4.153 8.041 41.088 1.00 90.56 372 ILE A C 1
ATOM 2913 O O . ILE A 1 372 ? 5.116 8.180 40.341 1.00 90.56 372 ILE A O 1
ATOM 2917 N N . LYS A 1 373 ? 4.274 8.158 42.416 1.00 92.94 373 LYS A N 1
ATOM 2918 C CA . LYS A 1 373 ? 5.519 8.598 43.079 1.00 92.94 373 LYS A CA 1
ATOM 2919 C C . LYS A 1 373 ? 6.673 7.598 42.974 1.00 92.94 373 LYS A C 1
ATOM 2921 O O . LYS A 1 373 ? 7.820 8.027 42.916 1.00 92.94 373 LYS A O 1
ATOM 2926 N N . ASP A 1 374 ? 6.378 6.300 42.975 1.00 93.38 374 ASP A N 1
ATOM 2927 C CA . ASP A 1 374 ? 7.407 5.267 42.857 1.00 93.38 374 ASP A CA 1
ATOM 2928 C C . ASP A 1 374 ? 7.924 5.172 41.416 1.00 93.38 374 ASP A C 1
ATOM 2930 O O . ASP A 1 374 ? 7.178 4.823 40.500 1.00 93.38 374 ASP A O 1
ATOM 2934 N N . ILE A 1 375 ? 9.204 5.494 41.221 1.00 94.50 375 ILE A N 1
ATOM 2935 C CA . ILE A 1 375 ? 9.825 5.595 39.892 1.00 94.50 375 ILE A CA 1
ATOM 2936 C C . ILE A 1 375 ? 9.896 4.222 39.215 1.00 94.50 375 ILE A C 1
ATOM 2938 O O . ILE A 1 375 ? 9.589 4.111 38.032 1.00 94.50 375 ILE A O 1
ATOM 2942 N N . ALA A 1 376 ? 10.253 3.169 39.955 1.00 94.81 376 ALA A N 1
ATOM 2943 C CA . ALA A 1 376 ? 10.387 1.829 39.386 1.00 94.81 376 ALA A CA 1
ATOM 2944 C C . ALA A 1 376 ? 9.041 1.301 38.863 1.00 94.81 376 ALA A C 1
ATOM 2946 O O . ALA A 1 376 ? 8.961 0.801 37.740 1.00 94.81 376 ALA A O 1
ATOM 2947 N N . THR A 1 377 ? 7.971 1.468 39.646 1.00 91.25 377 THR A N 1
ATOM 2948 C CA . THR A 1 377 ? 6.605 1.135 39.224 1.00 91.25 377 THR A CA 1
ATOM 2949 C C . THR A 1 377 ? 6.172 1.989 38.038 1.00 91.25 377 THR A C 1
ATOM 2951 O O . THR A 1 377 ? 5.634 1.451 37.075 1.00 91.25 377 THR A O 1
ATOM 2954 N N . ARG A 1 378 ? 6.437 3.301 38.066 1.00 92.69 378 ARG A N 1
ATOM 2955 C CA . ARG A 1 378 ? 6.090 4.216 36.971 1.00 92.69 378 ARG A CA 1
ATOM 2956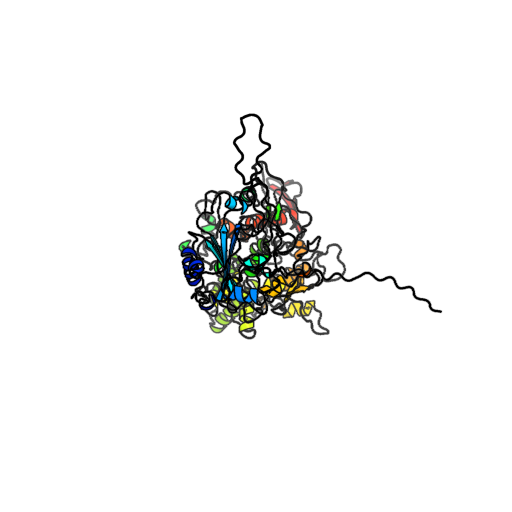 C C . ARG A 1 378 ? 6.706 3.786 35.641 1.00 92.69 378 ARG A C 1
ATOM 2958 O O . ARG A 1 378 ? 5.976 3.649 34.665 1.00 92.69 378 ARG A O 1
ATOM 2965 N N . GLU A 1 379 ? 8.018 3.562 35.596 1.00 94.25 379 GLU A N 1
ATOM 2966 C CA . GLU A 1 379 ? 8.703 3.198 34.349 1.00 94.25 379 GLU A CA 1
ATOM 2967 C C . GLU A 1 379 ? 8.286 1.809 33.856 1.00 94.25 379 GLU A C 1
ATOM 2969 O O . GLU A 1 379 ? 8.094 1.606 32.658 1.00 94.25 379 GLU A O 1
ATOM 2974 N N . LYS A 1 380 ? 8.055 0.864 34.777 1.00 93.12 380 LYS A N 1
ATOM 2975 C CA . LYS A 1 380 ? 7.491 -0.445 34.432 1.00 93.12 380 LYS A CA 1
ATOM 2976 C C . LYS A 1 380 ? 6.115 -0.307 33.770 1.00 93.12 380 LYS A C 1
ATOM 2978 O O . LYS A 1 380 ? 5.911 -0.867 32.698 1.00 93.12 380 LYS A O 1
ATOM 2983 N N . LEU A 1 381 ? 5.194 0.437 34.384 1.00 92.31 381 LEU A N 1
ATOM 2984 C CA . LEU A 1 381 ? 3.837 0.609 33.860 1.00 92.31 381 LEU A CA 1
ATOM 2985 C C . LEU A 1 381 ? 3.823 1.390 32.547 1.00 92.31 381 LEU A C 1
ATOM 2987 O O . LEU A 1 381 ? 3.086 1.027 31.638 1.00 92.31 381 LEU A O 1
ATOM 2991 N N . LYS A 1 382 ? 4.668 2.419 32.411 1.00 93.38 382 LYS A N 1
ATOM 2992 C CA . LYS A 1 382 ? 4.833 3.161 31.154 1.00 93.38 382 LYS A CA 1
ATOM 2993 C C . LYS A 1 382 ? 5.203 2.211 30.017 1.00 93.38 382 LYS A C 1
ATOM 2995 O O . LYS A 1 382 ? 4.556 2.230 28.973 1.00 93.38 382 LYS A O 1
ATOM 3000 N N . ARG A 1 383 ? 6.207 1.360 30.243 1.00 94.50 383 ARG A N 1
ATOM 3001 C CA . ARG A 1 383 ? 6.625 0.343 29.277 1.00 94.50 383 ARG A CA 1
ATOM 3002 C C . ARG A 1 383 ? 5.484 -0.611 28.929 1.00 94.50 383 ARG A C 1
ATOM 3004 O O . ARG A 1 383 ? 5.220 -0.847 27.753 1.00 94.50 383 ARG A O 1
ATOM 3011 N N . GLU A 1 384 ? 4.803 -1.152 29.937 1.00 92.25 384 GLU A N 1
ATOM 3012 C CA . GLU A 1 384 ? 3.708 -2.111 29.748 1.00 92.25 384 GLU A CA 1
ATOM 3013 C C . GLU A 1 384 ? 2.530 -1.506 28.972 1.00 92.25 384 GLU A C 1
ATOM 3015 O O . GLU A 1 384 ? 2.033 -2.145 28.046 1.00 92.25 384 GLU A O 1
ATOM 3020 N N . VAL A 1 385 ? 2.127 -0.269 29.284 1.00 92.88 385 VAL A N 1
ATOM 3021 C CA . VAL A 1 385 ? 1.044 0.441 28.584 1.00 92.88 385 VAL A CA 1
ATOM 3022 C C . VAL A 1 385 ? 1.406 0.685 27.124 1.00 92.88 385 VAL A C 1
ATOM 3024 O O . VAL A 1 385 ? 0.639 0.299 26.246 1.00 92.88 385 VAL A O 1
ATOM 3027 N N . VAL A 1 386 ? 2.584 1.253 26.838 1.00 95.44 386 VAL A N 1
ATOM 3028 C CA . VAL A 1 386 ? 2.993 1.538 25.452 1.00 95.44 386 VAL A CA 1
ATOM 3029 C C . VAL A 1 386 ? 3.063 0.245 24.641 1.00 95.44 386 VAL A C 1
ATOM 3031 O O . VAL A 1 386 ? 2.424 0.145 23.595 1.00 95.44 386 VAL A O 1
ATOM 3034 N N . ASN A 1 387 ? 3.749 -0.784 25.142 1.00 95.56 387 ASN A N 1
ATOM 3035 C CA . ASN A 1 387 ? 3.836 -2.060 24.434 1.00 95.56 387 ASN A CA 1
ATOM 3036 C C . ASN A 1 387 ? 2.456 -2.688 24.203 1.00 95.56 387 ASN A C 1
ATOM 3038 O O . ASN A 1 387 ? 2.216 -3.236 23.131 1.00 95.56 387 ASN A O 1
ATOM 3042 N N . THR A 1 388 ? 1.545 -2.595 25.175 1.00 93.06 388 THR A N 1
ATOM 3043 C CA . THR A 1 388 ? 0.187 -3.142 25.048 1.00 93.06 388 THR A CA 1
ATOM 3044 C C . THR A 1 388 ? -0.631 -2.390 24.001 1.00 93.06 388 THR A C 1
ATOM 3046 O O . THR A 1 388 ? -1.220 -3.022 23.128 1.00 93.06 388 THR A O 1
ATOM 3049 N N . CYS A 1 389 ? -0.616 -1.058 24.022 1.00 93.81 389 CYS A N 1
ATOM 3050 C CA . CYS A 1 389 ? -1.318 -0.232 23.041 1.00 93.81 389 CYS A CA 1
ATOM 3051 C C . CYS A 1 389 ? -0.809 -0.477 21.611 1.00 93.81 389 CYS A C 1
ATOM 3053 O O . CYS A 1 389 ? -1.597 -0.658 20.678 1.00 93.81 389 CYS A O 1
ATOM 3055 N N . PHE A 1 390 ? 0.512 -0.554 21.430 1.00 96.50 390 PHE A N 1
ATOM 3056 C CA . PHE A 1 390 ? 1.118 -0.751 20.113 1.00 96.50 390 PHE A CA 1
ATOM 3057 C C . PHE A 1 390 ? 0.966 -2.180 19.563 1.00 96.50 390 PHE A C 1
ATOM 3059 O O . PHE A 1 390 ? 1.109 -2.362 18.358 1.00 96.50 390 PHE A O 1
ATOM 3066 N N . ARG A 1 391 ? 0.556 -3.174 20.371 1.00 95.06 391 ARG A N 1
ATOM 3067 C CA . ARG A 1 391 ? 0.091 -4.479 19.845 1.00 95.06 391 ARG A CA 1
ATOM 3068 C C . ARG A 1 391 ? -1.166 -4.365 18.983 1.00 95.06 391 ARG A C 1
ATOM 3070 O O . ARG A 1 391 ? -1.416 -5.277 18.201 1.00 95.06 391 ARG A O 1
ATOM 3077 N N . CYS A 1 392 ? -1.944 -3.287 19.140 1.00 93.12 392 CYS A N 1
ATOM 3078 C CA . CYS A 1 392 ? -3.199 -3.061 18.419 1.00 93.12 392 CYS A CA 1
ATOM 3079 C C . CYS A 1 392 ? -3.140 -1.860 17.459 1.00 93.12 392 CYS A C 1
ATOM 3081 O O . CYS A 1 392 ? -3.729 -1.936 16.389 1.00 93.12 392 CYS A O 1
ATOM 3083 N N . HIS A 1 393 ? -2.431 -0.779 17.807 1.00 94.81 393 HIS A N 1
ATOM 3084 C CA . HIS A 1 393 ? -2.417 0.455 17.000 1.00 94.81 393 HIS A CA 1
ATOM 3085 C C . HIS A 1 393 ? -1.220 0.584 16.044 1.00 94.81 393 HIS A C 1
ATOM 3087 O O . HIS A 1 393 ? -1.360 1.172 14.980 1.00 94.81 393 HIS A O 1
ATOM 3093 N N . GLY A 1 394 ? -0.069 -0.012 16.374 1.00 96.44 394 GLY A N 1
ATOM 3094 C CA . GLY A 1 394 ? 1.121 -0.064 15.509 1.00 96.44 394 GLY A CA 1
ATOM 3095 C C . GLY A 1 394 ? 1.626 -1.496 15.363 1.00 96.44 394 GLY A C 1
ATOM 3096 O O . GLY A 1 394 ? 2.799 -1.790 15.608 1.00 96.44 394 GLY A O 1
ATOM 3097 N N . VAL A 1 395 ? 0.688 -2.386 15.027 1.00 96.69 395 VAL A N 1
ATOM 3098 C CA . VAL A 1 395 ? 0.783 -3.848 15.150 1.00 96.69 395 VAL A CA 1
ATOM 3099 C C . VAL A 1 395 ? 2.055 -4.401 14.525 1.00 96.69 395 VAL A C 1
ATOM 3101 O O . VAL A 1 395 ? 2.794 -5.143 15.172 1.00 96.69 395 VAL A O 1
ATOM 3104 N N . MET A 1 396 ? 2.316 -4.030 13.272 1.00 97.94 396 MET A N 1
ATOM 3105 C CA . MET A 1 396 ? 3.447 -4.556 12.514 1.00 97.94 396 MET A CA 1
ATOM 3106 C C . MET A 1 396 ? 4.780 -4.094 13.100 1.00 97.94 396 MET A C 1
ATOM 3108 O O . MET A 1 396 ? 5.686 -4.904 13.260 1.00 97.94 396 MET A O 1
ATOM 3112 N N . GLY A 1 397 ? 4.888 -2.822 13.497 1.00 98.00 397 GLY A N 1
ATOM 3113 C CA . GLY A 1 397 ? 6.102 -2.279 14.108 1.00 98.00 397 GLY A CA 1
ATOM 3114 C C . GLY A 1 397 ? 6.431 -2.945 15.440 1.00 98.00 397 GLY A C 1
ATOM 3115 O O . GLY A 1 397 ? 7.554 -3.410 15.643 1.00 98.00 397 GLY A O 1
ATOM 3116 N N . LYS A 1 398 ? 5.434 -3.071 16.325 1.00 97.69 398 LYS A N 1
ATOM 3117 C CA . LYS A 1 398 ? 5.587 -3.749 17.619 1.00 97.69 398 LYS A CA 1
ATOM 3118 C C . LYS A 1 398 ? 5.971 -5.219 17.459 1.00 97.69 398 LYS A C 1
ATOM 3120 O O . LYS A 1 398 ? 6.859 -5.698 18.164 1.00 97.69 398 LYS A O 1
ATOM 3125 N N . ARG A 1 399 ? 5.316 -5.931 16.540 1.00 96.88 399 ARG A N 1
ATOM 3126 C CA . ARG A 1 399 ? 5.576 -7.355 16.303 1.00 96.88 399 ARG A CA 1
ATOM 3127 C C . ARG A 1 399 ? 6.911 -7.598 15.626 1.00 96.88 399 ARG A C 1
ATOM 3129 O O . ARG A 1 399 ? 7.615 -8.512 16.036 1.00 96.88 399 ARG A O 1
ATOM 3136 N N . GLN A 1 400 ? 7.288 -6.785 14.642 1.00 97.44 400 GLN A N 1
ATOM 3137 C CA . GLN A 1 400 ? 8.608 -6.890 14.027 1.00 97.44 400 GLN A CA 1
ATOM 3138 C C . GLN A 1 400 ? 9.709 -6.643 15.064 1.00 97.44 400 GLN A C 1
ATOM 3140 O O . GLN A 1 400 ? 10.689 -7.382 15.100 1.00 97.44 400 GLN A O 1
ATOM 3145 N N . LEU A 1 401 ? 9.515 -5.671 15.962 1.00 97.94 401 LEU A N 1
ATOM 3146 C CA . LEU A 1 401 ? 10.443 -5.427 17.064 1.00 97.94 401 LEU A CA 1
ATOM 3147 C C . LEU A 1 401 ? 10.551 -6.633 18.005 1.00 97.94 401 LEU A C 1
ATOM 3149 O O . LEU A 1 401 ? 11.660 -6.989 18.400 1.00 97.94 401 LEU A O 1
ATOM 3153 N N . ASP A 1 402 ? 9.430 -7.280 18.338 1.00 97.00 402 ASP A N 1
ATOM 3154 C CA . ASP A 1 402 ? 9.439 -8.525 19.111 1.00 97.00 402 ASP A CA 1
ATOM 3155 C C . ASP A 1 402 ? 10.205 -9.636 18.393 1.00 97.00 402 ASP A C 1
ATOM 3157 O O . ASP A 1 402 ? 11.069 -10.259 19.007 1.00 97.00 402 ASP A O 1
ATOM 3161 N N . LEU A 1 403 ? 9.934 -9.870 17.106 1.00 95.69 403 LEU A N 1
ATOM 3162 C CA . LEU A 1 403 ? 10.615 -10.899 16.314 1.00 95.69 403 LEU A CA 1
ATOM 3163 C C . LEU A 1 403 ? 12.136 -10.699 16.322 1.00 95.69 403 LEU A C 1
ATOM 3165 O O . LEU A 1 403 ? 12.879 -11.644 16.589 1.00 95.69 403 LEU A O 1
ATOM 3169 N N . ASP A 1 404 ? 12.586 -9.462 16.127 1.00 96.12 404 ASP A N 1
ATOM 3170 C CA . ASP A 1 404 ? 14.010 -9.125 16.061 1.00 96.12 404 ASP A CA 1
ATOM 3171 C C . ASP A 1 404 ? 14.716 -9.201 17.429 1.00 96.12 404 ASP A C 1
ATOM 3173 O O . ASP A 1 404 ? 15.941 -9.305 17.489 1.00 96.12 404 ASP A O 1
ATOM 3177 N N . HIS A 1 405 ? 13.954 -9.209 18.529 1.00 96.69 405 HIS A N 1
ATOM 3178 C CA . HIS A 1 405 ? 14.459 -9.253 19.908 1.00 96.69 405 HIS A CA 1
ATOM 3179 C C . HIS A 1 405 ? 13.989 -10.495 20.685 1.00 96.69 405 HIS A C 1
ATOM 3181 O O . HIS A 1 405 ? 13.858 -10.468 21.912 1.00 96.69 405 HIS A O 1
ATOM 3187 N N . GLY A 1 406 ? 13.720 -11.607 19.993 1.00 94.75 406 GLY A N 1
ATOM 3188 C CA . GLY A 1 406 ? 13.403 -12.890 20.635 1.00 94.75 406 GLY A CA 1
ATOM 3189 C C . GLY A 1 406 ? 12.107 -12.881 21.456 1.00 94.75 406 GLY A C 1
ATOM 3190 O O . GLY A 1 406 ? 12.028 -13.536 22.494 1.00 94.75 406 GLY A O 1
ATOM 3191 N N . GLY A 1 407 ? 11.111 -12.114 21.014 1.00 92.81 407 GLY A N 1
ATOM 3192 C CA . GLY A 1 407 ? 9.788 -11.981 21.625 1.00 92.81 407 GLY A CA 1
ATOM 3193 C C . GLY A 1 407 ? 9.681 -10.940 22.743 1.00 92.81 407 GLY A C 1
ATOM 3194 O O . GLY A 1 407 ? 8.636 -10.865 23.381 1.00 92.81 407 GLY A O 1
ATOM 3195 N N . ASN A 1 408 ? 10.740 -10.168 23.010 1.00 92.75 408 ASN A N 1
ATOM 3196 C CA . ASN A 1 408 ? 10.814 -9.234 24.144 1.00 92.75 408 ASN A CA 1
ATOM 3197 C C . ASN A 1 408 ? 11.168 -7.803 23.713 1.00 92.75 408 ASN A C 1
ATOM 3199 O O . ASN A 1 408 ? 11.852 -7.083 24.441 1.00 92.75 408 ASN A O 1
ATOM 3203 N N . GLY A 1 409 ? 10.754 -7.406 22.514 1.00 96.12 409 GLY A N 1
ATOM 3204 C CA . GLY A 1 409 ? 11.025 -6.081 21.980 1.00 96.12 409 GLY A CA 1
ATOM 3205 C C . GLY A 1 409 ? 10.324 -5.006 22.805 1.00 96.12 409 GLY A C 1
ATOM 3206 O O . GLY A 1 409 ? 9.121 -5.098 23.046 1.00 96.12 409 GLY A O 1
ATOM 3207 N N . ASP A 1 410 ? 11.052 -3.979 23.232 1.00 96.12 410 ASP A N 1
ATOM 3208 C CA . ASP A 1 410 ? 10.472 -2.872 23.992 1.00 96.12 410 ASP A CA 1
ATOM 3209 C C . ASP A 1 410 ? 10.118 -1.711 23.063 1.00 96.12 410 ASP A C 1
ATOM 3211 O O . ASP A 1 410 ? 10.990 -0.964 22.622 1.00 96.12 410 ASP A O 1
ATOM 3215 N N . PHE A 1 411 ? 8.837 -1.590 22.714 1.00 97.19 411 PHE A N 1
ATOM 3216 C CA . PHE A 1 411 ? 8.394 -0.530 21.821 1.00 97.19 411 PHE A CA 1
ATOM 3217 C C . PHE A 1 411 ? 8.220 0.775 22.589 1.00 97.19 411 PHE A C 1
ATOM 3219 O O . PHE A 1 411 ? 7.369 0.885 23.473 1.00 97.19 411 PHE A O 1
ATOM 3226 N N . GLU A 1 412 ? 8.977 1.793 22.193 1.00 95.62 412 GLU A N 1
ATOM 3227 C CA . GLU A 1 412 ? 8.792 3.156 22.668 1.00 95.62 412 GLU A CA 1
ATOM 3228 C C . GLU A 1 412 ? 7.918 3.944 21.692 1.00 95.62 412 GLU A C 1
ATOM 3230 O O . GLU A 1 412 ? 8.077 3.852 20.476 1.00 95.62 412 GLU A O 1
ATOM 3235 N N . ARG A 1 413 ? 7.010 4.773 22.220 1.00 94.88 413 ARG A N 1
ATOM 3236 C CA . ARG A 1 413 ? 6.117 5.609 21.402 1.00 94.88 413 ARG A CA 1
ATOM 3237 C C . ARG A 1 413 ? 6.903 6.450 20.394 1.00 94.88 413 ARG A C 1
ATOM 3239 O O . ARG A 1 413 ? 6.455 6.612 19.267 1.00 94.88 413 ARG A O 1
ATOM 3246 N N . ASP A 1 414 ? 8.073 6.953 20.784 1.00 95.50 414 ASP A N 1
ATOM 3247 C CA . ASP A 1 414 ? 8.851 7.884 19.968 1.00 95.50 414 ASP A CA 1
ATOM 3248 C C . ASP A 1 414 ? 9.506 7.216 18.740 1.00 95.50 414 ASP A C 1
ATOM 3250 O O . ASP A 1 414 ? 9.902 7.915 17.807 1.00 95.50 414 ASP A O 1
ATOM 3254 N N . LEU A 1 415 ? 9.512 5.875 18.661 1.00 97.38 415 LEU A N 1
ATOM 3255 C CA . LEU A 1 415 ? 9.939 5.137 17.466 1.00 97.38 415 LEU A CA 1
ATOM 3256 C C . LEU A 1 415 ? 9.143 5.540 16.217 1.00 97.38 415 LEU A C 1
ATOM 3258 O O . LEU A 1 415 ? 9.690 5.565 15.116 1.00 97.38 415 LEU A O 1
ATOM 3262 N N . VAL A 1 416 ? 7.872 5.927 16.375 1.00 97.50 416 VAL A N 1
ATOM 3263 C CA . VAL A 1 416 ? 7.033 6.391 15.257 1.00 97.50 416 VAL A CA 1
ATOM 3264 C C . VAL A 1 416 ? 7.493 7.727 14.673 1.00 97.50 416 VAL A C 1
ATOM 3266 O O . VAL A 1 416 ? 7.040 8.083 13.593 1.00 97.50 416 VAL A O 1
ATOM 3269 N N . TYR A 1 417 ? 8.392 8.464 15.330 1.00 97.69 417 TYR A N 1
ATOM 3270 C CA . TYR A 1 417 ? 8.938 9.729 14.823 1.00 97.69 417 TYR A CA 1
ATOM 3271 C C . TYR A 1 417 ? 10.329 9.580 14.192 1.00 97.69 417 TYR A C 1
ATOM 3273 O O . TYR A 1 417 ? 10.874 10.555 13.672 1.00 97.69 417 TYR A O 1
ATOM 3281 N N . VAL A 1 418 ? 10.904 8.372 14.187 1.00 97.44 418 VAL A N 1
ATOM 3282 C CA . VAL A 1 418 ? 12.199 8.111 13.547 1.00 97.44 418 VAL A CA 1
ATOM 3283 C C . VAL A 1 418 ? 12.059 8.248 12.028 1.00 97.44 418 VAL A C 1
ATOM 3285 O O . VAL A 1 418 ? 11.244 7.570 11.397 1.00 97.44 418 VAL A O 1
ATOM 3288 N N . THR A 1 419 ? 12.863 9.145 11.452 1.00 96.00 419 THR A N 1
ATOM 3289 C CA . THR A 1 419 ? 12.904 9.464 10.011 1.00 96.00 419 THR A CA 1
ATOM 3290 C C . THR A 1 419 ? 14.289 9.294 9.390 1.00 96.00 419 THR A C 1
ATOM 3292 O O . THR A 1 419 ? 14.402 9.243 8.164 1.00 96.00 419 THR A O 1
ATOM 3295 N N . ASP A 1 420 ? 15.345 9.168 10.202 1.00 95.62 420 ASP A N 1
ATOM 3296 C CA . ASP A 1 420 ? 16.660 8.779 9.700 1.00 95.62 420 ASP A CA 1
ATOM 3297 C C . ASP A 1 420 ? 16.618 7.306 9.295 1.00 95.62 420 ASP A C 1
ATOM 3299 O O . ASP A 1 420 ? 16.573 6.415 10.140 1.00 95.62 420 ASP A O 1
ATOM 3303 N N . LYS A 1 421 ? 16.642 7.052 7.985 1.00 93.56 421 LYS A N 1
ATOM 3304 C CA . LYS A 1 421 ? 16.608 5.699 7.422 1.00 93.56 421 LYS A CA 1
ATOM 3305 C C . LYS A 1 421 ? 17.824 4.852 7.831 1.00 93.56 421 LYS A C 1
ATOM 3307 O O . LYS A 1 421 ? 17.765 3.636 7.689 1.00 93.56 421 LYS A O 1
ATOM 3312 N N . ASN A 1 422 ? 18.911 5.464 8.318 1.00 94.25 422 ASN A N 1
ATOM 3313 C CA . ASN A 1 422 ? 20.087 4.751 8.829 1.00 94.25 422 ASN A CA 1
ATOM 3314 C C . ASN A 1 422 ? 19.931 4.287 10.285 1.00 94.25 422 ASN A C 1
ATOM 3316 O O . ASN A 1 422 ? 20.731 3.470 10.744 1.00 94.25 422 ASN A O 1
ATOM 3320 N N . ASP A 1 423 ? 18.935 4.794 11.015 1.00 96.25 423 ASP A N 1
ATOM 3321 C CA . ASP A 1 423 ? 18.634 4.317 12.361 1.00 96.25 423 ASP A CA 1
ATOM 3322 C C . ASP A 1 423 ? 18.103 2.879 12.281 1.00 96.25 423 ASP A C 1
ATOM 3324 O O . ASP A 1 423 ? 17.145 2.587 11.560 1.00 96.25 423 ASP A O 1
ATOM 3328 N N . SER A 1 424 ? 18.692 1.964 13.055 1.00 94.19 424 SER A N 1
ATOM 3329 C CA . SER A 1 424 ? 18.262 0.561 13.116 1.00 94.19 424 SER A CA 1
ATOM 3330 C C . SER A 1 424 ? 16.793 0.383 13.518 1.00 94.19 424 SER A C 1
ATOM 3332 O O . SER A 1 424 ? 16.201 -0.659 13.234 1.00 94.19 424 SER A O 1
ATOM 3334 N N . ASN A 1 425 ? 16.202 1.386 14.172 1.00 96.31 425 ASN A N 1
ATOM 3335 C CA . ASN A 1 425 ? 14.813 1.383 14.609 1.00 96.31 425 ASN A CA 1
ATOM 3336 C C . ASN A 1 425 ? 13.834 1.994 13.600 1.00 96.31 425 ASN A C 1
ATOM 3338 O O . ASN A 1 425 ? 12.623 1.873 13.797 1.00 96.31 425 ASN A O 1
ATOM 3342 N N . PHE A 1 426 ? 14.325 2.609 12.517 1.00 97.38 426 PHE A N 1
ATOM 3343 C CA . PHE A 1 426 ? 13.497 3.257 11.494 1.00 97.38 426 PHE A CA 1
ATOM 3344 C C . PHE A 1 426 ? 12.347 2.361 11.017 1.00 97.38 426 PHE A C 1
ATOM 3346 O O . PHE A 1 426 ? 11.190 2.785 10.970 1.00 97.38 426 PHE A O 1
ATOM 3353 N N . LYS A 1 427 ? 12.655 1.089 10.735 1.00 96.94 427 LYS A N 1
ATOM 3354 C CA . LYS A 1 427 ? 11.685 0.115 10.219 1.00 96.94 427 LYS A CA 1
ATOM 3355 C C . LYS A 1 427 ? 10.501 -0.125 11.158 1.00 96.94 427 LYS A C 1
ATOM 3357 O O . LYS A 1 427 ? 9.386 -0.309 10.685 1.00 96.94 427 LYS A O 1
ATOM 3362 N N . TYR A 1 428 ? 10.710 -0.093 12.476 1.00 98.31 428 TYR A N 1
ATOM 3363 C CA . TYR A 1 428 ? 9.627 -0.323 13.435 1.00 98.31 428 TYR A CA 1
ATOM 3364 C C . TYR A 1 428 ? 8.658 0.858 13.458 1.00 98.31 428 TYR A C 1
ATOM 3366 O O . TYR A 1 428 ? 7.450 0.652 13.532 1.00 98.31 428 TYR A O 1
ATOM 3374 N N . GLY A 1 429 ? 9.178 2.084 13.342 1.00 98.25 429 GLY A N 1
ATOM 3375 C CA . GLY A 1 429 ? 8.367 3.290 13.196 1.00 98.25 429 GLY A CA 1
ATOM 3376 C C . GLY A 1 429 ? 7.564 3.295 11.896 1.00 98.25 429 GLY A C 1
ATOM 3377 O O . GLY A 1 429 ? 6.361 3.537 11.930 1.00 98.25 429 GLY A O 1
ATOM 3378 N N . ALA A 1 430 ? 8.210 2.964 10.773 1.00 97.62 430 ALA A N 1
ATOM 3379 C CA . ALA A 1 430 ? 7.569 2.851 9.459 1.00 97.62 430 ALA A CA 1
ATOM 3380 C C . ALA A 1 430 ? 6.416 1.837 9.451 1.00 97.62 430 ALA A C 1
ATOM 3382 O O . ALA A 1 430 ? 5.294 2.173 9.085 1.00 97.62 430 ALA A O 1
ATOM 3383 N N . LEU A 1 431 ? 6.658 0.622 9.950 1.00 98.38 431 LEU A N 1
ATOM 3384 C CA . LEU A 1 431 ? 5.627 -0.411 10.064 1.00 98.38 431 LEU A CA 1
ATOM 3385 C C . LEU A 1 431 ? 4.503 -0.032 11.040 1.00 98.38 431 LEU A C 1
ATOM 3387 O O . LEU A 1 431 ? 3.362 -0.437 10.846 1.00 98.38 431 LEU A O 1
ATOM 3391 N N . ALA A 1 432 ? 4.807 0.703 12.114 1.00 98.38 432 ALA A N 1
ATOM 3392 C CA . ALA A 1 432 ? 3.797 1.118 13.086 1.00 98.38 432 ALA A CA 1
ATOM 3393 C C . ALA A 1 432 ? 2.855 2.197 12.532 1.00 98.38 432 ALA A C 1
ATOM 3395 O O . ALA A 1 432 ? 1.662 2.150 12.821 1.00 98.38 432 ALA A O 1
ATOM 3396 N N . ARG A 1 433 ? 3.367 3.150 11.740 1.00 98.12 433 ARG A N 1
ATOM 3397 C CA . ARG A 1 433 ? 2.561 4.236 11.155 1.00 98.12 433 ARG A CA 1
ATOM 3398 C C . ARG A 1 433 ? 1.587 3.756 10.076 1.00 98.12 433 ARG A C 1
ATOM 3400 O O . ARG A 1 433 ? 0.530 4.358 9.937 1.00 98.12 433 ARG A O 1
ATOM 3407 N N . ASP A 1 434 ? 1.886 2.649 9.398 1.00 97.00 434 ASP A N 1
ATOM 3408 C CA . ASP A 1 434 ? 0.982 2.003 8.428 1.00 97.00 434 ASP A CA 1
ATOM 3409 C C . ASP A 1 434 ? -0.224 1.290 9.098 1.00 97.00 434 ASP A C 1
ATOM 3411 O O . ASP A 1 434 ? -1.078 0.713 8.429 1.00 97.00 434 ASP A O 1
ATOM 3415 N N . GLY A 1 435 ? -0.316 1.332 10.437 1.00 95.06 435 GLY A N 1
ATOM 3416 C CA . GLY A 1 435 ? -1.484 0.902 11.209 1.00 95.06 435 GLY A CA 1
ATOM 3417 C C . GLY A 1 435 ? -1.704 -0.612 11.248 1.00 95.06 435 GLY A C 1
ATOM 3418 O O . GLY A 1 435 ? -0.763 -1.414 11.229 1.00 95.06 435 GLY A O 1
ATOM 3419 N N . VAL A 1 436 ? -2.970 -1.033 11.352 1.00 95.81 436 VAL A N 1
ATOM 3420 C CA . VAL A 1 436 ? -3.348 -2.442 11.172 1.00 95.81 436 VAL A CA 1
ATOM 3421 C C . VAL A 1 436 ? -3.428 -2.706 9.672 1.00 95.81 436 VAL A C 1
ATOM 3423 O O . VAL A 1 436 ? -4.495 -2.582 9.085 1.00 95.81 436 VAL A O 1
ATOM 3426 N N . SER A 1 437 ? -2.298 -3.021 9.044 1.00 95.38 437 SER A N 1
ATOM 3427 C CA . SER A 1 437 ? -2.183 -3.143 7.583 1.00 95.38 437 SER A CA 1
ATOM 3428 C C . SER A 1 437 ? -2.365 -4.578 7.065 1.00 95.38 437 SER A C 1
ATOM 3430 O O . SER A 1 437 ? -2.573 -5.520 7.835 1.00 95.38 437 SER A O 1
ATOM 3432 N N . CYS A 1 438 ? -2.266 -4.757 5.744 1.00 96.19 438 CYS A N 1
ATOM 3433 C CA . CYS A 1 438 ? -2.530 -6.008 5.032 1.00 96.19 438 CYS A CA 1
ATOM 3434 C C . CYS A 1 438 ? -1.806 -7.204 5.668 1.00 96.19 438 CYS A C 1
ATOM 3436 O O . CYS A 1 438 ? -2.437 -8.199 6.026 1.00 96.19 438 CYS A O 1
ATOM 3438 N N . THR A 1 439 ? -0.490 -7.104 5.870 1.00 96.38 439 THR A N 1
ATOM 3439 C CA . THR A 1 439 ? 0.310 -8.223 6.393 1.00 96.38 439 THR A CA 1
ATOM 3440 C C . THR A 1 439 ? -0.016 -8.546 7.858 1.00 96.38 439 THR A C 1
ATOM 3442 O O . THR A 1 439 ? 0.095 -9.702 8.257 1.00 96.38 439 THR A O 1
ATOM 3445 N N . ALA A 1 440 ? -0.546 -7.604 8.650 1.00 95.50 440 ALA A N 1
ATOM 3446 C CA . ALA A 1 440 ? -1.005 -7.895 10.011 1.00 95.50 440 ALA A CA 1
ATOM 3447 C C . ALA A 1 440 ? -2.174 -8.897 10.020 1.00 95.50 440 ALA A C 1
ATOM 3449 O O . ALA A 1 440 ? -2.112 -9.916 10.712 1.00 95.50 440 ALA A O 1
ATOM 3450 N N . CYS A 1 441 ? -3.219 -8.647 9.224 1.00 95.50 441 CYS A N 1
ATOM 3451 C CA . CYS A 1 441 ? -4.377 -9.540 9.145 1.00 95.50 441 CYS A CA 1
ATOM 3452 C C . CYS A 1 441 ? -4.055 -10.813 8.357 1.00 95.50 441 CYS A C 1
ATOM 3454 O O . CYS A 1 441 ? -4.354 -11.911 8.817 1.00 95.50 441 CYS A O 1
ATOM 3456 N N . HIS A 1 442 ? -3.395 -10.685 7.206 1.00 97.00 442 HIS A N 1
ATOM 3457 C CA . HIS A 1 442 ? -3.140 -11.812 6.311 1.00 97.00 442 HIS A CA 1
ATOM 3458 C C . HIS A 1 442 ? -2.072 -12.795 6.830 1.00 97.00 442 HIS A C 1
ATOM 3460 O O . HIS A 1 442 ? -2.030 -13.925 6.354 1.00 97.00 442 HIS A O 1
ATOM 3466 N N . HIS A 1 443 ? -1.251 -12.436 7.826 1.00 96.44 443 HIS A N 1
ATOM 3467 C CA . HIS A 1 443 ? -0.427 -13.418 8.545 1.00 96.44 443 HIS A CA 1
ATOM 3468 C C . HIS A 1 443 ? -1.121 -14.039 9.759 1.00 96.44 443 HIS A C 1
ATOM 3470 O O . HIS A 1 443 ? -0.570 -14.983 10.324 1.00 96.44 443 HIS A O 1
ATOM 3476 N N . THR A 1 444 ? -2.274 -13.536 10.201 1.00 96.19 444 THR A N 1
ATOM 3477 C CA . THR A 1 444 ? -2.937 -14.068 11.397 1.00 96.19 444 THR A CA 1
ATOM 3478 C C . THR A 1 444 ? -3.465 -15.479 11.138 1.00 96.19 444 THR A C 1
ATOM 3480 O O . THR A 1 444 ? -4.170 -15.713 10.160 1.00 96.19 444 THR A O 1
ATOM 3483 N N . VAL A 1 445 ? -3.136 -16.420 12.025 1.00 95.81 445 VAL A N 1
ATOM 3484 C CA . VAL A 1 445 ? -3.563 -17.827 11.931 1.00 95.81 445 VAL A CA 1
ATOM 3485 C C . VAL A 1 445 ? -4.359 -18.252 13.159 1.00 95.81 445 VAL A C 1
ATOM 3487 O O . VAL A 1 445 ? -4.209 -17.673 14.237 1.00 95.81 445 VAL A O 1
ATOM 3490 N N . GLU A 1 446 ? -5.194 -19.282 13.004 1.00 95.31 446 GLU A N 1
ATOM 3491 C CA . GLU A 1 446 ? -5.905 -19.866 14.143 1.00 95.31 446 GLU A CA 1
ATOM 3492 C C . GLU A 1 446 ? -4.924 -20.516 15.129 1.00 95.31 446 GLU A C 1
ATOM 3494 O O . GLU A 1 446 ? -3.964 -21.195 14.747 1.00 95.31 446 GLU A O 1
ATOM 3499 N N . ASP A 1 447 ? -5.202 -20.343 16.419 1.00 93.44 447 ASP A N 1
ATOM 3500 C CA . ASP A 1 447 ? -4.413 -20.934 17.487 1.00 93.44 447 ASP A CA 1
ATOM 3501 C C . ASP A 1 447 ? -4.389 -22.463 17.434 1.00 93.44 447 ASP A C 1
ATOM 3503 O O . ASP A 1 447 ? -5.420 -23.145 17.388 1.00 93.44 447 ASP A O 1
ATOM 3507 N N . LYS A 1 448 ? -3.191 -23.029 17.606 1.00 92.62 448 LYS A N 1
ATOM 3508 C CA . LYS A 1 448 ? -3.021 -24.467 17.845 1.00 92.62 448 LYS A CA 1
ATOM 3509 C C . LYS A 1 448 ? -3.432 -24.823 19.271 1.00 92.62 448 LYS A C 1
ATOM 3511 O O . LYS A 1 448 ? -2.604 -24.911 20.176 1.00 92.62 448 LYS A O 1
ATOM 3516 N N . THR A 1 449 ? -4.726 -25.052 19.455 1.00 93.12 449 THR A N 1
ATOM 3517 C CA . THR A 1 449 ? -5.301 -25.410 20.755 1.00 93.12 449 THR A CA 1
ATOM 3518 C C . THR A 1 449 ? -4.797 -26.789 21.224 1.00 93.12 449 THR A C 1
ATOM 3520 O O . THR A 1 449 ? -4.927 -27.768 20.482 1.00 93.12 449 THR A O 1
ATOM 3523 N N . PRO A 1 450 ? -4.250 -26.918 22.451 1.00 94.81 450 PRO A N 1
ATOM 3524 C CA . PRO A 1 450 ? -3.825 -28.205 22.998 1.00 94.81 450 PRO A CA 1
ATOM 3525 C C . PRO A 1 450 ? -4.980 -29.219 23.129 1.00 94.81 450 PRO A C 1
ATOM 3527 O O . PRO A 1 450 ? -6.107 -28.824 23.446 1.00 94.81 450 PRO A O 1
ATOM 3530 N N . PRO A 1 451 ? -4.722 -30.535 22.969 1.00 94.56 451 PRO A N 1
ATOM 3531 C CA . PRO A 1 451 ? -5.746 -31.562 23.151 1.00 94.56 451 PRO A CA 1
ATOM 3532 C C . PRO A 1 451 ? -6.446 -31.459 24.514 1.00 94.56 451 PRO A C 1
ATOM 3534 O O . PRO A 1 451 ? -5.795 -31.359 25.552 1.00 94.56 451 PRO A O 1
ATOM 3537 N N . GLY A 1 452 ? -7.780 -31.509 24.515 1.00 93.94 452 GLY A N 1
ATOM 3538 C CA . GLY A 1 452 ? -8.600 -31.434 25.731 1.00 93.94 452 GLY A CA 1
ATOM 3539 C C . GLY A 1 452 ? -8.890 -30.016 26.244 1.00 93.94 452 GLY A C 1
ATOM 3540 O O . GLY A 1 452 ? -9.669 -29.874 27.185 1.00 93.94 452 GLY A O 1
ATOM 3541 N N . VAL A 1 453 ? -8.330 -28.969 25.626 1.00 95.06 453 VAL A N 1
ATOM 3542 C CA . VAL A 1 453 ? -8.670 -27.571 25.933 1.00 95.06 453 VAL A CA 1
ATOM 3543 C C . VAL A 1 453 ? -9.725 -27.070 24.937 1.00 95.06 453 VAL A C 1
ATOM 3545 O O . VAL A 1 453 ? -9.553 -27.254 23.734 1.00 95.06 453 VAL A O 1
ATOM 3548 N N . PRO A 1 454 ? -10.825 -26.432 25.382 1.00 93.69 454 PRO A N 1
ATOM 3549 C CA . PRO A 1 454 ? -11.772 -25.804 24.463 1.00 93.69 454 PRO A CA 1
ATOM 3550 C C . PRO A 1 454 ? -11.113 -24.656 23.668 1.00 93.69 454 PRO A C 1
ATOM 3552 O O . PRO A 1 454 ? -10.534 -23.770 24.302 1.00 93.69 454 PRO A O 1
ATOM 3555 N N . PRO A 1 455 ? -11.247 -24.596 22.326 1.00 93.19 455 PRO A N 1
ATOM 3556 C CA . PRO A 1 455 ? -10.590 -23.572 21.504 1.00 93.19 455 PRO A CA 1
ATOM 3557 C C . PRO A 1 455 ? -10.895 -22.131 21.917 1.00 93.19 455 PRO A C 1
ATOM 3559 O O . PRO A 1 455 ? -9.982 -21.325 22.057 1.00 93.19 455 PRO A O 1
ATOM 3562 N N . LEU A 1 456 ? -12.163 -21.814 22.213 1.00 93.44 456 LEU A N 1
ATOM 3563 C CA . LEU A 1 456 ? -12.535 -20.471 22.671 1.00 93.44 456 LEU A CA 1
ATOM 3564 C C . LEU A 1 456 ? -11.842 -20.105 23.990 1.00 93.44 456 LEU A C 1
ATOM 3566 O O . LEU A 1 456 ? -11.398 -18.974 24.155 1.00 93.44 456 LEU A O 1
ATOM 3570 N N . LYS A 1 457 ? -11.732 -21.053 24.928 1.00 94.50 457 LYS A N 1
ATOM 3571 C CA . LYS A 1 457 ? -11.044 -20.811 26.200 1.00 94.50 457 LYS A CA 1
ATOM 3572 C C . LYS A 1 457 ? -9.566 -20.508 25.953 1.00 94.50 457 LYS A C 1
ATOM 3574 O O . LYS A 1 457 ? -9.067 -19.518 26.471 1.00 94.50 457 LYS A O 1
ATOM 3579 N N . TYR A 1 458 ? -8.903 -21.329 25.138 1.00 96.12 458 TYR A N 1
ATOM 3580 C CA . TYR A 1 458 ? -7.496 -21.125 24.799 1.00 96.12 458 TYR A CA 1
ATOM 3581 C C . TYR A 1 458 ? -7.269 -19.754 24.154 1.00 96.12 458 TYR A C 1
ATOM 3583 O O . TYR A 1 458 ? -6.402 -19.008 24.596 1.00 96.12 458 TYR A O 1
ATOM 3591 N N . PHE A 1 459 ? -8.106 -19.387 23.185 1.00 95.69 459 PHE A N 1
ATOM 3592 C CA . PHE A 1 459 ? -8.066 -18.083 22.532 1.00 95.69 459 PHE A CA 1
ATOM 3593 C C . PHE A 1 459 ? -8.188 -16.916 23.530 1.00 95.69 459 PHE A C 1
ATOM 3595 O O . PHE A 1 459 ? -7.357 -16.009 23.528 1.00 95.69 459 PHE A O 1
ATOM 3602 N N . LEU A 1 460 ? -9.183 -16.953 24.426 1.00 94.31 460 LEU A N 1
ATOM 3603 C CA . LEU A 1 460 ? -9.400 -15.898 25.427 1.00 94.31 460 LEU A CA 1
ATOM 3604 C C . LEU A 1 460 ? -8.262 -15.785 26.449 1.00 94.31 460 LEU A C 1
ATOM 3606 O O . LEU A 1 460 ? -8.070 -14.724 27.034 1.00 94.31 460 LEU A O 1
ATOM 3610 N N . GLU A 1 461 ? -7.518 -16.864 26.675 1.00 93.44 461 GLU A N 1
ATOM 3611 C CA . GLU A 1 461 ? -6.394 -16.890 27.611 1.00 93.44 461 GLU A CA 1
ATOM 3612 C C . GLU A 1 461 ? -5.060 -16.487 26.959 1.00 93.44 461 GLU A C 1
ATOM 3614 O O . GLU A 1 461 ? -4.160 -16.060 27.679 1.00 93.44 461 GLU A O 1
ATOM 3619 N N . ASN A 1 462 ? -4.916 -16.602 25.630 1.00 94.75 462 ASN A N 1
ATOM 3620 C CA . ASN A 1 462 ? -3.606 -16.504 24.966 1.00 94.75 462 ASN A CA 1
ATOM 3621 C C . ASN A 1 462 ? -3.521 -15.478 23.823 1.00 94.75 462 ASN A C 1
ATOM 3623 O O . ASN A 1 462 ? -2.424 -15.003 23.542 1.00 94.75 462 ASN A O 1
ATOM 3627 N N . SER A 1 463 ? -4.637 -15.108 23.190 1.00 95.25 463 SER A N 1
ATOM 3628 C CA . SER A 1 463 ? -4.602 -14.454 21.865 1.00 95.25 463 SER A CA 1
ATOM 3629 C C . SER A 1 463 ? -5.304 -13.100 21.808 1.00 95.25 463 SER A C 1
ATOM 3631 O O . SER A 1 463 ? -5.158 -12.352 20.839 1.00 95.25 463 SER A O 1
ATOM 3633 N N . ILE A 1 464 ? -6.042 -12.758 22.862 1.00 95.38 464 ILE A N 1
ATOM 3634 C CA . ILE A 1 464 ? -6.693 -11.456 23.029 1.00 95.38 464 ILE A CA 1
ATOM 3635 C C . ILE A 1 464 ? -5.679 -10.359 23.394 1.00 95.38 464 ILE A C 1
ATOM 3637 O O . ILE A 1 464 ? -4.508 -10.640 23.666 1.00 95.38 464 ILE A O 1
ATOM 3641 N N . THR A 1 465 ? -6.111 -9.095 23.415 1.00 94.38 465 THR A N 1
ATOM 3642 C CA . THR A 1 465 ? -5.230 -7.936 23.663 1.00 94.38 465 THR A CA 1
ATOM 3643 C C . THR A 1 465 ? -4.052 -7.874 22.670 1.00 94.38 465 THR A C 1
ATOM 3645 O O . THR A 1 465 ? -2.905 -7.598 23.025 1.00 94.38 465 THR A O 1
ATOM 3648 N N . GLY A 1 466 ? -4.336 -8.192 21.405 1.00 94.19 466 GLY A N 1
ATOM 3649 C CA . GLY A 1 466 ? -3.392 -8.127 20.292 1.00 94.19 466 GLY A CA 1
ATOM 3650 C C . GLY A 1 466 ? -2.330 -9.231 20.277 1.00 94.19 466 GLY A C 1
ATOM 3651 O O . GLY A 1 466 ? -1.354 -9.095 19.544 1.00 94.19 466 GLY A O 1
ATOM 3652 N N . ASN A 1 467 ? -2.491 -10.323 21.038 1.00 94.38 467 ASN A N 1
ATOM 3653 C CA . ASN A 1 467 ? -1.505 -11.415 21.155 1.00 94.38 467 ASN A CA 1
ATOM 3654 C C . ASN A 1 467 ? -1.711 -12.573 20.156 1.00 94.38 467 ASN A C 1
ATOM 3656 O O . ASN A 1 467 ? -1.260 -13.688 20.396 1.00 94.38 467 ASN A O 1
ATOM 3660 N N . PHE A 1 468 ? -2.367 -12.330 19.021 1.00 94.62 468 PHE A N 1
ATOM 3661 C CA . PHE A 1 468 ? -2.598 -13.354 17.996 1.00 94.62 468 PHE A CA 1
ATOM 3662 C C . PHE A 1 468 ? -1.306 -14.005 17.465 1.00 94.62 468 PHE A C 1
ATOM 3664 O O . PHE A 1 468 ? -0.232 -13.391 17.455 1.00 94.62 468 PHE A O 1
ATOM 3671 N N . GLN A 1 469 ? -1.419 -15.238 16.973 1.00 93.44 469 GLN A N 1
ATOM 3672 C CA . GLN A 1 469 ? -0.318 -15.952 16.328 1.00 93.44 469 GLN A CA 1
ATOM 3673 C C . GLN A 1 469 ? -0.214 -15.592 14.845 1.00 93.44 469 GLN A C 1
ATOM 3675 O O . GLN A 1 469 ? -1.220 -15.333 14.183 1.00 93.44 469 GLN A O 1
ATOM 3680 N N . THR A 1 470 ? 1.011 -15.600 14.322 1.00 94.62 470 THR A N 1
ATOM 3681 C CA . THR A 1 470 ? 1.276 -15.427 12.893 1.00 94.62 470 THR A CA 1
ATOM 3682 C C . THR A 1 470 ? 1.731 -16.727 12.237 1.00 94.62 470 THR A C 1
ATOM 3684 O O . THR A 1 470 ? 2.354 -17.586 12.865 1.00 94.62 470 THR A O 1
ATOM 3687 N N . GLY A 1 471 ? 1.410 -16.868 10.953 1.00 94.75 471 GLY A N 1
ATOM 3688 C CA . GLY A 1 471 ? 1.920 -17.919 10.084 1.00 94.75 471 GLY A CA 1
ATOM 3689 C C . GLY A 1 471 ? 3.384 -17.704 9.685 1.00 94.75 471 GLY A C 1
ATOM 3690 O O . GLY A 1 471 ? 4.148 -16.967 10.318 1.00 94.75 471 GLY A O 1
ATOM 3691 N N . LYS A 1 472 ? 3.797 -18.374 8.607 1.00 96.19 472 LYS A N 1
ATOM 3692 C CA . LYS A 1 472 ? 5.144 -18.202 8.050 1.00 96.19 472 LYS A CA 1
ATOM 3693 C C . LYS A 1 472 ? 5.274 -16.847 7.354 1.00 96.19 472 LYS A C 1
ATOM 3695 O O . LYS A 1 472 ? 4.294 -16.350 6.814 1.00 96.19 472 LYS A O 1
ATOM 3700 N N . ALA A 1 473 ? 6.488 -16.299 7.319 1.00 96.06 473 ALA A N 1
ATOM 3701 C CA . ALA A 1 473 ? 6.789 -15.041 6.629 1.00 96.06 473 ALA A CA 1
ATOM 3702 C C . ALA A 1 473 ? 6.580 -15.117 5.105 1.00 96.06 473 ALA A C 1
ATOM 3704 O O . ALA A 1 473 ? 6.331 -14.108 4.462 1.00 96.06 473 ALA A O 1
ATOM 3705 N N . ASP A 1 474 ? 6.675 -16.312 4.518 1.00 96.88 474 ASP A N 1
ATOM 3706 C CA . ASP A 1 474 ? 6.551 -16.548 3.077 1.00 96.88 474 ASP A CA 1
ATOM 3707 C C . ASP A 1 474 ? 5.130 -16.939 2.633 1.00 96.88 474 ASP A C 1
ATOM 3709 O O . ASP A 1 474 ? 4.928 -17.316 1.478 1.00 96.88 474 ASP A O 1
ATOM 3713 N N . GLU A 1 475 ? 4.138 -16.853 3.526 1.00 97.00 475 GLU A N 1
ATOM 3714 C CA . GLU A 1 475 ? 2.738 -17.204 3.262 1.00 97.00 475 GLU A CA 1
ATOM 3715 C C . GLU A 1 475 ? 1.793 -16.084 3.742 1.00 97.00 475 GLU A C 1
ATOM 3717 O O . GLU A 1 475 ? 1.896 -15.638 4.883 1.00 97.00 475 GLU A O 1
ATOM 3722 N N . LEU A 1 476 ? 0.835 -15.675 2.901 1.00 97.00 476 LEU A N 1
ATOM 3723 C CA . LEU A 1 476 ? -0.276 -14.785 3.274 1.00 97.00 476 LEU A CA 1
ATOM 3724 C C . LEU A 1 476 ? -1.619 -15.488 3.058 1.00 97.00 476 LEU A C 1
ATOM 3726 O O . LEU A 1 476 ? -1.913 -15.972 1.966 1.00 97.00 476 LEU A O 1
ATOM 3730 N N . SER A 1 477 ? -2.444 -15.518 4.096 1.00 96.56 477 SER A N 1
ATOM 3731 C CA . SER A 1 477 ? -3.719 -16.229 4.138 1.00 96.56 477 SER A CA 1
ATOM 3732 C C . SER A 1 477 ? -4.862 -15.428 3.514 1.00 96.56 477 SER A C 1
ATOM 3734 O O . SER A 1 477 ? -5.011 -14.245 3.787 1.00 96.56 477 SER A O 1
ATOM 3736 N N . GLY A 1 478 ? -5.724 -16.061 2.722 1.00 95.50 478 GLY A N 1
ATOM 3737 C CA . GLY A 1 478 ? -6.882 -15.441 2.080 1.00 95.50 478 GLY A CA 1
ATOM 3738 C C . GLY A 1 478 ? -8.111 -16.358 2.027 1.00 95.50 478 GLY A C 1
ATOM 3739 O O . GLY A 1 478 ? -8.020 -17.561 2.275 1.00 95.50 478 GLY A O 1
ATOM 3740 N N . PRO A 1 479 ? -9.296 -15.806 1.706 1.00 94.31 479 PRO A N 1
ATOM 3741 C CA . PRO A 1 479 ? -10.567 -16.519 1.855 1.00 94.31 479 PRO A CA 1
ATOM 3742 C C . PRO A 1 479 ? -10.854 -17.540 0.747 1.00 94.31 479 PRO A C 1
ATOM 3744 O O . PRO A 1 479 ? -11.801 -18.322 0.881 1.00 94.31 479 PRO A O 1
ATOM 3747 N N . PHE A 1 480 ? -10.086 -17.499 -0.344 1.00 95.00 480 PHE A N 1
ATOM 3748 C CA . PHE A 1 480 ? -10.271 -18.313 -1.544 1.00 95.00 480 PHE A CA 1
ATOM 3749 C C . PHE A 1 480 ? -9.378 -19.552 -1.515 1.00 95.00 480 PHE A C 1
ATOM 3751 O O . PHE A 1 480 ? -8.262 -19.485 -1.013 1.00 95.00 480 PHE A O 1
ATOM 3758 N N . GLU A 1 481 ? -9.873 -20.655 -2.074 1.00 95.12 481 GLU A N 1
ATOM 3759 C CA . GLU A 1 481 ? -9.157 -21.933 -2.159 1.00 95.12 481 GLU A CA 1
ATOM 3760 C C . GLU A 1 481 ? -7.883 -21.843 -3.018 1.00 95.12 481 GLU A C 1
ATOM 3762 O O . GLU A 1 481 ? -7.841 -21.127 -4.024 1.00 95.12 481 GLU A O 1
ATOM 3767 N N . ASP A 1 482 ? -6.867 -22.642 -2.679 1.00 95.31 482 ASP A N 1
ATOM 3768 C CA . ASP A 1 482 ? -5.551 -22.624 -3.341 1.00 95.31 482 ASP A CA 1
ATOM 3769 C C . ASP A 1 482 ? -5.628 -22.883 -4.857 1.00 95.31 482 ASP A C 1
ATOM 3771 O O . ASP A 1 482 ? -4.874 -22.325 -5.651 1.00 95.31 482 ASP A O 1
ATOM 3775 N N . ASN A 1 483 ? -6.577 -23.709 -5.301 1.00 92.88 483 ASN A N 1
ATOM 3776 C CA . ASN A 1 483 ? -6.754 -24.044 -6.717 1.00 92.88 483 ASN A CA 1
ATOM 3777 C C . ASN A 1 483 ? -7.429 -22.931 -7.543 1.00 92.88 483 ASN A C 1
ATOM 3779 O O . ASN A 1 483 ? -7.590 -23.078 -8.764 1.00 92.88 483 ASN A O 1
ATOM 3783 N N . VAL A 1 484 ? -7.873 -21.847 -6.899 1.00 91.38 484 VAL A N 1
ATOM 3784 C CA . VAL A 1 484 ? -8.512 -20.700 -7.554 1.00 91.38 484 VAL A CA 1
ATOM 3785 C C . VAL A 1 484 ? -7.774 -19.380 -7.347 1.00 91.38 484 VAL A C 1
ATOM 3787 O O . VAL A 1 484 ? -8.295 -18.337 -7.755 1.00 91.38 484 VAL A O 1
ATOM 3790 N N . ILE A 1 485 ? -6.591 -19.402 -6.737 1.00 92.62 485 ILE A N 1
ATOM 3791 C CA . ILE A 1 485 ? -5.709 -18.241 -6.585 1.00 92.62 485 ILE A CA 1
ATOM 3792 C C . ILE A 1 485 ? -4.511 -18.346 -7.530 1.00 92.62 485 ILE A C 1
ATOM 3794 O O . ILE A 1 485 ? -4.147 -19.423 -7.994 1.00 92.62 485 ILE A O 1
ATOM 3798 N N . VAL A 1 486 ? -3.932 -17.191 -7.841 1.00 93.25 486 VAL A N 1
ATOM 3799 C CA . VAL A 1 486 ? -2.720 -17.059 -8.646 1.00 93.25 486 VAL A CA 1
ATOM 3800 C C . VAL A 1 486 ? -1.574 -16.690 -7.710 1.00 93.25 486 VAL A C 1
ATOM 3802 O O . VAL A 1 486 ? -1.721 -15.773 -6.906 1.00 93.25 486 VAL A O 1
ATOM 3805 N N . THR A 1 487 ? -0.451 -17.403 -7.808 1.00 94.81 487 THR A N 1
ATOM 3806 C CA . THR A 1 487 ? 0.654 -17.314 -6.836 1.00 94.81 487 THR A CA 1
ATOM 3807 C C . THR A 1 487 ? 1.922 -16.706 -7.425 1.00 94.81 487 THR A C 1
ATOM 3809 O O . THR A 1 487 ? 2.627 -15.987 -6.716 1.00 94.81 487 THR A O 1
ATOM 3812 N N . ASP A 1 488 ? 2.227 -16.980 -8.697 1.00 95.75 488 ASP A N 1
ATOM 3813 C CA . ASP A 1 488 ? 3.521 -16.646 -9.299 1.00 95.75 488 ASP A CA 1
ATOM 3814 C C . ASP A 1 488 ? 3.899 -15.157 -9.184 1.00 95.75 488 ASP A C 1
ATOM 3816 O O . ASP A 1 488 ? 5.016 -14.909 -8.730 1.00 95.75 488 ASP A O 1
ATOM 3820 N N . PRO A 1 489 ? 3.012 -14.173 -9.461 1.00 95.12 489 PRO A N 1
ATOM 3821 C CA . PRO A 1 489 ? 3.379 -12.757 -9.391 1.00 95.12 489 PRO A CA 1
ATOM 3822 C C . PRO A 1 489 ? 3.818 -12.295 -7.991 1.00 95.12 489 PRO A C 1
ATOM 3824 O O . PRO A 1 489 ? 4.836 -11.624 -7.835 1.00 95.12 489 PRO A O 1
ATOM 3827 N N . MET A 1 490 ? 3.088 -12.684 -6.939 1.00 95.00 490 MET A N 1
ATOM 3828 C CA . MET A 1 490 ? 3.475 -12.336 -5.564 1.00 95.00 490 MET A CA 1
ATOM 3829 C C . MET A 1 490 ? 4.773 -13.040 -5.160 1.00 95.00 490 MET A C 1
ATOM 3831 O O . MET A 1 490 ? 5.653 -12.442 -4.537 1.00 95.00 490 MET A O 1
ATOM 3835 N N . ASN A 1 491 ? 4.923 -14.306 -5.551 1.00 94.62 491 ASN A N 1
ATOM 3836 C CA . ASN A 1 491 ? 6.084 -15.101 -5.186 1.00 94.62 491 ASN A CA 1
ATOM 3837 C C . ASN A 1 491 ? 7.364 -14.621 -5.893 1.00 94.62 491 ASN A C 1
ATOM 3839 O O . ASN A 1 491 ? 8.427 -14.612 -5.274 1.00 94.62 491 ASN A O 1
ATOM 3843 N N . SER A 1 492 ? 7.293 -14.202 -7.160 1.00 92.25 492 SER A N 1
ATOM 3844 C CA . SER A 1 492 ? 8.462 -13.713 -7.902 1.00 92.25 492 SER A CA 1
ATOM 3845 C C . SER A 1 492 ? 8.966 -12.371 -7.374 1.00 92.25 492 SER A C 1
ATOM 3847 O O . SER A 1 492 ? 10.176 -12.191 -7.237 1.00 92.25 492 SER A O 1
ATOM 3849 N N . THR A 1 493 ? 8.048 -11.459 -7.044 1.00 91.81 493 THR A N 1
ATOM 3850 C CA . THR A 1 493 ? 8.388 -10.089 -6.641 1.00 91.81 493 THR A CA 1
ATOM 3851 C C . THR A 1 493 ? 8.664 -9.960 -5.151 1.00 91.81 493 THR A C 1
ATOM 3853 O O . THR A 1 493 ? 9.634 -9.312 -4.774 1.00 91.81 493 THR A O 1
ATOM 3856 N N . MET A 1 494 ? 7.844 -10.581 -4.301 1.00 92.56 494 MET A N 1
ATOM 3857 C CA . MET A 1 494 ? 7.921 -10.418 -2.843 1.00 92.56 494 MET A CA 1
ATOM 3858 C C . MET A 1 494 ? 8.424 -11.668 -2.120 1.00 92.56 494 MET A C 1
ATOM 3860 O O . MET A 1 494 ? 8.775 -11.596 -0.948 1.00 92.56 494 MET A O 1
ATOM 3864 N N . GLY A 1 495 ? 8.512 -12.819 -2.799 1.00 94.19 495 GLY A N 1
ATOM 3865 C CA . GLY A 1 495 ? 8.879 -14.081 -2.146 1.00 94.19 495 GLY A CA 1
ATOM 3866 C C . GLY A 1 495 ? 7.778 -14.624 -1.234 1.00 94.19 495 GLY A C 1
ATOM 3867 O O . GLY A 1 495 ? 8.061 -15.448 -0.370 1.00 94.19 495 GLY A O 1
ATOM 3868 N N . ILE A 1 496 ? 6.543 -14.152 -1.421 1.00 95.44 496 ILE A N 1
ATOM 3869 C CA . ILE A 1 496 ? 5.382 -14.469 -0.590 1.00 95.44 496 ILE A CA 1
ATOM 3870 C C . ILE A 1 496 ? 4.345 -15.204 -1.433 1.00 95.44 496 ILE A C 1
ATOM 3872 O O . ILE A 1 496 ? 4.043 -14.807 -2.560 1.00 95.44 496 ILE A O 1
ATOM 3876 N N . LYS A 1 497 ? 3.766 -16.267 -0.876 1.00 96.12 497 LYS A N 1
ATOM 3877 C CA . LYS A 1 497 ? 2.730 -17.070 -1.525 1.00 96.12 497 LYS A CA 1
ATOM 3878 C C . LYS A 1 497 ? 1.366 -16.795 -0.891 1.00 96.12 497 LYS A C 1
ATOM 3880 O O . LYS A 1 497 ? 1.217 -17.016 0.311 1.00 96.12 497 LYS A O 1
ATOM 3885 N N . PRO A 1 498 ? 0.354 -16.363 -1.663 1.00 96.06 498 PRO A N 1
ATOM 3886 C CA . PRO A 1 498 ? -1.013 -16.384 -1.173 1.00 96.06 498 PRO A CA 1
ATOM 3887 C C . PRO A 1 498 ? -1.454 -17.837 -0.947 1.00 96.06 498 PRO A C 1
ATOM 3889 O O . PRO A 1 498 ? -1.067 -18.729 -1.709 1.00 96.06 498 PRO A O 1
ATOM 3892 N N . LYS A 1 499 ? -2.254 -18.062 0.093 1.00 96.19 499 LYS A N 1
ATOM 3893 C CA . LYS A 1 499 ? -2.723 -19.382 0.522 1.00 96.19 499 LYS A CA 1
ATOM 3894 C C . LYS A 1 499 ? -4.122 -19.305 1.120 1.00 96.19 499 LYS A C 1
ATOM 3896 O O . LYS A 1 499 ? -4.473 -18.310 1.746 1.00 96.19 499 LYS A O 1
ATOM 3901 N N . HIS A 1 500 ? -4.914 -20.355 0.972 1.00 97.00 500 HIS A N 1
ATOM 3902 C CA . HIS A 1 500 ? -6.199 -20.480 1.638 1.00 97.00 500 HIS A CA 1
ATOM 3903 C C . HIS A 1 500 ? -6.050 -20.672 3.155 1.00 97.00 500 HIS A C 1
ATOM 3905 O O . HIS A 1 500 ? -5.326 -21.558 3.615 1.00 97.00 500 HIS A O 1
ATOM 3911 N N . ASP A 1 501 ? -6.814 -19.899 3.925 1.00 96.62 501 ASP A N 1
ATOM 3912 C CA . ASP A 1 501 ? -7.079 -20.172 5.338 1.00 96.62 501 ASP A CA 1
ATOM 3913 C C . ASP A 1 501 ? -8.505 -19.730 5.684 1.00 96.62 501 ASP A C 1
ATOM 3915 O O . ASP A 1 501 ? -8.886 -18.578 5.473 1.00 96.62 501 ASP A O 1
ATOM 3919 N N . ALA A 1 502 ? -9.313 -20.636 6.232 1.00 95.38 502 ALA A N 1
ATOM 3920 C CA . ALA A 1 502 ? -10.681 -20.326 6.628 1.00 95.38 502 ALA A CA 1
ATOM 3921 C C . ALA A 1 502 ? -10.748 -19.340 7.809 1.00 95.38 502 ALA A C 1
ATOM 3923 O O . ALA A 1 502 ? -11.747 -18.626 7.940 1.00 95.38 502 ALA A O 1
ATOM 3924 N N . PHE A 1 503 ? -9.698 -19.261 8.638 1.00 96.12 503 PHE A N 1
ATOM 3925 C CA . PHE A 1 503 ? -9.663 -18.388 9.810 1.00 96.12 503 PHE A CA 1
ATOM 3926 C C . PHE A 1 503 ? -9.728 -16.903 9.450 1.00 96.12 503 PHE A C 1
ATOM 3928 O O . PHE A 1 503 ? -10.308 -16.125 10.205 1.00 96.12 503 PHE A O 1
ATOM 3935 N N . ILE A 1 504 ? -9.254 -16.515 8.258 1.00 95.44 504 ILE A N 1
ATOM 3936 C CA . ILE A 1 504 ? -9.323 -15.125 7.782 1.00 95.44 504 ILE A CA 1
ATOM 3937 C C . ILE A 1 504 ? -10.765 -14.597 7.723 1.00 95.44 504 ILE A C 1
ATOM 3939 O O . ILE A 1 504 ? -10.970 -13.392 7.772 1.00 95.44 504 ILE A O 1
ATOM 3943 N N . LYS A 1 505 ? -11.774 -15.478 7.622 1.00 94.31 505 LYS A N 1
ATOM 3944 C CA . LYS A 1 505 ? -13.207 -15.126 7.605 1.00 94.31 505 LYS A CA 1
ATOM 3945 C C . LYS A 1 505 ? -13.875 -15.232 8.980 1.00 94.31 505 LYS A C 1
ATOM 3947 O O . LYS A 1 505 ? -15.051 -14.899 9.118 1.00 94.31 505 LYS A O 1
ATOM 3952 N N . ALA A 1 506 ? -13.175 -15.738 9.993 1.00 95.38 506 ALA A N 1
ATOM 3953 C CA . ALA A 1 506 ? -13.745 -15.955 11.314 1.00 95.38 506 ALA A CA 1
ATOM 3954 C C . ALA A 1 506 ? -13.816 -14.641 12.107 1.00 95.38 506 ALA A C 1
ATOM 3956 O O . ALA A 1 506 ? -12.831 -13.913 12.215 1.00 95.38 506 ALA A O 1
ATOM 3957 N N . SER A 1 507 ? -14.952 -14.376 12.763 1.00 95.62 507 SER A N 1
ATOM 3958 C CA . SER A 1 507 ? -15.085 -13.253 13.709 1.00 95.62 507 SER A CA 1
ATOM 3959 C C . SER A 1 507 ? -14.054 -13.321 14.844 1.00 95.62 507 SER A C 1
ATOM 3961 O O . SER A 1 507 ? -13.615 -12.283 15.344 1.00 95.62 507 SER A O 1
ATOM 3963 N N . ARG A 1 508 ? -13.619 -14.533 15.223 1.00 95.44 508 ARG A N 1
ATOM 3964 C CA . ARG A 1 508 ? -12.549 -14.759 16.203 1.00 95.44 508 ARG A CA 1
ATOM 3965 C C . ARG A 1 508 ? -11.223 -14.099 15.826 1.00 95.44 508 ARG A C 1
ATOM 3967 O O . ARG A 1 508 ? -10.525 -13.646 16.727 1.00 95.44 508 ARG A O 1
ATOM 3974 N N . MET A 1 509 ? -10.906 -13.966 14.534 1.00 95.50 509 MET A N 1
ATOM 3975 C CA . MET A 1 509 ? -9.728 -13.215 14.092 1.00 95.50 509 MET A CA 1
ATOM 3976 C C . MET A 1 509 ? -9.820 -11.750 14.539 1.00 95.50 509 MET A C 1
ATOM 3978 O O . MET A 1 509 ? -8.907 -11.245 15.175 1.00 95.50 509 MET A O 1
ATOM 3982 N N . CYS A 1 510 ? -10.952 -11.075 14.305 1.00 93.88 510 CYS A N 1
ATOM 3983 C CA . CYS A 1 510 ? -11.171 -9.705 14.791 1.00 93.88 510 CYS A CA 1
ATOM 3984 C C . CYS A 1 510 ? -11.148 -9.632 16.329 1.00 93.88 510 CYS A C 1
ATOM 3986 O O . CYS A 1 510 ? -10.727 -8.632 16.916 1.00 93.88 510 CYS A O 1
ATOM 3988 N N . GLY A 1 511 ? -11.578 -10.708 16.993 1.00 94.31 511 GLY A N 1
ATOM 3989 C CA . GLY A 1 511 ? -11.578 -10.831 18.445 1.00 94.31 511 GLY A CA 1
ATOM 3990 C C . GLY A 1 511 ? -10.199 -10.720 19.095 1.00 94.31 511 GLY A C 1
ATOM 3991 O O . GLY A 1 511 ? -10.154 -10.388 20.280 1.00 94.31 511 GLY A O 1
ATOM 3992 N N . SER A 1 512 ? -9.094 -10.950 18.369 1.00 94.31 512 SER A N 1
ATOM 3993 C CA . SER A 1 512 ? -7.743 -10.820 18.934 1.00 94.31 512 SER A CA 1
ATOM 3994 C C . SER A 1 512 ? -7.427 -9.382 19.335 1.00 94.31 512 SER A C 1
ATOM 3996 O O . SER A 1 512 ? -6.734 -9.156 20.323 1.00 94.31 512 SER A O 1
ATOM 3998 N N . CYS A 1 513 ? -7.965 -8.411 18.595 1.00 92.12 513 CYS A N 1
ATOM 3999 C CA . CYS A 1 513 ? -7.810 -6.981 18.864 1.00 92.12 513 CYS A CA 1
ATOM 4000 C C . CYS A 1 513 ? -9.067 -6.363 19.496 1.00 92.12 513 CYS A C 1
ATOM 4002 O O . CYS A 1 513 ? -8.973 -5.334 20.149 1.00 92.12 513 CYS A O 1
ATOM 4004 N N . HIS A 1 514 ? -10.241 -6.988 19.353 1.00 91.75 514 HIS A N 1
ATOM 4005 C CA . HIS A 1 514 ? -11.512 -6.485 19.901 1.00 91.75 514 HIS A CA 1
ATOM 4006 C C . HIS A 1 514 ? -12.045 -7.284 21.098 1.00 91.75 514 HIS A C 1
ATOM 4008 O O . HIS A 1 514 ? -13.247 -7.300 21.383 1.00 91.75 514 HIS A O 1
ATOM 4014 N N . THR A 1 515 ? -11.119 -7.921 21.810 1.00 93.56 515 THR A N 1
ATOM 4015 C CA . THR A 1 515 ? -11.280 -8.395 23.183 1.00 93.56 515 THR A CA 1
ATOM 4016 C C . THR A 1 515 ? -10.076 -7.873 23.950 1.00 93.56 515 THR A C 1
ATOM 4018 O O . THR A 1 515 ? -8.974 -8.393 23.803 1.00 93.56 515 THR A O 1
ATOM 4021 N N . ILE A 1 516 ? -10.251 -6.793 24.703 1.00 91.12 516 ILE A N 1
ATOM 4022 C CA . ILE A 1 516 ? -9.135 -6.097 25.347 1.00 91.12 516 ILE A CA 1
ATOM 4023 C C . ILE A 1 516 ? -9.250 -6.281 26.852 1.00 91.12 516 ILE A C 1
ATOM 4025 O O . ILE A 1 516 ? -10.137 -5.718 27.488 1.00 91.12 516 ILE A O 1
ATOM 4029 N N . ASN A 1 517 ? -8.356 -7.095 27.407 1.00 89.62 517 ASN A N 1
ATOM 4030 C CA . ASN A 1 517 ? -8.222 -7.333 28.839 1.00 89.62 517 ASN A CA 1
ATOM 4031 C C . ASN A 1 517 ? -6.979 -6.606 29.357 1.00 89.62 517 ASN A C 1
ATOM 4033 O O . ASN A 1 517 ? -5.858 -7.015 29.041 1.00 89.62 517 ASN A O 1
ATOM 4037 N N . LEU A 1 518 ? -7.183 -5.546 30.140 1.00 85.81 518 LEU A N 1
ATOM 4038 C CA . LEU A 1 518 ? -6.113 -4.697 30.659 1.00 85.81 518 LEU A CA 1
ATOM 4039 C C . LEU A 1 518 ? -6.024 -4.751 32.185 1.00 85.81 518 LEU A C 1
ATOM 4041 O O . LEU A 1 518 ? -7.053 -4.864 32.859 1.00 85.81 518 LEU A O 1
ATOM 4045 N N . PRO A 1 519 ? -4.811 -4.621 32.749 1.00 80.75 519 PRO A N 1
ATOM 4046 C CA . PRO A 1 519 ? -4.651 -4.368 34.172 1.00 80.75 519 PRO A CA 1
ATOM 4047 C C . PRO A 1 519 ? -5.167 -2.965 34.533 1.00 80.75 519 PRO A C 1
ATOM 4049 O O . PRO A 1 519 ? -4.888 -1.988 33.842 1.00 80.75 519 PRO A O 1
ATOM 4052 N N . VAL A 1 520 ? -5.877 -2.854 35.655 1.00 82.50 520 VAL A N 1
ATOM 4053 C CA . VAL A 1 520 ? -6.375 -1.589 36.215 1.00 82.50 520 VAL A CA 1
ATOM 4054 C C . VAL A 1 520 ? -5.414 -1.139 37.308 1.00 82.50 520 VAL A C 1
ATOM 4056 O O . VAL A 1 520 ? -5.481 -1.586 38.455 1.00 82.50 520 VAL A O 1
ATOM 4059 N N . VAL A 1 521 ? -4.450 -0.306 36.922 1.00 77.62 521 VAL A N 1
ATOM 4060 C CA . VAL A 1 521 ? -3.266 0.013 37.740 1.00 77.62 521 VAL A CA 1
ATOM 4061 C C . VAL A 1 521 ? -3.564 0.899 38.954 1.00 77.62 521 VAL A C 1
ATOM 4063 O O . VAL A 1 521 ? -2.780 0.931 39.902 1.00 77.62 521 VAL A O 1
ATOM 4066 N N . ASP A 1 522 ? -4.692 1.606 38.945 1.00 77.50 522 ASP A N 1
ATOM 4067 C CA . ASP A 1 522 ? -5.170 2.452 40.039 1.00 77.50 522 ASP A CA 1
ATOM 4068 C C . ASP A 1 522 ? -6.055 1.690 41.045 1.00 77.50 522 ASP A C 1
ATOM 4070 O O . ASP A 1 522 ? -6.294 2.166 42.160 1.00 77.50 522 ASP A O 1
ATOM 4074 N N . GLN A 1 523 ? -6.463 0.462 40.708 1.00 78.38 523 GLN A N 1
ATOM 4075 C CA . GLN A 1 523 ? -7.151 -0.455 41.611 1.00 78.38 523 GLN A CA 1
ATOM 4076 C C . GLN A 1 523 ? -6.153 -1.165 42.545 1.00 78.38 523 GLN A C 1
ATOM 4078 O O . GLN A 1 523 ? -5.060 -1.565 42.145 1.00 78.38 523 GLN A O 1
ATOM 4083 N N . LYS A 1 524 ? -6.529 -1.351 43.822 1.00 76.44 524 LYS A N 1
ATOM 4084 C CA . LYS A 1 524 ? -5.737 -2.108 44.811 1.00 76.44 524 LYS A CA 1
ATOM 4085 C C . LYS A 1 524 ? -6.557 -3.261 45.416 1.00 76.44 524 LYS A C 1
ATOM 4087 O O . LYS A 1 524 ? -7.556 -2.969 46.074 1.00 76.44 524 LYS A O 1
ATOM 4092 N N . PRO A 1 525 ? -6.131 -4.537 45.278 1.00 77.31 525 PRO A N 1
ATOM 4093 C CA . PRO A 1 525 ? -5.018 -5.018 44.443 1.00 77.31 525 PRO A CA 1
ATOM 4094 C C . PRO A 1 525 ? -5.268 -4.721 42.958 1.00 77.31 525 PRO A C 1
ATOM 4096 O O . PRO A 1 525 ? -6.417 -4.499 42.581 1.00 77.31 525 PRO A O 1
ATOM 4099 N N . VAL A 1 526 ? -4.207 -4.707 42.141 1.00 73.62 526 VAL A N 1
ATOM 4100 C CA . VAL A 1 526 ? -4.332 -4.499 40.687 1.00 73.62 526 VAL A CA 1
ATOM 4101 C C . VAL A 1 526 ? -5.306 -5.537 40.143 1.00 73.62 526 VAL A C 1
ATOM 4103 O O . VAL A 1 526 ? -5.057 -6.741 40.233 1.00 73.62 526 VAL A O 1
ATOM 4106 N N . GLY A 1 527 ? -6.449 -5.055 39.665 1.00 76.25 527 GLY A N 1
ATOM 4107 C CA . GLY A 1 527 ? -7.468 -5.872 39.027 1.00 76.25 527 GLY A CA 1
ATOM 4108 C C . GLY A 1 527 ? -7.255 -5.923 37.522 1.00 76.25 527 GLY A C 1
ATOM 4109 O O . GLY A 1 527 ? -6.348 -5.293 36.984 1.00 76.25 527 GLY A O 1
ATOM 4110 N N . HIS A 1 528 ? -8.119 -6.663 36.843 1.00 81.81 528 HIS A N 1
ATOM 4111 C CA . HIS A 1 528 ? -8.225 -6.646 35.391 1.00 81.81 528 HIS A CA 1
ATOM 4112 C C . HIS A 1 528 ? -9.619 -6.170 35.005 1.00 81.81 528 HIS A C 1
ATOM 4114 O O . HIS A 1 528 ? -10.600 -6.526 35.663 1.00 81.81 528 HIS A O 1
ATOM 4120 N N . ASN A 1 529 ? -9.706 -5.380 33.940 1.00 82.31 529 ASN A N 1
ATOM 4121 C CA . ASN A 1 529 ? -10.971 -4.970 33.354 1.00 82.31 529 ASN A CA 1
ATOM 4122 C C . ASN A 1 529 ? -10.944 -5.193 31.844 1.00 82.31 529 ASN A C 1
ATOM 4124 O O . ASN A 1 529 ? -9.910 -5.075 31.185 1.00 82.31 529 ASN A O 1
ATOM 4128 N N . LEU A 1 530 ? -12.110 -5.536 31.314 1.00 83.69 530 LEU A N 1
ATOM 4129 C CA . LEU A 1 530 ? -12.317 -5.724 29.895 1.00 83.69 530 LEU A CA 1
ATOM 4130 C C . LEU A 1 530 ? -12.719 -4.373 29.291 1.00 83.69 530 LEU A C 1
ATOM 4132 O O . LEU A 1 530 ? -13.861 -3.940 29.432 1.00 83.69 530 LEU A O 1
ATOM 4136 N N . GLU A 1 531 ? -11.763 -3.692 28.660 1.00 81.75 531 GLU A N 1
ATOM 4137 C CA . GLU A 1 531 ? -11.947 -2.366 28.053 1.00 81.75 531 GLU A CA 1
ATOM 4138 C C . GLU A 1 531 ? -12.831 -2.438 26.799 1.00 81.75 531 GLU A C 1
ATOM 4140 O O . GLU A 1 531 ? -13.728 -1.612 26.599 1.00 81.75 531 GLU A O 1
ATOM 4145 N N . GLN A 1 532 ? -12.586 -3.460 25.972 1.00 85.12 532 GLN A N 1
ATOM 4146 C CA . GLN A 1 532 ? -13.345 -3.745 24.760 1.00 85.12 532 GLN A CA 1
ATOM 4147 C C . GLN A 1 532 ? -13.859 -5.180 24.786 1.00 85.12 532 GLN A C 1
ATOM 4149 O O . GLN A 1 532 ? -13.102 -6.125 25.017 1.00 85.12 532 GLN A O 1
ATOM 4154 N N . LEU A 1 533 ? -15.155 -5.328 24.524 1.00 90.19 533 LEU A N 1
ATOM 4155 C CA . LEU A 1 533 ? -15.890 -6.586 24.631 1.00 90.19 533 LEU A CA 1
ATOM 4156 C C . LEU A 1 533 ? -16.595 -6.984 23.334 1.00 90.19 533 LEU A C 1
ATOM 4158 O O . LEU A 1 533 ? -17.358 -7.943 23.340 1.00 90.19 533 LEU A O 1
ATOM 4162 N N . THR A 1 534 ? -16.359 -6.274 22.231 1.00 91.94 534 THR A N 1
ATOM 4163 C CA . THR A 1 534 ? -17.136 -6.398 20.989 1.00 91.94 534 THR A CA 1
ATOM 4164 C C . THR A 1 534 ? -17.278 -7.847 20.514 1.00 91.94 534 THR A C 1
ATOM 4166 O O . THR A 1 534 ? -18.391 -8.280 20.221 1.00 91.94 534 THR A O 1
ATOM 4169 N N . TYR A 1 535 ? -16.191 -8.627 20.490 1.00 94.94 535 TYR A N 1
ATOM 4170 C CA . TYR A 1 535 ? -16.260 -10.038 20.089 1.00 94.94 535 TYR A CA 1
ATOM 4171 C C . TYR A 1 535 ? -17.030 -10.900 21.098 1.00 94.94 535 TYR A C 1
ATOM 4173 O O . TYR A 1 535 ? -17.869 -11.706 20.706 1.00 94.94 535 TYR A O 1
ATOM 4181 N N . LEU A 1 536 ? -16.802 -10.712 22.400 1.00 94.06 536 LEU A N 1
ATOM 4182 C CA . LEU A 1 536 ? -17.520 -11.454 23.440 1.00 94.06 536 LEU A CA 1
ATOM 4183 C C . LEU A 1 536 ? -19.019 -11.137 23.442 1.00 94.06 536 LEU A C 1
ATOM 4185 O O . LEU A 1 536 ? -19.839 -12.034 23.625 1.00 94.06 536 LEU A O 1
ATOM 4189 N N . GLU A 1 537 ? -19.390 -9.883 23.209 1.00 94.94 537 GLU A N 1
ATOM 4190 C CA . GLU A 1 537 ? -20.783 -9.473 23.042 1.00 94.94 537 GLU A CA 1
ATOM 4191 C C . GLU A 1 537 ? -21.392 -10.113 21.792 1.00 94.94 537 GLU A C 1
ATOM 4193 O O . GLU A 1 537 ? -22.485 -10.670 21.883 1.00 94.94 537 GLU A O 1
ATOM 4198 N N . TRP A 1 538 ? -20.650 -10.137 20.677 1.00 95.56 538 TRP A N 1
ATOM 4199 C CA . TRP A 1 538 ? -21.050 -10.832 19.454 1.00 95.56 538 TRP A CA 1
ATOM 4200 C C . TRP A 1 538 ? -21.286 -12.321 19.677 1.00 95.56 538 TRP A C 1
ATOM 4202 O O . TRP A 1 538 ? -22.370 -12.787 19.331 1.00 95.56 538 TRP A O 1
ATOM 4212 N N . VAL A 1 539 ? -20.366 -13.041 20.331 1.00 95.00 539 VAL A N 1
ATOM 4213 C CA . VAL A 1 539 ? -20.522 -14.470 20.677 1.00 95.00 539 VAL A CA 1
ATOM 4214 C C . VAL A 1 539 ? -21.775 -14.722 21.527 1.00 95.00 539 VAL A C 1
ATOM 4216 O O . VAL A 1 539 ? -22.384 -15.783 21.426 1.00 95.00 539 VAL A O 1
ATOM 4219 N N . ASN A 1 540 ? -22.195 -13.753 22.345 1.00 93.25 540 ASN A N 1
ATOM 4220 C CA . ASN A 1 540 ? -23.402 -13.848 23.175 1.00 93.25 540 ASN A CA 1
ATOM 4221 C C . ASN A 1 540 ? -24.663 -13.277 22.499 1.00 93.25 540 ASN A C 1
ATOM 4223 O O . ASN A 1 540 ? -25.722 -13.190 23.126 1.00 93.25 540 ASN A O 1
ATOM 4227 N N . SER A 1 541 ? -24.573 -12.875 21.233 1.00 94.06 541 SER A N 1
ATOM 4228 C CA . SER A 1 541 ? -25.665 -12.238 20.504 1.00 94.06 541 SER A CA 1
ATOM 4229 C C . SER A 1 541 ? -26.468 -13.215 19.651 1.00 94.06 541 SER A C 1
ATOM 4231 O O . SER A 1 541 ? -26.074 -14.348 19.378 1.00 94.06 541 SER A O 1
ATOM 4233 N N . GLY A 1 542 ? -27.595 -12.720 19.139 1.00 92.50 542 GLY A N 1
ATOM 4234 C CA . GLY A 1 542 ? -28.383 -13.420 18.132 1.00 92.50 542 GLY A CA 1
ATOM 4235 C C . GLY A 1 542 ? -27.743 -13.482 16.743 1.00 92.50 542 GLY A C 1
ATOM 4236 O O . GLY A 1 542 ? -28.393 -14.030 15.861 1.00 92.50 542 GLY A O 1
ATOM 4237 N N . TYR A 1 543 ? -26.538 -12.939 16.534 1.00 94.94 543 TYR A N 1
ATOM 4238 C CA . TYR A 1 543 ? -25.841 -12.900 15.241 1.00 94.94 543 TYR A CA 1
ATOM 4239 C C . TYR A 1 543 ? -24.636 -13.841 15.162 1.00 94.94 543 TYR A C 1
ATOM 4241 O O . TYR A 1 543 ? -24.109 -14.054 14.076 1.00 94.94 543 TYR A O 1
ATOM 4249 N N . GLN A 1 544 ? -24.201 -14.440 16.272 1.00 94.81 544 GLN A N 1
ATOM 4250 C CA . GLN A 1 544 ? -23.038 -15.327 16.258 1.00 94.81 544 GLN A CA 1
ATOM 4251 C C . GLN A 1 544 ? -23.218 -16.533 15.328 1.00 94.81 544 GLN A C 1
ATOM 4253 O O . GLN A 1 544 ? -24.340 -17.018 15.133 1.00 94.81 544 GLN A O 1
ATOM 4258 N N . ASN A 1 545 ? -22.103 -17.031 14.795 1.00 94.75 545 ASN A N 1
ATOM 4259 C CA . ASN A 1 545 ? -22.061 -18.221 13.945 1.00 94.75 545 ASN A CA 1
ATOM 4260 C C . ASN A 1 545 ? -20.977 -19.239 14.346 1.00 94.75 545 ASN A C 1
ATOM 4262 O O . ASN A 1 545 ? -20.658 -20.127 13.561 1.00 94.75 545 ASN A O 1
ATOM 4266 N N . GLU A 1 546 ? -20.420 -19.131 15.554 1.00 92.25 546 GLU A N 1
ATOM 4267 C CA . GLU A 1 546 ? -19.414 -20.075 16.063 1.00 92.25 546 GLU A CA 1
ATOM 4268 C C . GLU A 1 546 ? -20.028 -21.270 16.802 1.00 92.25 546 GLU A C 1
ATOM 4270 O O . GLU A 1 546 ? -19.403 -22.327 16.895 1.00 92.25 546 GLU A O 1
ATOM 4275 N N . PHE A 1 547 ? -21.249 -21.127 17.323 1.00 90.31 547 PHE A N 1
ATOM 4276 C CA . PHE A 1 547 ? -21.903 -22.131 18.157 1.00 90.31 547 PHE A CA 1
ATOM 4277 C C . PHE A 1 547 ? -23.328 -22.434 17.683 1.00 90.31 547 PHE A C 1
ATOM 4279 O O . PHE A 1 547 ? -24.199 -21.567 17.660 1.00 90.31 547 PHE A O 1
ATOM 4286 N N . GLY A 1 548 ? -23.605 -23.705 17.383 1.00 88.31 548 GLY A N 1
ATOM 4287 C CA . GLY A 1 548 ? -24.932 -24.146 16.944 1.00 88.31 548 GLY A CA 1
ATOM 4288 C C . GLY A 1 548 ? -25.331 -23.606 15.565 1.00 88.31 548 GLY A C 1
ATOM 4289 O O . GLY A 1 548 ? -24.506 -23.088 14.820 1.00 88.31 548 GLY A O 1
ATOM 4290 N N . ASN A 1 549 ? -26.607 -23.762 15.209 1.00 88.19 549 ASN A N 1
ATOM 4291 C CA . ASN A 1 549 ? -27.157 -23.227 13.965 1.00 88.19 549 ASN A CA 1
ATOM 4292 C C . ASN A 1 549 ? -28.018 -21.998 14.272 1.00 88.19 549 ASN A C 1
ATOM 4294 O O . ASN A 1 549 ? -28.923 -22.067 15.106 1.00 88.19 549 ASN A O 1
ATOM 4298 N N . ASN A 1 550 ? -27.743 -20.885 13.599 1.00 89.81 550 ASN A N 1
ATOM 4299 C CA . ASN A 1 550 ? -28.403 -19.610 13.830 1.00 89.81 550 ASN A CA 1
ATOM 4300 C C . ASN A 1 550 ? -28.879 -19.019 12.500 1.00 89.81 550 ASN A C 1
ATOM 4302 O O . ASN A 1 550 ? -28.074 -18.639 11.656 1.00 89.81 550 ASN A O 1
ATOM 4306 N N . SER A 1 551 ? -30.194 -18.879 12.327 1.00 92.12 551 SER A N 1
ATOM 4307 C CA . SER A 1 551 ? -30.779 -18.316 11.103 1.00 92.12 551 SER A CA 1
ATOM 4308 C C . SER A 1 551 ? -30.510 -16.818 10.917 1.00 92.12 551 SER A C 1
ATOM 4310 O O . SER A 1 551 ? -30.792 -16.280 9.852 1.00 92.12 551 SER A O 1
ATOM 4312 N N . ARG A 1 552 ? -30.013 -16.134 11.955 1.00 92.50 552 ARG A N 1
ATOM 4313 C CA . ARG A 1 552 ? -29.607 -14.720 11.931 1.00 92.50 552 ARG A CA 1
ATOM 4314 C C . ARG A 1 552 ? -28.083 -14.549 11.952 1.00 92.50 552 ARG A C 1
ATOM 4316 O O . ARG A 1 552 ? -27.610 -13.454 12.231 1.00 92.50 552 ARG A O 1
ATOM 4323 N N . ALA A 1 553 ? -27.330 -15.623 11.710 1.00 94.69 553 ALA A N 1
ATOM 4324 C CA . ALA A 1 553 ? -25.874 -15.611 11.696 1.00 94.69 553 ALA A CA 1
ATOM 4325 C C . ALA A 1 553 ? -25.318 -14.520 10.764 1.00 94.69 553 ALA A C 1
ATOM 4327 O O . ALA A 1 553 ? -25.658 -14.479 9.583 1.00 94.69 553 ALA A O 1
ATOM 4328 N N . GLN A 1 554 ? -24.454 -13.668 11.309 1.00 93.75 554 GLN A N 1
ATOM 4329 C CA . GLN A 1 554 ? -23.653 -12.674 10.601 1.00 93.75 554 GLN A CA 1
ATOM 4330 C C . GLN A 1 554 ? -22.290 -12.579 11.289 1.00 93.75 554 GLN A C 1
ATOM 4332 O O . GLN A 1 554 ? -22.203 -12.404 12.506 1.00 93.75 554 GLN A O 1
ATOM 4337 N N . THR A 1 555 ? -21.218 -12.708 10.519 1.00 94.12 555 THR A N 1
ATOM 4338 C CA . THR A 1 555 ? -19.844 -12.498 10.985 1.00 94.12 555 THR A CA 1
ATOM 4339 C C . THR A 1 555 ? -19.552 -11.015 11.205 1.00 94.12 555 THR A C 1
ATOM 4341 O O . THR A 1 555 ? -20.279 -10.140 10.731 1.00 94.12 555 THR A O 1
ATOM 4344 N N . CYS A 1 556 ? -18.441 -10.705 11.880 1.00 93.62 556 CYS A N 1
ATOM 4345 C CA . CYS A 1 556 ? -17.939 -9.331 11.939 1.00 93.62 556 CYS A CA 1
ATOM 4346 C C . CYS A 1 556 ? -17.743 -8.737 10.532 1.00 93.62 556 CYS A C 1
ATOM 4348 O O . CYS A 1 556 ? -18.060 -7.571 10.320 1.00 93.62 556 CYS A O 1
ATOM 4350 N N . GLN A 1 557 ? -17.277 -9.529 9.562 1.00 93.50 557 GLN A N 1
ATOM 4351 C CA . GLN A 1 557 ? -17.066 -9.062 8.189 1.00 93.50 557 GLN A CA 1
ATOM 4352 C C . GLN A 1 557 ? -18.379 -8.826 7.438 1.00 93.50 557 GLN A C 1
ATOM 4354 O O . GLN A 1 557 ? -18.476 -7.843 6.713 1.00 93.50 557 GLN A O 1
ATOM 4359 N N . ASP A 1 558 ? -19.417 -9.636 7.668 1.00 91.50 558 ASP A N 1
ATOM 4360 C CA . ASP A 1 558 ? -20.732 -9.413 7.045 1.00 91.50 558 ASP A CA 1
ATOM 4361 C C . ASP A 1 558 ? -21.306 -8.028 7.396 1.00 91.50 558 ASP A C 1
ATOM 4363 O O . ASP A 1 558 ? -21.962 -7.397 6.565 1.00 91.50 558 ASP A O 1
ATOM 4367 N N . CYS A 1 559 ? -21.033 -7.545 8.615 1.00 90.56 559 CYS A N 1
ATOM 4368 C CA . CYS A 1 559 ? -21.465 -6.229 9.086 1.00 90.56 559 CYS A CA 1
ATOM 4369 C C . CYS A 1 559 ? -20.486 -5.101 8.725 1.00 90.56 559 CYS A C 1
ATOM 4371 O O . CYS A 1 559 ? -20.918 -4.026 8.309 1.00 90.56 559 CYS A O 1
ATOM 4373 N N . HIS A 1 560 ? -19.182 -5.317 8.920 1.00 92.12 560 HIS A N 1
ATOM 4374 C CA . HIS A 1 560 ? -18.169 -4.256 8.858 1.00 92.12 560 HIS A CA 1
ATOM 4375 C C . HIS A 1 560 ? -17.404 -4.193 7.534 1.00 92.12 560 HIS A C 1
ATOM 4377 O O . HIS A 1 560 ? -16.748 -3.192 7.287 1.00 92.12 560 HIS A O 1
ATOM 4383 N N . MET A 1 561 ? -17.482 -5.224 6.693 1.00 93.50 561 MET A N 1
ATOM 4384 C CA . MET A 1 561 ? -16.785 -5.359 5.407 1.00 93.50 561 MET A CA 1
ATOM 4385 C C . MET A 1 561 ? -17.766 -5.858 4.323 1.00 93.50 561 MET A C 1
ATOM 4387 O O . MET A 1 561 ? -17.544 -6.893 3.690 1.00 93.50 561 MET A O 1
ATOM 4391 N N . PRO A 1 562 ? -18.908 -5.176 4.115 1.00 91.19 562 PRO A N 1
ATOM 4392 C CA . PRO A 1 562 ? -20.011 -5.732 3.338 1.00 91.19 562 PRO A CA 1
ATOM 4393 C C . PRO A 1 562 ? -19.614 -5.968 1.876 1.00 91.19 562 PRO A C 1
ATOM 4395 O O . PRO A 1 562 ? -19.038 -5.096 1.240 1.00 91.19 562 PRO A O 1
ATOM 4398 N N . GLY A 1 563 ? -20.005 -7.099 1.283 1.00 92.19 563 GLY A N 1
ATOM 4399 C CA . GLY A 1 563 ? -19.792 -7.397 -0.147 1.00 92.19 563 GLY A CA 1
ATOM 4400 C C . GLY A 1 563 ? -20.668 -6.585 -1.118 1.00 92.19 563 GLY A C 1
ATOM 4401 O O . GLY A 1 563 ? -20.926 -7.031 -2.232 1.00 92.19 563 GLY A O 1
ATOM 4402 N N . LYS A 1 564 ? -21.183 -5.429 -0.691 1.00 92.12 564 LYS A N 1
ATOM 4403 C CA . LYS A 1 564 ? -22.108 -4.555 -1.426 1.00 92.12 564 LYS A CA 1
ATOM 4404 C C . LYS A 1 564 ? -21.828 -3.089 -1.102 1.00 92.12 564 LYS A C 1
ATOM 4406 O O . LYS A 1 564 ? -21.197 -2.782 -0.089 1.00 92.12 564 LYS A O 1
ATOM 4411 N N . TYR A 1 565 ? -22.342 -2.185 -1.926 1.00 91.62 565 TYR A N 1
ATOM 4412 C CA . TYR A 1 565 ? -22.209 -0.745 -1.726 1.00 91.62 565 TYR A CA 1
ATOM 4413 C C . TYR A 1 565 ? -23.481 -0.005 -2.139 1.00 91.62 565 TYR A C 1
ATOM 4415 O O . TYR A 1 565 ? -24.134 -0.361 -3.116 1.00 91.62 565 TYR A O 1
ATOM 4423 N N . SER A 1 566 ? -23.820 1.045 -1.408 1.00 91.38 566 SER A N 1
ATOM 4424 C CA . SER A 1 566 ? -24.701 2.105 -1.877 1.00 91.38 566 SER A CA 1
ATOM 4425 C C . SER A 1 566 ? -24.160 3.407 -1.322 1.00 91.38 566 SER A C 1
ATOM 4427 O O . SER A 1 566 ? -23.717 3.424 -0.177 1.00 91.38 566 SER A O 1
ATOM 4429 N N . ASN A 1 567 ? -24.196 4.475 -2.110 1.00 88.12 567 ASN A N 1
ATOM 4430 C CA . ASN A 1 567 ? -23.905 5.796 -1.572 1.00 88.12 567 ASN A CA 1
ATOM 4431 C C . ASN A 1 567 ? -25.129 6.393 -0.871 1.00 88.12 567 ASN A C 1
ATOM 4433 O O . ASN A 1 567 ? -26.268 6.011 -1.172 1.00 88.12 567 ASN A O 1
ATOM 4437 N N . ALA A 1 568 ? -24.912 7.355 0.029 1.00 84.81 568 ALA A N 1
ATOM 4438 C CA . ALA A 1 568 ? -25.992 7.992 0.787 1.00 84.81 568 ALA A CA 1
ATOM 4439 C C . ALA A 1 568 ? -26.977 8.746 -0.127 1.00 84.81 568 ALA A C 1
ATOM 4441 O O . ALA A 1 568 ? -28.171 8.824 0.155 1.00 84.81 568 ALA A O 1
ATOM 4442 N N . ALA A 1 569 ? -26.494 9.251 -1.268 1.00 83.25 569 ALA A N 1
ATOM 4443 C CA . ALA A 1 569 ? -27.313 9.934 -2.271 1.00 83.25 569 ALA A CA 1
ATOM 4444 C C . ALA A 1 569 ? -28.188 8.993 -3.130 1.00 83.25 569 ALA A C 1
ATOM 4446 O O . ALA A 1 569 ? -29.036 9.472 -3.884 1.00 83.25 569 ALA A O 1
ATOM 4447 N N . GLY A 1 570 ? -27.975 7.673 -3.077 1.00 86.62 570 GLY A N 1
ATOM 4448 C CA . GLY A 1 570 ? -28.690 6.691 -3.903 1.00 86.62 570 GLY A CA 1
ATOM 4449 C C . GLY A 1 570 ? -28.401 6.777 -5.411 1.00 86.62 570 GLY A C 1
ATOM 4450 O O . GLY A 1 570 ? -29.170 6.260 -6.221 1.00 86.62 570 GLY A O 1
ATOM 4451 N N . THR A 1 571 ? -27.314 7.440 -5.814 1.00 88.44 571 THR A N 1
ATOM 4452 C CA . THR A 1 571 ? -26.911 7.610 -7.223 1.00 88.44 571 THR A CA 1
ATOM 4453 C C . THR A 1 571 ? -25.979 6.504 -7.730 1.00 88.44 571 THR A C 1
ATOM 4455 O O . THR A 1 571 ? -25.812 6.355 -8.945 1.00 88.44 571 THR A O 1
ATOM 4458 N N . LEU A 1 572 ? -25.415 5.700 -6.823 1.00 92.12 572 LEU A N 1
ATOM 4459 C CA . LEU A 1 572 ? -24.634 4.500 -7.116 1.00 92.12 572 LEU A CA 1
ATOM 4460 C C . LEU A 1 572 ? -24.995 3.394 -6.118 1.00 92.12 572 LEU A C 1
ATOM 4462 O O . LEU A 1 572 ? -24.797 3.543 -4.916 1.00 92.12 572 LEU A O 1
ATOM 4466 N N . THR A 1 573 ? -25.491 2.269 -6.634 1.00 93.81 573 THR A N 1
ATOM 4467 C CA . THR A 1 573 ? -25.809 1.071 -5.849 1.00 93.81 573 THR A CA 1
ATOM 4468 C C . THR A 1 573 ? -25.225 -0.159 -6.533 1.00 93.81 573 THR A C 1
ATOM 4470 O O . THR A 1 573 ? -25.502 -0.426 -7.702 1.00 93.81 573 THR A O 1
ATOM 4473 N N . VAL A 1 574 ? -24.446 -0.928 -5.780 1.00 93.44 574 VAL A N 1
ATOM 4474 C CA . VAL A 1 574 ? -23.805 -2.181 -6.178 1.00 93.44 574 VAL A CA 1
ATOM 4475 C C . VAL A 1 574 ? -24.320 -3.286 -5.245 1.00 93.44 574 VAL A C 1
ATOM 4477 O O . VAL A 1 574 ? -23.867 -3.384 -4.104 1.00 93.44 574 VAL A O 1
ATOM 4480 N N . PRO A 1 575 ? -25.294 -4.108 -5.679 1.00 93.44 575 PRO A N 1
ATOM 4481 C CA . PRO A 1 575 ? -25.952 -5.087 -4.807 1.00 93.44 575 PRO A CA 1
ATOM 4482 C C . PRO A 1 575 ? -25.037 -6.244 -4.386 1.00 93.44 575 PRO A C 1
ATOM 4484 O O . PRO A 1 575 ? -25.229 -6.811 -3.312 1.00 93.44 575 PRO A O 1
ATOM 4487 N N . LEU A 1 576 ? -24.061 -6.580 -5.228 1.00 94.19 576 LEU A N 1
ATOM 4488 C CA . LEU A 1 576 ? -23.000 -7.541 -4.965 1.00 94.19 576 LEU A CA 1
ATOM 4489 C C . LEU A 1 576 ? -21.764 -7.085 -5.736 1.00 94.19 576 LEU A C 1
ATOM 4491 O O . LEU A 1 576 ? -21.841 -6.857 -6.942 1.00 94.19 576 LEU A O 1
ATOM 4495 N N . ILE A 1 577 ? -20.642 -6.943 -5.044 1.00 93.69 577 ILE A N 1
ATOM 4496 C CA . ILE A 1 577 ? -19.365 -6.603 -5.662 1.00 93.69 577 ILE A CA 1
ATOM 4497 C C . ILE A 1 577 ? -18.782 -7.870 -6.279 1.00 93.69 577 ILE A C 1
ATOM 4499 O O . ILE A 1 577 ? -18.566 -8.870 -5.595 1.00 93.69 577 ILE A O 1
ATOM 4503 N N . GLN A 1 578 ? -18.525 -7.807 -7.580 1.00 92.75 578 GLN A N 1
ATOM 4504 C CA . GLN A 1 578 ? -17.939 -8.883 -8.360 1.00 92.75 578 GLN A CA 1
ATOM 4505 C C . GLN A 1 578 ? -16.739 -8.344 -9.136 1.00 92.75 578 GLN A C 1
ATOM 4507 O O . GLN A 1 578 ? -16.885 -7.458 -9.976 1.00 92.75 578 GLN A O 1
ATOM 4512 N N . GLN A 1 579 ? -15.536 -8.815 -8.819 1.00 91.44 579 GLN A N 1
ATOM 4513 C CA . GLN A 1 579 ? -14.315 -8.242 -9.386 1.00 91.44 579 GLN A CA 1
ATOM 4514 C C . GLN A 1 579 ? -13.093 -9.154 -9.248 1.00 91.44 579 GLN A C 1
ATOM 4516 O O . GLN A 1 579 ? -13.095 -10.063 -8.413 1.00 91.44 579 GLN A O 1
ATOM 4521 N N . PRO A 1 580 ? -12.038 -8.940 -10.054 1.00 90.19 580 PRO A N 1
ATOM 4522 C CA . PRO A 1 580 ? -10.696 -9.437 -9.751 1.00 90.19 580 PRO A CA 1
ATOM 4523 C C . PRO A 1 580 ? -10.164 -8.827 -8.443 1.00 90.19 580 PRO A C 1
ATOM 4525 O O . PRO A 1 580 ? -10.620 -7.776 -8.003 1.00 90.19 580 PRO A O 1
ATOM 4528 N N . ILE A 1 581 ? -9.171 -9.479 -7.834 1.00 88.94 581 ILE A N 1
ATOM 4529 C CA . ILE A 1 581 ? -8.559 -9.024 -6.569 1.00 88.94 581 ILE A CA 1
ATOM 4530 C C . ILE A 1 581 ? -7.178 -8.395 -6.745 1.00 88.94 581 ILE A C 1
ATOM 4532 O O . ILE A 1 581 ? -6.633 -7.872 -5.781 1.00 88.94 581 ILE A O 1
ATOM 4536 N N . ALA A 1 582 ? -6.600 -8.488 -7.942 1.00 92.25 582 ALA A N 1
ATOM 4537 C CA . ALA A 1 582 ? -5.277 -7.976 -8.257 1.00 92.25 582 ALA A CA 1
ATOM 4538 C C . ALA A 1 582 ? -5.192 -7.549 -9.728 1.00 92.25 582 ALA A C 1
ATOM 4540 O O . ALA A 1 582 ? -5.808 -8.153 -10.608 1.00 92.25 582 ALA A O 1
ATOM 4541 N N . THR A 1 583 ? -4.371 -6.543 -9.980 1.00 90.00 583 THR A N 1
ATOM 4542 C CA . THR A 1 583 ? -3.921 -6.131 -11.301 1.00 90.00 583 THR A CA 1
ATOM 4543 C C . THR A 1 583 ? -2.557 -6.737 -11.573 1.00 90.00 583 THR A C 1
ATOM 4545 O O . THR A 1 583 ? -1.586 -6.407 -10.896 1.00 90.00 583 THR A O 1
ATOM 4548 N N . VAL A 1 584 ? -2.476 -7.571 -12.606 1.00 92.31 584 VAL A N 1
ATOM 4549 C CA . VAL A 1 584 ? -1.221 -8.105 -13.143 1.00 92.31 584 VAL A CA 1
ATOM 4550 C C . VAL A 1 584 ? -1.284 -8.105 -14.668 1.00 92.31 584 VAL A C 1
ATOM 4552 O O . VAL A 1 584 ? -2.357 -7.935 -15.241 1.00 92.31 584 VAL A O 1
ATOM 4555 N N . GLN A 1 585 ? -0.149 -8.294 -15.342 1.00 92.75 585 GLN A N 1
ATOM 4556 C CA . GLN A 1 585 ? -0.115 -8.420 -16.800 1.00 92.75 585 GLN A CA 1
ATOM 4557 C C . GLN A 1 585 ? -0.700 -9.788 -17.208 1.00 92.75 585 GLN A C 1
ATOM 4559 O O . GLN A 1 585 ? 0.030 -10.764 -17.370 1.00 92.75 585 GLN A O 1
ATOM 4564 N N . ASP A 1 586 ? -2.024 -9.860 -17.346 1.00 91.31 586 ASP A N 1
ATOM 4565 C CA . ASP A 1 586 ? -2.790 -11.031 -17.791 1.00 91.31 586 ASP A CA 1
ATOM 4566 C C . ASP A 1 586 ? -3.298 -10.872 -19.245 1.00 91.31 586 ASP A C 1
ATOM 4568 O O . ASP A 1 586 ? -2.675 -10.181 -20.054 1.00 91.31 586 ASP A O 1
ATOM 4572 N N . ASP A 1 587 ? -4.381 -11.565 -19.616 1.00 88.56 587 ASP A N 1
ATOM 4573 C CA . ASP A 1 587 ? -5.008 -11.501 -20.945 1.00 88.56 587 ASP A CA 1
ATOM 4574 C C . ASP A 1 587 ? -5.955 -10.307 -21.139 1.00 88.56 587 ASP A C 1
ATOM 4576 O O . ASP A 1 587 ? -6.456 -10.107 -22.246 1.00 88.56 587 ASP A O 1
ATOM 4580 N N . GLN A 1 588 ? -6.178 -9.491 -20.107 1.00 87.31 588 GLN A N 1
ATOM 4581 C CA . GLN A 1 588 ? -6.897 -8.221 -20.225 1.00 87.31 588 GLN A CA 1
ATOM 4582 C C . GLN A 1 588 ? -5.977 -7.063 -20.627 1.00 87.31 588 GLN A C 1
ATOM 4584 O O . GLN A 1 588 ? -6.449 -5.988 -21.004 1.00 87.31 588 GLN A O 1
ATOM 4589 N N . TYR A 1 589 ? -4.662 -7.271 -20.588 1.00 88.44 589 TYR A N 1
ATOM 4590 C CA . TYR A 1 589 ? -3.667 -6.305 -21.039 1.00 88.44 589 TYR A CA 1
ATOM 4591 C C . TYR A 1 589 ? -3.182 -6.605 -22.460 1.00 88.44 589 TYR A C 1
ATOM 4593 O O . TYR A 1 589 ? -3.247 -7.752 -22.913 1.00 88.44 589 TYR A O 1
ATOM 4601 N N . PRO A 1 590 ? -2.660 -5.594 -23.184 1.00 90.69 590 PRO A N 1
ATOM 4602 C CA . PRO A 1 590 ? -2.007 -5.824 -24.465 1.00 90.69 590 PRO A CA 1
ATOM 4603 C C . PRO A 1 590 ? -0.957 -6.935 -24.367 1.00 90.69 590 PRO A C 1
ATOM 4605 O O . PRO A 1 590 ? -0.189 -6.986 -23.408 1.00 90.69 590 PRO A O 1
ATOM 4608 N N . ALA A 1 591 ? -0.920 -7.823 -25.362 1.00 93.38 591 ALA A N 1
ATOM 4609 C CA . ALA A 1 591 ? 0.024 -8.936 -25.384 1.00 93.38 591 ALA A CA 1
ATOM 4610 C C . ALA A 1 591 ? 1.475 -8.444 -25.276 1.00 93.38 591 ALA A C 1
ATOM 4612 O O . ALA A 1 591 ? 1.829 -7.447 -25.897 1.00 93.38 591 ALA A O 1
ATOM 4613 N N . VAL A 1 592 ? 2.313 -9.172 -24.541 1.00 94.50 592 VAL A N 1
ATOM 4614 C CA . VAL A 1 592 ? 3.755 -8.916 -24.405 1.00 94.50 592 VAL A CA 1
ATOM 4615 C C . VAL A 1 592 ? 4.531 -10.211 -24.625 1.00 94.50 592 VAL A C 1
ATOM 4617 O O . VAL A 1 592 ? 4.015 -11.303 -24.370 1.00 94.50 592 VAL A O 1
ATOM 4620 N N . GLU A 1 593 ? 5.765 -10.111 -25.107 1.00 95.12 593 GLU A N 1
ATOM 4621 C CA . GLU A 1 593 ? 6.659 -11.259 -25.235 1.00 95.12 593 GLU A CA 1
ATOM 4622 C C . GLU A 1 593 ? 7.121 -11.771 -23.862 1.00 95.12 593 GLU A C 1
ATOM 4624 O O . GLU A 1 593 ? 7.268 -11.002 -22.917 1.00 95.12 593 GLU A O 1
ATOM 4629 N N . TYR A 1 594 ? 7.395 -13.075 -23.755 1.00 96.38 594 TYR A N 1
ATOM 4630 C CA . TYR A 1 594 ? 7.937 -13.706 -22.539 1.00 96.38 594 TYR A CA 1
ATOM 4631 C C . TYR A 1 594 ? 7.126 -13.438 -21.262 1.00 96.38 594 TYR A C 1
ATOM 4633 O O . TYR A 1 594 ? 7.678 -13.322 -20.166 1.00 96.38 594 TYR A O 1
ATOM 4641 N N . ARG A 1 595 ? 5.804 -13.331 -21.394 1.00 96.31 595 ARG A N 1
ATOM 4642 C CA . ARG A 1 595 ? 4.882 -13.434 -20.264 1.00 96.31 595 ARG A CA 1
ATOM 4643 C C . ARG A 1 595 ? 4.809 -14.886 -19.797 1.00 96.31 595 ARG A C 1
ATOM 4645 O O . ARG A 1 595 ? 4.868 -15.795 -20.620 1.00 96.31 595 ARG A O 1
ATOM 4652 N N . LEU A 1 596 ? 4.630 -15.093 -18.497 1.00 96.69 596 LEU A N 1
ATOM 4653 C CA . LEU A 1 596 ? 4.264 -16.390 -17.938 1.00 96.69 596 LEU A CA 1
ATOM 4654 C C . LEU A 1 596 ? 2.999 -16.945 -18.607 1.00 96.69 596 LEU A C 1
ATOM 4656 O O . LEU A 1 596 ? 2.140 -16.200 -19.090 1.00 96.69 596 LEU A O 1
ATOM 4660 N N . ASP A 1 597 ? 2.870 -18.270 -18.570 1.00 95.56 597 ASP A N 1
ATOM 4661 C CA . ASP A 1 597 ? 1.670 -18.965 -19.029 1.00 95.56 597 ASP A CA 1
ATOM 4662 C C . ASP A 1 597 ? 0.406 -18.385 -18.388 1.00 95.56 597 ASP A C 1
ATOM 4664 O O . ASP A 1 597 ? 0.379 -18.076 -17.196 1.00 95.56 597 ASP A O 1
ATOM 4668 N N . GLN A 1 598 ? -0.681 -18.324 -19.160 1.00 93.69 598 GLN A N 1
ATOM 4669 C CA . GLN A 1 598 ? -1.942 -17.717 -18.726 1.00 93.69 598 GLN A CA 1
ATOM 4670 C C . GLN A 1 598 ? -2.427 -18.246 -17.368 1.00 93.69 598 GLN A C 1
ATOM 4672 O O . GLN A 1 598 ? -2.824 -17.465 -16.509 1.00 93.69 598 GLN A O 1
ATOM 4677 N N . ALA A 1 599 ? -2.334 -19.557 -17.132 1.00 92.94 599 ALA A N 1
ATOM 4678 C CA . ALA A 1 599 ? -2.769 -20.181 -15.880 1.00 92.94 599 ALA A CA 1
ATOM 4679 C C . ALA A 1 599 ? -2.022 -19.672 -14.629 1.00 92.94 599 ALA A C 1
ATOM 4681 O O . ALA A 1 599 ? -2.542 -19.802 -13.524 1.00 92.94 599 ALA A O 1
ATOM 4682 N N . LYS A 1 600 ? -0.828 -19.091 -14.798 1.00 95.25 600 LYS A N 1
ATOM 4683 C CA . LYS A 1 600 ? 0.015 -18.548 -13.723 1.00 95.25 600 LYS A CA 1
ATOM 4684 C C . LYS A 1 600 ? -0.201 -17.063 -13.456 1.00 95.25 600 LYS A C 1
ATOM 4686 O O . LYS A 1 600 ? 0.388 -16.534 -12.524 1.00 95.25 600 LYS A O 1
ATOM 4691 N N . VAL A 1 601 ? -0.994 -16.375 -14.277 1.00 94.44 601 VAL A N 1
ATOM 4692 C CA . VAL A 1 601 ? -1.199 -14.920 -14.152 1.00 94.44 601 VAL A CA 1
ATOM 4693 C C . VAL A 1 601 ? -2.659 -14.495 -14.295 1.00 94.44 601 VAL A C 1
ATOM 4695 O O . VAL A 1 601 ? -2.982 -13.349 -14.022 1.00 94.44 601 VAL A O 1
ATOM 4698 N N . GLN A 1 602 ? -3.565 -15.401 -14.670 1.00 92.62 602 GLN A N 1
ATOM 4699 C CA . GLN A 1 602 ? -4.984 -15.094 -14.831 1.00 92.62 602 GLN A CA 1
ATOM 4700 C C . GLN A 1 602 ? -5.675 -14.858 -13.484 1.00 92.62 602 GLN A C 1
ATOM 4702 O O . GLN A 1 602 ? -6.170 -15.793 -12.841 1.00 92.62 602 GLN A O 1
ATOM 4707 N N . VAL A 1 603 ? -5.754 -13.596 -13.065 1.00 90.38 603 VAL A N 1
ATOM 4708 C CA . VAL A 1 603 ? -6.506 -13.216 -11.871 1.00 90.38 603 VAL A CA 1
ATOM 4709 C C . VAL A 1 603 ? -7.990 -13.420 -12.150 1.00 90.38 603 VAL A C 1
ATOM 4711 O O . VAL A 1 603 ? -8.596 -12.765 -12.994 1.00 90.38 603 VAL A O 1
ATOM 4714 N N . ARG A 1 604 ? -8.594 -14.375 -11.442 1.00 89.38 604 ARG A N 1
ATOM 4715 C CA . ARG A 1 604 ? -9.992 -14.737 -11.674 1.00 89.38 604 ARG A CA 1
ATOM 4716 C C . ARG A 1 604 ? -10.924 -13.628 -11.207 1.00 89.38 604 ARG A C 1
ATOM 4718 O O . ARG A 1 604 ? -10.817 -13.157 -10.074 1.00 89.38 604 ARG A O 1
ATOM 4725 N N . PHE A 1 605 ? -11.893 -13.307 -12.055 1.00 91.12 605 PHE A N 1
ATOM 4726 C CA . PHE A 1 605 ? -13.067 -12.547 -11.658 1.00 91.12 605 PHE A CA 1
ATOM 4727 C C . PHE A 1 605 ? -13.823 -13.313 -10.565 1.00 91.12 605 PHE A C 1
ATOM 4729 O O . PHE A 1 605 ? -14.096 -14.507 -10.718 1.00 91.12 605 PHE A O 1
ATOM 4736 N N . ARG A 1 606 ? -14.124 -12.649 -9.446 1.00 91.88 606 ARG A N 1
ATOM 4737 C CA . ARG A 1 606 ? -14.858 -13.244 -8.328 1.00 91.88 606 ARG A CA 1
ATOM 4738 C C . ARG A 1 606 ? -16.331 -12.911 -8.475 1.00 91.88 606 ARG A C 1
ATOM 4740 O O . ARG A 1 606 ? -16.729 -11.765 -8.319 1.00 91.88 606 ARG A O 1
ATOM 4747 N N . ASP A 1 607 ? -17.128 -13.923 -8.775 1.00 91.56 607 ASP A N 1
ATOM 4748 C CA . ASP A 1 607 ? -18.586 -13.846 -8.811 1.00 91.56 607 ASP A CA 1
ATOM 4749 C C . ASP A 1 607 ? -19.207 -13.793 -7.406 1.00 91.56 607 ASP A C 1
ATOM 4751 O O . ASP A 1 607 ? -20.327 -13.306 -7.248 1.00 91.56 607 ASP A O 1
ATOM 4755 N N . SER A 1 608 ? -18.479 -14.269 -6.394 1.00 90.94 608 SER A N 1
ATOM 4756 C CA . SER A 1 608 ? -18.859 -14.242 -4.982 1.00 90.94 608 SER A CA 1
ATOM 4757 C C . SER A 1 608 ? -17.633 -14.270 -4.058 1.00 90.94 608 SER A C 1
ATOM 4759 O O . SER A 1 608 ? -16.502 -14.503 -4.490 1.00 90.94 608 SER A O 1
ATOM 4761 N N . GLY A 1 609 ? -17.852 -14.022 -2.763 1.00 88.69 609 GLY A N 1
ATOM 4762 C CA . GLY A 1 609 ? -16.832 -14.155 -1.716 1.00 88.69 609 GLY A CA 1
ATOM 4763 C C . GLY A 1 609 ? -15.851 -12.985 -1.592 1.00 88.69 609 GLY A C 1
ATOM 4764 O O . GLY A 1 609 ? -15.090 -12.954 -0.629 1.00 88.69 609 GLY A O 1
ATOM 4765 N N . PHE A 1 610 ? -15.874 -12.017 -2.515 1.00 91.62 610 PHE A N 1
ATOM 4766 C CA . PHE A 1 610 ? -15.188 -10.743 -2.309 1.00 91.62 610 PHE A CA 1
ATOM 4767 C C . PHE A 1 610 ? -15.910 -9.930 -1.228 1.00 91.62 610 PHE A C 1
ATOM 4769 O O . PHE A 1 610 ? -17.132 -9.776 -1.263 1.00 91.62 610 PHE A O 1
ATOM 4776 N N . VAL A 1 611 ? -15.138 -9.390 -0.292 1.00 91.62 611 VAL A N 1
ATOM 4777 C CA . VAL A 1 611 ? -15.605 -8.476 0.751 1.00 91.62 611 VAL A CA 1
ATOM 4778 C C . VAL A 1 611 ? -14.859 -7.159 0.626 1.00 91.62 611 VAL A C 1
ATOM 4780 O O . VAL A 1 611 ? -13.677 -7.132 0.271 1.00 91.62 611 VAL A O 1
ATOM 4783 N N . ARG A 1 612 ? -15.562 -6.062 0.901 1.00 93.06 612 ARG A N 1
ATOM 4784 C CA . ARG A 1 612 ? -14.952 -4.732 0.913 1.00 93.06 612 ARG A CA 1
ATOM 4785 C C . ARG A 1 612 ? -13.856 -4.671 1.960 1.00 93.06 612 ARG A C 1
ATOM 4787 O O . ARG A 1 612 ? -13.999 -5.230 3.040 1.00 93.06 612 ARG A O 1
ATOM 4794 N N . HIS A 1 613 ? -12.796 -3.942 1.662 1.00 93.44 613 HIS A N 1
ATOM 4795 C CA . HIS A 1 613 ? -11.732 -3.649 2.616 1.00 93.44 613 HIS A CA 1
ATOM 4796 C C . HIS A 1 613 ? -11.953 -2.292 3.294 1.00 93.44 613 HIS A C 1
ATOM 4798 O O . HIS A 1 613 ? -11.053 -1.708 3.875 1.00 93.44 613 HIS A O 1
ATOM 4804 N N . GLN A 1 614 ? -13.188 -1.798 3.288 1.00 86.38 614 GLN A N 1
ATOM 4805 C CA . GLN A 1 614 ? -13.602 -0.673 4.108 1.00 86.38 614 GLN A CA 1
ATOM 4806 C C . GLN A 1 614 ? -14.103 -1.222 5.447 1.00 86.38 614 GLN A C 1
ATOM 4808 O O . GLN A 1 614 ? -15.284 -1.537 5.544 1.00 86.38 614 GLN A O 1
ATOM 4813 N N . PHE A 1 615 ? -13.249 -1.366 6.471 1.00 85.62 615 PHE A N 1
ATOM 4814 C CA . PHE A 1 615 ? -13.737 -1.704 7.818 1.00 85.62 615 PHE A CA 1
ATOM 4815 C C . PHE A 1 615 ? -14.549 -0.530 8.378 1.00 85.62 615 PHE A C 1
ATOM 4817 O O . PHE A 1 615 ? -13.997 0.490 8.795 1.00 85.62 615 PHE A O 1
ATOM 4824 N N . GLN A 1 616 ? -15.872 -0.652 8.358 1.00 83.19 616 GLN A N 1
ATOM 4825 C CA . GLN A 1 616 ? -16.784 0.397 8.808 1.00 83.19 616 GLN A CA 1
ATOM 4826 C C . GLN A 1 616 ? -17.024 0.292 10.313 1.00 83.19 616 GLN A C 1
ATOM 4828 O O . GLN A 1 616 ? -17.259 -0.797 10.817 1.00 83.19 616 GLN A O 1
ATOM 4833 N N . GLY A 1 617 ? -16.986 1.396 11.060 1.00 72.31 617 GLY A N 1
ATOM 4834 C CA . GLY A 1 617 ? -17.032 1.325 12.526 1.00 72.31 617 GLY A CA 1
ATOM 4835 C C . GLY A 1 617 ? -17.427 2.618 13.227 1.00 72.31 617 GLY A C 1
ATOM 4836 O O . GLY A 1 617 ? -16.730 3.008 14.162 1.00 72.31 617 GLY A O 1
ATOM 4837 N N . LEU A 1 618 ? -18.497 3.280 12.754 1.00 71.50 618 LEU A N 1
ATOM 4838 C CA . LEU A 1 618 ? -19.156 4.495 13.293 1.00 71.50 618 LEU A CA 1
ATOM 4839 C C . LEU A 1 618 ? -18.260 5.587 13.909 1.00 71.50 618 LEU A C 1
ATOM 4841 O O . LEU A 1 618 ? -18.716 6.378 14.732 1.00 71.50 618 LEU A O 1
ATOM 4845 N N . ASN A 1 619 ? -16.993 5.667 13.519 1.00 79.31 619 ASN A N 1
ATOM 4846 C CA . ASN A 1 619 ? -16.084 6.713 13.961 1.00 79.31 619 ASN A CA 1
ATOM 4847 C C . ASN A 1 619 ? -15.860 7.708 12.823 1.00 79.31 619 ASN A C 1
ATOM 4849 O O . ASN A 1 619 ? -14.737 7.897 12.374 1.00 79.31 619 ASN A O 1
ATOM 4853 N N . ILE A 1 620 ? -16.953 8.299 12.331 1.00 84.75 620 ILE A N 1
ATOM 4854 C CA . ILE A 1 620 ? -16.909 9.306 11.259 1.00 84.75 620 ILE A CA 1
ATOM 4855 C C . ILE A 1 620 ? -16.011 10.472 11.677 1.00 84.75 620 ILE A C 1
ATOM 4857 O O . ILE A 1 620 ? -15.188 10.909 10.888 1.00 84.75 620 ILE A O 1
ATOM 4861 N N . PHE A 1 621 ? -16.072 10.883 12.949 1.00 86.31 621 PHE A N 1
ATOM 4862 C CA . PHE A 1 621 ? -15.231 11.949 13.499 1.00 86.31 621 PHE A CA 1
ATOM 4863 C C . PHE A 1 621 ? -13.730 11.725 13.292 1.00 86.31 621 PHE A C 1
ATOM 4865 O O . PHE A 1 621 ? -13.009 12.692 13.088 1.00 86.31 621 PHE A O 1
ATOM 4872 N N . LEU A 1 622 ? -13.254 10.473 13.320 1.00 90.06 622 LEU A N 1
ATOM 4873 C CA . LEU A 1 622 ? -11.862 10.180 12.980 1.00 90.06 622 LEU A CA 1
ATOM 4874 C C . LEU A 1 622 ? -11.565 10.585 11.536 1.00 90.06 622 LEU A C 1
ATOM 4876 O O . LEU A 1 622 ? -10.607 11.309 11.308 1.00 90.06 622 LEU A O 1
ATOM 4880 N N . LEU A 1 623 ? -12.382 10.146 10.577 1.00 91.38 623 LEU A N 1
ATOM 4881 C CA . LEU A 1 623 ? -12.183 10.458 9.159 1.00 91.38 623 LEU A CA 1
ATOM 4882 C C . LEU A 1 623 ? -12.337 11.956 8.874 1.00 91.38 623 LEU A C 1
ATOM 4884 O O . LEU A 1 623 ? -11.550 12.506 8.109 1.00 91.38 623 LEU A O 1
ATOM 4888 N N . GLU A 1 624 ? -13.270 12.627 9.549 1.00 89.88 624 GLU A N 1
ATOM 4889 C CA . GLU A 1 624 ? -13.430 14.084 9.466 1.00 89.88 624 GLU A CA 1
ATOM 4890 C C . GLU A 1 624 ? -12.184 14.819 9.979 1.00 89.88 624 GLU A C 1
ATOM 4892 O O . GLU A 1 624 ? -11.728 15.755 9.336 1.00 89.88 624 GLU A O 1
ATOM 4897 N N . MET A 1 625 ? -11.522 14.348 11.048 1.00 89.88 625 MET A N 1
ATOM 4898 C CA . MET A 1 625 ? -10.222 14.910 11.460 1.00 89.88 625 MET A CA 1
ATOM 4899 C C . MET A 1 625 ? -9.132 14.742 10.388 1.00 89.88 625 MET A C 1
ATOM 4901 O O . MET A 1 625 ? -8.186 15.525 10.347 1.00 89.88 625 MET A O 1
ATOM 4905 N N . PHE A 1 626 ? -9.219 13.741 9.510 1.00 92.25 626 PHE A N 1
ATOM 4906 C CA . PHE A 1 626 ? -8.327 13.682 8.353 1.00 92.25 626 PHE A CA 1
ATOM 4907 C C . PHE A 1 626 ? -8.763 14.674 7.272 1.00 92.25 626 PHE A C 1
ATOM 4909 O O . PHE A 1 626 ? -7.895 15.397 6.782 1.00 92.25 626 PHE A O 1
ATOM 4916 N N . SER A 1 627 ? -10.063 14.724 6.943 1.00 89.69 627 SER A N 1
ATOM 4917 C CA . SER A 1 627 ? -10.648 15.549 5.872 1.00 89.69 627 SER A CA 1
ATOM 4918 C C . SER A 1 627 ? -10.539 17.056 6.148 1.00 89.69 627 SER A C 1
ATOM 4920 O O . SER A 1 627 ? -9.979 17.793 5.338 1.00 89.69 627 SER A O 1
ATOM 4922 N N . GLU A 1 628 ? -10.970 17.518 7.327 1.00 85.19 628 GLU A N 1
ATOM 4923 C CA . GLU A 1 628 ? -11.041 18.939 7.708 1.00 85.19 628 GLU A CA 1
ATOM 4924 C C . GLU A 1 628 ? -9.679 19.651 7.674 1.00 85.19 628 GLU A C 1
ATOM 4926 O O . GLU A 1 628 ? -9.602 20.851 7.402 1.00 85.19 628 GLU A O 1
ATOM 4931 N N . PHE A 1 629 ? -8.594 18.921 7.948 1.00 86.75 629 PHE A N 1
ATOM 4932 C CA . PHE A 1 629 ? -7.231 19.460 7.978 1.00 86.75 629 PHE A CA 1
ATOM 4933 C C . PHE A 1 629 ? -6.429 19.168 6.698 1.00 86.75 629 PHE A C 1
ATOM 4935 O O . PHE A 1 629 ? -5.215 19.396 6.673 1.00 86.75 629 PHE A O 1
ATOM 4942 N N . MET A 1 630 ? -7.081 18.696 5.627 1.00 90.44 630 MET A N 1
ATOM 4943 C CA . MET A 1 630 ? -6.454 18.583 4.309 1.00 90.44 630 MET A CA 1
ATOM 4944 C C . MET A 1 630 ? -6.122 19.965 3.732 1.00 90.44 630 MET A C 1
ATOM 4946 O O . MET A 1 630 ? -6.896 20.919 3.808 1.00 90.44 630 MET A O 1
ATOM 4950 N N . LYS A 1 631 ? -4.953 20.065 3.102 1.00 91.69 631 LYS A N 1
ATOM 4951 C CA . LYS A 1 631 ? -4.471 21.233 2.364 1.00 91.69 631 LYS A CA 1
ATOM 4952 C C . LYS A 1 631 ? -4.408 20.905 0.883 1.00 91.69 631 LYS A C 1
ATOM 4954 O O . LYS A 1 631 ? -3.904 19.852 0.505 1.00 91.69 631 LYS A O 1
ATOM 4959 N N . ASP A 1 632 ? -4.862 21.835 0.052 1.00 91.81 632 ASP A N 1
ATOM 4960 C CA . ASP A 1 632 ? -4.746 21.727 -1.401 1.00 91.81 632 ASP A CA 1
ATOM 4961 C C . ASP A 1 632 ? -3.279 21.750 -1.854 1.00 91.81 632 ASP A C 1
ATOM 4963 O O . ASP A 1 632 ? -2.483 22.581 -1.409 1.00 91.81 632 ASP A O 1
ATOM 4967 N N . TYR A 1 633 ? -2.955 20.906 -2.832 1.00 90.44 633 TYR A N 1
ATOM 4968 C CA . TYR A 1 633 ? -1.714 20.967 -3.598 1.00 90.44 633 TYR A CA 1
ATOM 4969 C C . TYR A 1 633 ? -2.038 20.932 -5.092 1.00 90.44 633 TYR A C 1
ATOM 4971 O O . TYR A 1 633 ? -2.278 19.876 -5.684 1.00 90.44 633 TYR A O 1
ATOM 4979 N N . LYS A 1 634 ? -2.059 22.107 -5.723 1.00 88.94 634 LYS A N 1
ATOM 4980 C CA . LYS A 1 634 ? -2.433 22.244 -7.135 1.00 88.94 634 LYS A CA 1
ATOM 4981 C C . LYS A 1 634 ? -1.203 22.160 -8.029 1.00 88.94 634 LYS A C 1
ATOM 4983 O O . LYS A 1 634 ? -0.335 23.025 -7.975 1.00 88.94 634 LYS A O 1
ATOM 4988 N N . THR A 1 635 ? -1.159 21.142 -8.883 1.00 80.62 635 THR A N 1
ATOM 4989 C CA . THR A 1 635 ? -0.124 21.001 -9.928 1.00 80.62 635 THR A CA 1
ATOM 4990 C C . THR A 1 635 ? -0.546 21.650 -11.245 1.00 80.62 635 THR A C 1
ATOM 4992 O O . THR A 1 635 ? 0.291 22.008 -12.067 1.00 80.62 635 THR A O 1
ATOM 4995 N N . SER A 1 636 ? -1.853 21.824 -11.445 1.00 77.94 636 SER A N 1
ATOM 4996 C CA . SER A 1 636 ? -2.457 22.545 -12.567 1.00 77.94 636 SER A CA 1
ATOM 4997 C C . SER A 1 636 ? -3.860 23.030 -12.162 1.00 77.94 636 SER A C 1
ATOM 4999 O O . SER A 1 636 ? -4.340 22.616 -11.103 1.00 77.94 636 SER A O 1
ATOM 5001 N N . PRO A 1 637 ? -4.537 23.882 -12.957 1.00 76.06 637 PRO A N 1
ATOM 5002 C CA . PRO A 1 637 ? -5.897 24.337 -12.648 1.00 76.06 637 PRO A CA 1
ATOM 5003 C C . PRO A 1 637 ? -6.890 23.198 -12.372 1.00 76.06 637 PRO A C 1
ATOM 5005 O O . PRO A 1 637 ? -7.739 23.345 -11.496 1.00 76.06 637 PRO A O 1
ATOM 5008 N N . ASP A 1 638 ? -6.716 22.060 -13.052 1.00 71.56 638 ASP A N 1
ATOM 5009 C CA . ASP A 1 638 ? -7.641 20.922 -13.013 1.00 71.56 638 ASP A CA 1
ATOM 5010 C C . ASP A 1 638 ? -7.122 19.738 -12.170 1.00 71.56 638 ASP A C 1
ATOM 5012 O O . ASP A 1 638 ? -7.808 18.728 -12.035 1.00 71.56 638 ASP A O 1
ATOM 5016 N N . LYS A 1 639 ? -5.909 19.831 -11.595 1.00 76.25 639 LYS A N 1
ATOM 5017 C CA . LYS A 1 639 ? -5.300 18.754 -10.788 1.00 76.25 639 LYS A CA 1
ATOM 5018 C C . LYS A 1 639 ? -4.895 19.241 -9.404 1.00 76.25 639 LYS A C 1
ATOM 5020 O O . LYS A 1 639 ? -3.981 20.059 -9.264 1.00 76.25 639 LYS A O 1
ATOM 5025 N N . ASN A 1 640 ? -5.532 18.660 -8.395 1.00 85.31 640 ASN A N 1
ATOM 5026 C CA . ASN A 1 640 ? -5.281 18.905 -6.982 1.00 85.31 640 ASN A CA 1
ATOM 5027 C C . ASN A 1 640 ? -4.986 17.581 -6.268 1.00 85.31 640 ASN A C 1
ATOM 5029 O O . ASN A 1 640 ? -5.701 16.606 -6.491 1.00 85.31 640 ASN A O 1
ATOM 5033 N N . PHE A 1 641 ? -3.982 17.570 -5.397 1.00 88.50 641 PHE A N 1
ATOM 5034 C CA . PHE A 1 641 ? -3.596 16.419 -4.579 1.00 88.50 641 PHE A CA 1
ATOM 5035 C C . PHE A 1 641 ? -3.617 16.807 -3.096 1.00 88.50 641 PHE A C 1
ATOM 5037 O O . PHE A 1 641 ? -2.582 17.193 -2.552 1.00 88.50 641 PHE A O 1
ATOM 5044 N N . PRO A 1 642 ? -4.789 16.781 -2.438 1.00 91.81 642 PRO A N 1
ATOM 5045 C CA . PRO A 1 642 ? -4.891 17.192 -1.048 1.00 91.81 642 PRO A CA 1
ATOM 5046 C C . PRO A 1 642 ? -4.032 16.328 -0.122 1.00 91.81 642 PRO A C 1
ATOM 5048 O O . PRO A 1 642 ? -3.868 15.127 -0.347 1.00 91.81 642 PRO A O 1
ATOM 5051 N N . TYR A 1 643 ? -3.491 16.938 0.929 1.00 94.25 643 TYR A N 1
ATOM 5052 C CA . TYR A 1 643 ? -2.638 16.262 1.906 1.00 94.25 643 TYR A CA 1
ATOM 5053 C C . TYR A 1 643 ? -2.839 16.823 3.316 1.00 94.25 643 TYR A C 1
ATOM 5055 O O . TYR A 1 643 ? -3.161 17.996 3.492 1.00 94.25 643 TYR A O 1
ATOM 5063 N N . ASN A 1 644 ? -2.593 16.003 4.334 1.00 94.56 644 ASN A N 1
ATOM 5064 C CA . ASN A 1 644 ? -2.627 16.396 5.738 1.00 94.56 644 ASN A CA 1
ATOM 5065 C C . ASN A 1 644 ? -1.196 16.378 6.290 1.00 94.56 644 ASN A C 1
ATOM 5067 O O . ASN A 1 644 ? -0.587 15.316 6.403 1.00 94.56 644 ASN A O 1
ATOM 5071 N N . ASP A 1 645 ? -0.636 17.543 6.624 1.00 93.06 645 ASP A N 1
ATOM 5072 C CA . ASP A 1 645 ? 0.752 17.653 7.099 1.00 93.06 645 ASP A CA 1
ATOM 5073 C C . ASP A 1 645 ? 0.931 17.358 8.588 1.00 93.06 645 ASP A C 1
ATOM 5075 O O . ASP A 1 645 ? 2.057 17.160 9.033 1.00 93.06 645 ASP A O 1
ATOM 5079 N N . VAL A 1 646 ? -0.151 17.348 9.368 1.00 93.38 646 VAL A N 1
ATOM 5080 C CA . VAL A 1 646 ? -0.102 16.981 10.790 1.00 93.38 646 VAL A CA 1
ATOM 5081 C C . VAL A 1 646 ? -0.057 15.465 10.932 1.00 93.38 646 VAL A C 1
ATOM 5083 O O . VAL A 1 646 ? 0.763 14.932 11.679 1.00 93.38 646 VAL A O 1
ATOM 5086 N N . LEU A 1 647 ? -0.918 14.776 10.183 1.00 95.31 647 LEU A N 1
ATOM 5087 C CA . LEU A 1 647 ? -1.058 13.323 10.208 1.00 95.31 647 LEU A CA 1
ATOM 5088 C C . LEU A 1 647 ? -0.224 12.629 9.127 1.00 95.31 647 LEU A C 1
ATOM 5090 O O . LEU A 1 647 ? -0.137 11.407 9.142 1.00 95.31 647 LEU A O 1
ATOM 5094 N N . GLY A 1 648 ? 0.417 13.386 8.233 1.00 95.31 648 GLY A N 1
ATOM 5095 C CA . GLY A 1 648 ? 1.431 12.909 7.294 1.00 95.31 648 GLY A CA 1
ATOM 5096 C C . GLY A 1 648 ? 0.899 12.000 6.183 1.00 95.31 648 GLY A C 1
ATOM 5097 O O . GLY A 1 648 ? 1.536 10.995 5.887 1.00 95.31 648 GLY A O 1
ATOM 5098 N N . VAL A 1 649 ? -0.254 12.307 5.585 1.00 95.31 649 VAL A N 1
ATOM 5099 C CA . VAL A 1 649 ? -0.887 11.451 4.556 1.00 95.31 649 VAL A CA 1
ATOM 5100 C C . VAL A 1 649 ? -1.385 12.253 3.357 1.00 95.31 649 VAL A C 1
ATOM 5102 O O . VAL A 1 649 ? -1.835 13.390 3.517 1.00 95.31 649 VAL A O 1
ATOM 5105 N N . ARG A 1 650 ? -1.342 11.661 2.158 1.00 93.31 650 ARG A N 1
ATOM 5106 C CA . ARG A 1 650 ? -2.004 12.186 0.951 1.00 93.31 650 ARG A CA 1
ATOM 5107 C C . ARG A 1 650 ? -3.430 11.655 0.837 1.00 93.31 650 ARG A C 1
ATOM 5109 O O . ARG A 1 650 ? -3.701 10.536 1.270 1.00 93.31 650 ARG A O 1
ATOM 5116 N N . GL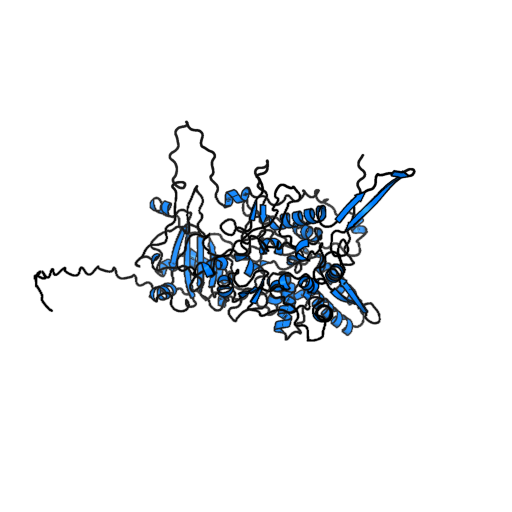N A 1 651 ? -4.333 12.389 0.193 1.00 90.94 651 GLN A N 1
ATOM 5117 C CA . GLN A 1 651 ? -5.714 11.933 0.011 1.00 90.94 651 GLN A CA 1
ATOM 5118 C C . GLN A 1 651 ? -5.849 10.860 -1.084 1.00 90.94 651 GLN A C 1
ATOM 5120 O O . GLN A 1 651 ? -6.554 9.870 -0.896 1.00 90.94 651 GLN A O 1
ATOM 5125 N N . ASN A 1 652 ? -5.154 11.011 -2.213 1.00 86.75 652 ASN A N 1
ATOM 5126 C CA . ASN A 1 652 ? -5.341 10.164 -3.394 1.00 86.75 652 ASN A CA 1
ATOM 5127 C C . ASN A 1 652 ? -4.735 8.756 -3.266 1.00 86.75 652 ASN A C 1
ATOM 5129 O O . ASN A 1 652 ? -3.611 8.586 -2.786 1.00 86.75 652 ASN A O 1
ATOM 5133 N N . ASP A 1 653 ? -5.426 7.751 -3.808 1.00 88.50 653 ASP A N 1
ATOM 5134 C CA . ASP A 1 653 ? -4.778 6.527 -4.290 1.00 88.50 653 ASP A CA 1
ATOM 5135 C C . ASP A 1 653 ? -3.902 6.889 -5.495 1.00 88.50 653 ASP A C 1
ATOM 5137 O O . ASP A 1 653 ? -4.362 7.487 -6.471 1.00 88.50 653 ASP A O 1
ATOM 5141 N N . TYR A 1 654 ? -2.610 6.573 -5.406 1.00 86.38 654 TYR A N 1
ATOM 5142 C CA . TYR A 1 654 ? -1.638 6.911 -6.444 1.00 86.38 654 TYR A CA 1
ATOM 5143 C C . TYR A 1 654 ? -1.954 6.205 -7.766 1.00 86.38 654 TYR A C 1
ATOM 5145 O O . TYR A 1 654 ? -1.724 6.779 -8.823 1.00 86.38 654 TYR A O 1
ATOM 5153 N N . MET A 1 655 ? -2.523 4.997 -7.725 1.00 86.88 655 MET A N 1
ATOM 5154 C CA . MET A 1 655 ? -2.787 4.214 -8.933 1.00 86.88 655 MET A CA 1
ATOM 5155 C C . MET A 1 655 ? -4.045 4.686 -9.671 1.00 86.88 655 MET A C 1
ATOM 5157 O O . MET A 1 655 ? -4.077 4.680 -10.903 1.00 86.88 655 MET A O 1
ATOM 5161 N N . LEU A 1 656 ? -5.067 5.116 -8.925 1.00 84.06 656 LEU A N 1
ATOM 5162 C CA . LEU A 1 656 ? -6.317 5.629 -9.484 1.00 84.06 656 LEU A CA 1
ATOM 5163 C C . LEU A 1 656 ? -6.229 7.123 -9.812 1.00 84.06 656 LEU A C 1
ATOM 5165 O O . LEU A 1 656 ? -6.869 7.588 -10.751 1.00 84.06 656 LEU A O 1
ATOM 5169 N N . THR A 1 657 ? -5.426 7.883 -9.062 1.00 79.06 657 THR A N 1
ATOM 5170 C CA . THR A 1 657 ? -5.211 9.338 -9.195 1.00 79.06 657 THR A CA 1
ATOM 5171 C C . THR A 1 657 ? -6.472 10.206 -9.057 1.00 79.06 657 THR A C 1
ATOM 5173 O O . THR A 1 657 ? -6.449 11.392 -9.385 1.00 79.06 657 THR A O 1
ATOM 5176 N N . VAL A 1 658 ? -7.562 9.640 -8.524 1.00 79.88 658 VAL A N 1
ATOM 5177 C CA . VAL A 1 658 ? -8.800 10.351 -8.168 1.00 79.88 658 VAL A CA 1
ATOM 5178 C C . VAL A 1 658 ? -8.875 10.499 -6.644 1.00 79.88 658 VAL A C 1
ATOM 5180 O O . VAL A 1 658 ? -8.616 9.546 -5.911 1.00 79.88 658 VAL A O 1
ATOM 5183 N N . ASN A 1 659 ? -9.279 11.674 -6.153 1.00 83.19 659 ASN A N 1
ATOM 5184 C CA . ASN A 1 659 ? -9.451 11.965 -4.719 1.00 83.19 659 ASN A CA 1
ATOM 5185 C C . ASN A 1 659 ? -10.779 11.407 -4.165 1.00 83.19 659 ASN A C 1
ATOM 5187 O O . ASN A 1 659 ? -11.548 12.137 -3.545 1.00 83.19 659 ASN A O 1
ATOM 5191 N N . ALA A 1 660 ? -11.100 10.141 -4.449 1.00 84.00 660 ALA A N 1
ATOM 5192 C CA . ALA A 1 660 ? -12.411 9.569 -4.131 1.00 84.00 660 ALA A CA 1
ATOM 5193 C C . ALA A 1 660 ? -12.457 8.767 -2.830 1.00 84.00 660 ALA A C 1
ATOM 5195 O O . ALA A 1 660 ? -13.519 8.686 -2.220 1.00 84.00 660 ALA A O 1
ATOM 5196 N N . ASP A 1 661 ? -11.340 8.192 -2.391 1.00 90.00 661 ASP A N 1
ATOM 5197 C CA . ASP A 1 661 ? -11.384 7.147 -1.367 1.00 90.00 661 ASP A CA 1
ATOM 5198 C C . ASP A 1 661 ? -11.846 7.652 0.007 1.00 90.00 661 ASP A C 1
ATOM 5200 O O . ASP A 1 661 ? -12.743 7.053 0.593 1.00 90.00 661 ASP A O 1
ATOM 5204 N N . LEU A 1 662 ? -11.295 8.769 0.508 1.00 91.56 662 LEU A N 1
ATOM 5205 C CA . LEU A 1 662 ? -11.699 9.340 1.803 1.00 91.56 662 LEU A CA 1
ATOM 5206 C C . LEU A 1 662 ? -13.164 9.832 1.798 1.00 91.56 662 LEU A C 1
ATOM 5208 O O . LEU A 1 662 ? -13.917 9.405 2.675 1.00 91.56 662 LEU A O 1
ATOM 5212 N N . PRO A 1 663 ? -13.630 10.620 0.806 1.00 90.50 663 PRO A N 1
ATOM 5213 C CA . PRO A 1 663 ? -15.047 10.983 0.728 1.00 90.50 663 PRO A CA 1
ATOM 5214 C C . PRO A 1 663 ? -15.981 9.773 0.619 1.00 90.50 663 PRO A C 1
ATOM 5216 O O . PRO A 1 663 ? -17.034 9.732 1.253 1.00 90.50 663 PRO A O 1
ATOM 5219 N N . ASN A 1 664 ? -15.591 8.749 -0.145 1.00 91.00 664 ASN A N 1
ATOM 5220 C CA . ASN A 1 664 ? -16.364 7.513 -0.262 1.00 91.00 664 ASN A CA 1
ATOM 5221 C C . ASN A 1 664 ? -16.378 6.709 1.047 1.00 91.00 664 ASN A C 1
ATOM 5223 O O . ASN A 1 664 ? -17.384 6.073 1.368 1.00 91.00 664 ASN A O 1
ATOM 5227 N N . ALA A 1 665 ? -15.284 6.731 1.812 1.00 92.00 665 ALA A N 1
ATOM 5228 C CA . ALA A 1 665 ? -15.214 6.141 3.142 1.00 92.00 665 ALA A CA 1
ATOM 5229 C C . ALA A 1 665 ? -16.189 6.835 4.105 1.00 92.00 665 ALA A C 1
ATOM 5231 O O . ALA A 1 665 ? -16.963 6.152 4.777 1.00 92.00 665 ALA A O 1
ATOM 5232 N N . ILE A 1 666 ? -16.201 8.171 4.131 1.00 91.31 666 ILE A N 1
ATOM 5233 C CA . ILE A 1 666 ? -17.127 8.966 4.952 1.00 91.31 666 ILE A CA 1
ATOM 5234 C C . ILE A 1 666 ? -18.583 8.683 4.553 1.00 91.31 666 ILE A C 1
ATOM 5236 O O . ILE A 1 666 ? -19.396 8.329 5.409 1.00 91.31 666 ILE A O 1
ATOM 5240 N N . ASP A 1 667 ? -18.901 8.731 3.257 1.00 90.00 667 ASP A N 1
ATOM 5241 C CA . ASP A 1 667 ? -20.231 8.410 2.721 1.00 90.00 667 ASP A CA 1
ATOM 5242 C C . ASP A 1 667 ? -20.690 6.993 3.101 1.00 90.00 667 ASP A C 1
ATOM 5244 O O . ASP A 1 667 ? -21.810 6.811 3.580 1.00 90.00 667 ASP A O 1
ATOM 5248 N N . ALA A 1 668 ? -19.808 5.993 2.993 1.00 89.88 668 ALA A N 1
ATOM 5249 C CA . ALA A 1 668 ? -20.118 4.624 3.395 1.00 89.88 668 ALA A CA 1
ATOM 5250 C C . ALA A 1 668 ? -20.411 4.501 4.901 1.00 89.88 668 ALA A C 1
ATOM 5252 O O . ALA A 1 668 ? -21.270 3.713 5.294 1.00 89.88 668 ALA A O 1
ATOM 5253 N N . PHE A 1 669 ? -19.728 5.269 5.756 1.00 88.94 669 PHE A N 1
ATOM 5254 C CA . PHE A 1 669 ? -20.016 5.279 7.192 1.00 88.94 669 PHE A CA 1
ATOM 5255 C C . PHE A 1 669 ? -21.361 5.945 7.497 1.00 88.94 669 PHE A C 1
ATOM 5257 O O . PHE A 1 669 ? -22.091 5.465 8.368 1.00 88.94 669 PHE A O 1
ATOM 5264 N N . VAL A 1 670 ? -21.695 7.028 6.791 1.00 87.19 670 VAL A N 1
ATOM 5265 C CA . VAL A 1 670 ? -22.996 7.700 6.911 1.00 87.19 670 VAL A CA 1
ATOM 5266 C C . VAL A 1 670 ? -24.121 6.757 6.480 1.00 87.19 670 VAL A C 1
ATOM 5268 O O . VAL A 1 670 ? -25.083 6.579 7.229 1.00 87.19 670 VAL A O 1
ATOM 5271 N N . GLU A 1 671 ? -23.977 6.087 5.333 1.00 87.88 671 GLU A N 1
ATOM 5272 C CA . GLU A 1 671 ? -24.946 5.099 4.846 1.00 87.88 671 GLU A CA 1
ATOM 5273 C C . GLU A 1 671 ? -25.133 3.956 5.856 1.00 87.88 671 GLU A C 1
ATOM 5275 O O . GLU A 1 671 ? -26.267 3.635 6.231 1.00 87.88 671 GLU A O 1
ATOM 5280 N N . GLN A 1 672 ? -24.030 3.409 6.383 1.00 87.56 672 GLN A N 1
ATOM 5281 C CA . GLN A 1 672 ? -24.073 2.353 7.392 1.00 87.56 672 GLN A CA 1
ATOM 5282 C C . GLN A 1 672 ? -24.842 2.812 8.639 1.00 87.56 672 GLN A C 1
ATOM 5284 O O . GLN A 1 672 ? -25.733 2.095 9.117 1.00 87.56 672 GLN A O 1
ATOM 5289 N N . ALA A 1 673 ? -24.525 4.008 9.145 1.00 85.38 673 ALA A N 1
ATOM 5290 C CA . ALA A 1 673 ? -25.151 4.594 10.324 1.00 85.38 673 ALA A CA 1
ATOM 5291 C C . ALA A 1 673 ? -26.664 4.777 10.149 1.00 85.38 673 ALA A C 1
ATOM 5293 O O . ALA A 1 673 ? -27.426 4.449 11.061 1.00 85.38 673 ALA A O 1
ATOM 5294 N N . GLN A 1 674 ? -27.091 5.257 8.980 1.00 85.06 674 GLN A N 1
ATOM 5295 C CA . GLN A 1 674 ? -28.491 5.542 8.671 1.00 85.06 674 GLN A CA 1
ATOM 5296 C C . GLN A 1 674 ? -29.325 4.271 8.477 1.00 85.06 674 GLN A C 1
ATOM 5298 O O . GLN A 1 674 ? -30.471 4.211 8.927 1.00 85.06 674 GLN A O 1
ATOM 5303 N N . ASN A 1 675 ? -28.765 3.242 7.834 1.00 86.94 675 ASN A N 1
ATOM 5304 C CA . ASN A 1 675 ? -29.567 2.116 7.348 1.00 86.94 675 ASN A CA 1
ATOM 5305 C C . ASN A 1 675 ? -29.373 0.816 8.139 1.00 86.94 675 ASN A C 1
ATOM 5307 O O . ASN A 1 675 ? -30.317 0.024 8.287 1.00 86.94 675 ASN A O 1
ATOM 5311 N N . THR A 1 676 ? -28.172 0.570 8.669 1.00 86.94 676 THR A N 1
ATOM 5312 C CA . THR A 1 676 ? -27.778 -0.780 9.112 1.00 86.94 676 THR A CA 1
ATOM 5313 C C . THR A 1 676 ? -27.492 -0.905 10.605 1.00 86.94 676 THR A C 1
ATOM 5315 O O . THR A 1 676 ? -27.717 -1.978 11.158 1.00 86.94 676 THR A O 1
ATOM 5318 N N . THR A 1 677 ? -27.099 0.170 11.290 1.00 88.69 677 THR A N 1
ATOM 5319 C CA . THR A 1 677 ? -26.652 0.087 12.691 1.00 88.69 677 THR A CA 1
ATOM 5320 C C . THR A 1 677 ? -27.790 -0.022 13.710 1.00 88.69 677 THR A C 1
ATOM 5322 O O . THR A 1 677 ? -27.748 -0.845 14.628 1.00 88.69 677 THR A O 1
ATOM 5325 N N . ALA A 1 678 ? -28.810 0.824 13.591 1.00 90.69 678 ALA A N 1
ATOM 5326 C CA . ALA A 1 678 ? -29.946 0.860 14.507 1.00 90.69 678 ALA A CA 1
ATOM 5327 C C . ALA A 1 678 ? -31.211 1.307 13.764 1.00 90.69 678 ALA A C 1
ATOM 5329 O O . ALA A 1 678 ? -31.145 1.822 12.651 1.00 90.69 678 ALA A O 1
ATOM 5330 N N . SER A 1 679 ? -32.385 1.098 14.355 1.00 92.12 679 SER A N 1
ATOM 5331 C CA . SER A 1 679 ? -33.607 1.794 13.932 1.00 92.12 679 SER A CA 1
ATOM 5332 C C . SER A 1 679 ? -34.184 2.598 15.083 1.00 92.12 679 SER A C 1
ATOM 5334 O O . SER A 1 679 ? -34.278 2.091 16.202 1.00 92.12 679 SER A O 1
ATOM 5336 N N . ILE A 1 680 ? -34.592 3.829 14.788 1.00 89.94 680 ILE A N 1
ATOM 5337 C CA . ILE A 1 680 ? -35.212 4.746 15.741 1.00 89.94 680 ILE A CA 1
ATOM 5338 C C . ILE A 1 680 ? -36.692 4.872 15.381 1.00 89.94 680 ILE A C 1
ATOM 5340 O O . ILE A 1 680 ? -37.035 5.140 14.233 1.00 89.94 680 ILE A O 1
ATOM 5344 N N . ALA A 1 681 ? -37.566 4.664 16.361 1.00 91.19 681 ALA A N 1
ATOM 5345 C CA . ALA A 1 681 ? -39.000 4.885 16.236 1.00 91.19 681 ALA A CA 1
ATOM 5346 C C . ALA A 1 681 ? -39.460 5.849 17.331 1.00 91.19 681 ALA A C 1
ATOM 5348 O O . ALA A 1 681 ? -39.127 5.664 18.502 1.00 91.19 681 ALA A O 1
ATOM 5349 N N . VAL A 1 682 ? -40.235 6.862 16.954 1.00 88.50 682 VAL A N 1
ATOM 5350 C CA . VAL A 1 682 ? -40.787 7.860 17.876 1.00 88.50 682 VAL A CA 1
ATOM 5351 C C . VAL A 1 682 ? -42.294 7.643 17.954 1.00 88.50 682 VAL A C 1
ATOM 5353 O O . VAL A 1 682 ? -42.964 7.557 16.925 1.00 88.50 682 VAL A O 1
ATOM 5356 N N . THR A 1 683 ? -42.843 7.498 19.161 1.00 85.12 683 THR A N 1
ATOM 5357 C CA . THR A 1 683 ? -44.302 7.417 19.328 1.00 85.12 683 THR A CA 1
ATOM 5358 C C . THR A 1 683 ? -44.960 8.737 18.928 1.00 85.12 683 THR A C 1
ATOM 5360 O O . THR A 1 683 ? -44.302 9.775 19.016 1.00 85.12 683 THR A O 1
ATOM 5363 N N . PRO A 1 684 ? -46.261 8.742 18.575 1.00 84.19 684 PRO A N 1
ATOM 5364 C CA . PRO A 1 684 ? -46.993 9.987 18.374 1.00 84.19 684 PRO A CA 1
ATOM 5365 C C . PRO A 1 684 ? -46.751 10.956 19.534 1.00 84.19 684 PRO A C 1
ATOM 5367 O O . PRO A 1 684 ? -46.840 10.563 20.702 1.00 84.19 684 PRO A O 1
ATOM 5370 N N . ILE A 1 685 ? -46.393 12.196 19.197 1.00 85.75 685 ILE A N 1
ATOM 5371 C CA . ILE A 1 685 ? -46.138 13.245 20.181 1.00 85.75 685 ILE A CA 1
ATOM 5372 C C . ILE A 1 685 ? -47.446 13.511 20.925 1.00 85.75 685 ILE A C 1
ATOM 5374 O O . ILE A 1 685 ? -48.504 13.680 20.319 1.00 85.75 685 ILE A O 1
ATOM 5378 N N . SER A 1 686 ? -47.363 13.551 22.247 1.00 87.06 686 SER A N 1
ATOM 5379 C CA . SER A 1 686 ? -48.461 13.952 23.119 1.00 87.06 686 SER A CA 1
ATOM 5380 C C . SER A 1 686 ? -48.121 15.269 23.804 1.00 87.06 686 SER A C 1
ATOM 5382 O O . SER A 1 686 ? -46.954 15.571 24.054 1.00 87.06 686 SER A O 1
ATOM 5384 N N . THR A 1 687 ? -49.141 16.068 24.090 1.00 87.25 687 THR A N 1
ATOM 5385 C CA . THR A 1 687 ? -49.005 17.281 24.898 1.00 87.25 687 THR A CA 1
ATOM 5386 C C . THR A 1 687 ? -49.354 16.949 26.341 1.00 87.25 687 THR A C 1
ATOM 5388 O O . THR A 1 687 ? -50.488 16.552 26.618 1.00 87.25 687 THR A O 1
ATOM 5391 N N . ASP A 1 688 ? -48.410 17.136 27.259 1.00 86.19 688 ASP A N 1
ATOM 5392 C CA . ASP A 1 688 ? -48.674 17.122 28.699 1.00 86.19 688 ASP A CA 1
ATOM 5393 C C . ASP A 1 688 ? -48.325 18.497 29.272 1.00 86.19 688 ASP A C 1
ATOM 5395 O O . ASP A 1 688 ? -47.151 18.862 29.401 1.00 86.19 688 ASP A O 1
ATOM 5399 N N . LYS A 1 689 ? -49.366 19.281 29.579 1.00 87.81 689 LYS A N 1
ATOM 5400 C CA . LYS A 1 689 ? -49.268 20.707 29.939 1.00 87.81 689 LYS A CA 1
ATOM 5401 C C . LYS A 1 689 ? -48.534 21.488 28.837 1.00 87.81 689 LYS A C 1
ATOM 5403 O O . LYS A 1 689 ? -48.922 21.398 27.678 1.00 87.81 689 LYS A O 1
ATOM 5408 N N . ASP A 1 690 ? -47.463 22.197 29.192 1.00 89.00 690 ASP A N 1
ATOM 5409 C CA . ASP A 1 690 ? -46.640 23.010 28.289 1.00 89.00 690 ASP A CA 1
ATOM 5410 C C . ASP A 1 690 ? -45.431 22.232 27.724 1.00 89.00 690 ASP A C 1
ATOM 5412 O O . ASP A 1 690 ? -44.400 22.822 27.400 1.00 89.00 690 ASP A O 1
ATOM 5416 N N . LYS A 1 691 ? -45.502 20.892 27.666 1.00 87.44 691 LYS A N 1
ATOM 5417 C CA . LYS A 1 691 ? -44.428 20.032 27.144 1.00 87.44 691 LYS A CA 1
ATOM 5418 C C . LYS A 1 691 ? -44.919 19.129 26.021 1.00 87.44 691 LYS A C 1
ATOM 5420 O O . LYS A 1 691 ? -45.993 18.533 26.109 1.00 87.44 691 LYS A O 1
ATOM 5425 N N . LEU A 1 692 ? -44.066 18.961 25.013 1.00 86.44 692 LEU A N 1
ATOM 5426 C CA . LEU A 1 692 ? -44.162 17.874 24.044 1.00 86.44 692 LEU A CA 1
ATOM 5427 C C . LEU A 1 692 ? -43.494 16.628 24.638 1.00 86.44 692 LEU A C 1
ATOM 5429 O O . LEU A 1 692 ? -42.357 16.694 25.108 1.00 86.44 692 LEU A O 1
ATOM 5433 N N . VAL A 1 693 ? -44.202 15.502 24.637 1.00 88.75 693 VAL A N 1
ATOM 5434 C CA . VAL A 1 693 ? -43.732 14.219 25.171 1.00 88.75 693 VAL A CA 1
ATOM 5435 C C . VAL A 1 693 ? -43.817 13.159 24.081 1.00 88.75 693 VAL A C 1
ATOM 5437 O O . VAL A 1 693 ? -44.891 12.910 23.528 1.00 88.75 693 VAL A O 1
ATOM 5440 N N . ALA A 1 694 ? -42.693 12.503 23.805 1.00 87.25 694 ALA A N 1
ATOM 5441 C CA . ALA A 1 694 ? -42.608 11.363 22.903 1.00 87.25 694 ALA A CA 1
ATOM 5442 C C . ALA A 1 694 ? -41.699 10.279 23.495 1.00 87.25 694 ALA A C 1
ATOM 5444 O O . ALA A 1 694 ? -40.670 10.582 24.100 1.00 87.25 694 ALA A O 1
ATOM 5445 N N . ASN A 1 695 ? -42.066 9.013 23.302 1.00 90.25 695 ASN A N 1
ATOM 5446 C CA . ASN A 1 695 ? -41.205 7.882 23.616 1.00 90.25 695 ASN A CA 1
ATOM 5447 C C . ASN A 1 695 ? -40.355 7.553 22.391 1.00 90.25 695 ASN A C 1
ATOM 5449 O O . ASN A 1 695 ? -40.881 7.352 21.295 1.00 90.25 695 ASN A O 1
ATOM 5453 N N . VAL A 1 696 ? -39.045 7.452 22.597 1.00 89.12 696 VAL A N 1
ATOM 5454 C CA . VAL A 1 696 ? -38.087 7.061 21.563 1.00 89.12 696 VAL A CA 1
ATOM 5455 C C . VAL A 1 696 ? -37.663 5.619 21.813 1.00 89.12 696 VAL A C 1
ATOM 5457 O O . VAL A 1 696 ? -37.151 5.287 22.879 1.00 89.12 696 VAL A O 1
ATOM 5460 N N . THR A 1 697 ? -37.883 4.752 20.828 1.00 92.00 697 THR A N 1
ATOM 5461 C CA . THR A 1 697 ? -37.419 3.362 20.832 1.00 92.00 697 THR A CA 1
ATOM 5462 C C . THR A 1 697 ? -36.226 3.232 19.900 1.00 92.00 697 THR A C 1
ATOM 5464 O O . THR A 1 697 ? -36.340 3.514 18.709 1.00 92.00 697 THR A O 1
ATOM 5467 N N . VAL A 1 698 ? -35.098 2.758 20.429 1.00 91.06 698 VAL A N 1
ATOM 5468 C CA . VAL A 1 698 ? -33.897 2.439 19.649 1.00 91.06 698 VAL A CA 1
ATOM 5469 C C . VAL A 1 698 ? -33.750 0.926 19.596 1.00 91.06 698 VAL A C 1
ATOM 5471 O O . VAL A 1 698 ? -33.568 0.276 20.622 1.00 91.06 698 VAL A O 1
ATOM 5474 N N . THR A 1 699 ? -33.835 0.354 18.399 1.00 92.88 699 THR A N 1
ATOM 5475 C CA . THR A 1 699 ? -33.587 -1.075 18.182 1.00 92.88 699 THR A CA 1
ATOM 5476 C C . THR A 1 699 ? -32.168 -1.255 17.676 1.00 92.88 699 THR A C 1
ATOM 5478 O O . THR A 1 699 ? -31.835 -0.793 16.585 1.00 92.88 699 THR A O 1
ATOM 5481 N N . ASN A 1 700 ? -31.341 -1.927 18.472 1.00 91.31 700 ASN A N 1
ATOM 5482 C CA . ASN A 1 700 ? -29.989 -2.288 18.077 1.00 91.31 700 ASN A CA 1
ATOM 5483 C C . ASN A 1 700 ? -30.026 -3.377 16.994 1.00 91.31 700 ASN A C 1
ATOM 5485 O O . ASN A 1 700 ? -30.673 -4.408 17.188 1.00 91.31 700 ASN A O 1
ATOM 5489 N N . LYS A 1 701 ? -29.331 -3.152 15.876 1.00 91.50 701 LYS A N 1
ATOM 5490 C CA . LYS A 1 701 ? -29.181 -4.129 14.788 1.00 91.50 701 LYS A CA 1
ATOM 5491 C C . LYS A 1 701 ? -27.773 -4.726 14.726 1.00 91.50 701 LYS A C 1
ATOM 5493 O O . LYS A 1 701 ? -27.492 -5.510 13.824 1.00 91.50 701 LYS A O 1
ATOM 5498 N N . THR A 1 702 ? -26.892 -4.370 15.659 1.00 89.56 702 THR A N 1
ATOM 5499 C CA . THR A 1 702 ? -25.547 -4.935 15.740 1.00 89.56 702 THR A CA 1
ATOM 5500 C C . THR A 1 702 ? -25.521 -6.171 16.640 1.00 89.56 702 THR A C 1
ATOM 5502 O O . THR A 1 702 ? -26.375 -6.369 17.510 1.00 89.56 702 THR A O 1
ATOM 5505 N N . GLY A 1 703 ? -24.502 -7.010 16.450 1.00 90.19 703 GLY A N 1
ATOM 5506 C CA . GLY A 1 703 ? -24.229 -8.151 17.323 1.00 90.19 703 GLY A CA 1
ATOM 5507 C C . GLY A 1 703 ? -23.583 -7.785 18.657 1.00 90.19 703 GLY A C 1
ATOM 5508 O O . GLY A 1 703 ? -23.299 -8.668 19.444 1.00 90.19 703 GLY A O 1
ATOM 5509 N N . HIS A 1 704 ? -23.344 -6.515 18.951 1.00 92.19 704 HIS A N 1
ATOM 5510 C CA . HIS A 1 704 ? -22.665 -6.082 20.173 1.00 92.19 704 HIS A CA 1
ATOM 5511 C C . HIS A 1 704 ? -23.423 -4.912 20.805 1.00 92.19 704 HIS A C 1
ATOM 5513 O O . HIS A 1 704 ? -24.474 -4.512 20.309 1.00 92.19 704 HIS A O 1
ATOM 5519 N N . ARG A 1 705 ? -22.949 -4.336 21.911 1.00 88.88 705 ARG A N 1
ATOM 5520 C CA . ARG A 1 705 ? -23.589 -3.136 22.473 1.00 88.88 705 ARG A CA 1
ATOM 5521 C C . ARG A 1 705 ? -23.546 -1.990 21.465 1.00 88.88 705 ARG A C 1
ATOM 5523 O O . ARG A 1 705 ? -22.535 -1.781 20.800 1.00 88.88 705 ARG A O 1
ATOM 5530 N N . PHE A 1 706 ? -24.633 -1.232 21.369 1.00 85.62 706 PHE A N 1
ATOM 5531 C CA . PHE A 1 706 ? -24.693 0.006 20.593 1.00 85.62 706 PHE A CA 1
ATOM 5532 C C . PHE A 1 706 ? -24.301 1.196 21.489 1.00 85.62 706 PHE A C 1
ATOM 5534 O O . PHE A 1 706 ? -24.794 1.274 22.617 1.00 85.62 706 PHE A O 1
ATOM 5541 N N . PRO A 1 707 ? -23.437 2.122 21.032 1.00 79.06 707 PRO A N 1
ATOM 5542 C CA . PRO A 1 707 ? -22.830 2.203 19.694 1.00 79.06 707 PRO A CA 1
ATOM 5543 C C . PRO A 1 707 ? -21.624 1.292 19.455 1.00 79.06 707 PRO A C 1
ATOM 5545 O O . PRO A 1 707 ? -21.204 1.133 18.315 1.00 79.06 707 PRO A O 1
ATOM 5548 N N . SER A 1 708 ? -21.040 0.720 20.506 1.00 82.12 708 SER A N 1
ATOM 5549 C CA . SER A 1 708 ? -19.887 -0.177 20.411 1.00 82.12 708 SER A CA 1
ATOM 5550 C C . SER A 1 708 ? -19.737 -1.005 21.685 1.00 82.12 708 SER A C 1
ATOM 5552 O O . SER A 1 708 ? -20.152 -0.558 22.755 1.00 82.12 708 SER A O 1
ATOM 5554 N N . GLY A 1 709 ? -19.017 -2.128 21.611 1.00 77.19 709 GLY A N 1
ATOM 5555 C CA . GLY A 1 709 ? -18.531 -2.874 22.783 1.00 77.19 709 GLY A CA 1
ATOM 5556 C C . GLY A 1 709 ? -17.391 -2.181 23.546 1.00 77.19 709 GLY A C 1
ATOM 5557 O O . GLY A 1 709 ? -16.628 -2.842 24.244 1.00 77.19 709 GLY A O 1
ATOM 5558 N N . VAL A 1 710 ? -17.245 -0.860 23.384 1.00 79.00 710 VAL A N 1
ATOM 5559 C CA . VAL A 1 710 ? -16.189 -0.020 23.968 1.00 79.00 710 VAL A CA 1
ATOM 5560 C C . VAL A 1 710 ? -16.847 0.975 24.922 1.00 79.00 710 VAL A C 1
ATOM 5562 O O . VAL A 1 710 ? -17.673 1.788 24.500 1.00 79.00 710 VAL A O 1
ATOM 5565 N N . GLY A 1 711 ? -16.493 0.924 26.209 1.00 70.25 711 GLY A N 1
ATOM 5566 C CA . GLY A 1 711 ? -17.248 1.584 27.287 1.00 70.25 711 GLY A CA 1
ATOM 5567 C C . GLY A 1 711 ? -17.314 3.118 27.239 1.00 70.25 711 GLY A C 1
ATOM 5568 O O . GLY A 1 711 ? -18.194 3.720 27.861 1.00 70.25 711 GLY A O 1
ATOM 5569 N N . PHE A 1 712 ? -16.426 3.775 26.492 1.00 74.94 712 PHE A N 1
ATOM 5570 C CA . PHE A 1 712 ? -16.368 5.237 26.376 1.00 74.94 712 PHE A CA 1
ATOM 5571 C C . PHE A 1 712 ? -17.007 5.796 25.098 1.00 74.94 712 PHE A C 1
ATOM 5573 O O . PHE A 1 712 ? -17.216 7.005 25.015 1.00 74.94 712 PHE A O 1
ATOM 5580 N N . ARG A 1 713 ? -17.382 4.957 24.122 1.00 79.38 713 ARG A N 1
ATOM 5581 C CA . ARG A 1 713 ? -18.075 5.442 22.920 1.00 79.38 713 ARG A CA 1
ATOM 5582 C C . ARG A 1 713 ? -19.499 5.885 23.263 1.00 79.38 713 ARG A C 1
ATOM 5584 O O . ARG A 1 713 ? -20.154 5.325 24.148 1.00 79.38 713 ARG A O 1
ATOM 5591 N N . ARG A 1 714 ? -19.971 6.932 22.590 1.00 80.56 714 ARG A N 1
ATOM 5592 C CA . ARG A 1 714 ? -21.288 7.548 22.803 1.00 80.56 714 ARG A CA 1
ATOM 5593 C C . ARG A 1 714 ? -21.996 7.693 21.462 1.00 80.56 714 ARG A C 1
ATOM 5595 O O . ARG A 1 714 ? -21.349 7.958 20.458 1.00 80.56 714 ARG A O 1
ATOM 5602 N N . ALA A 1 715 ? -23.308 7.491 21.466 1.00 80.25 715 ALA A N 1
ATOM 5603 C CA . ALA A 1 715 ? -24.193 7.848 20.367 1.00 80.25 715 ALA A CA 1
ATOM 5604 C C . ALA A 1 715 ? -25.153 8.910 20.879 1.00 80.25 715 ALA A C 1
ATOM 5606 O O . ALA A 1 715 ? -25.623 8.827 22.016 1.00 80.25 715 ALA A O 1
ATOM 5607 N N . PHE A 1 716 ? -25.434 9.887 20.031 1.00 82.69 716 PHE A N 1
ATOM 5608 C CA . PHE A 1 716 ? -26.349 10.974 20.326 1.00 82.69 716 PHE A CA 1
ATOM 5609 C C . PHE A 1 716 ? -27.558 10.841 19.405 1.00 82.69 716 PHE A C 1
ATOM 5611 O O . PHE A 1 716 ? -27.415 10.485 18.238 1.00 82.69 716 PHE A O 1
ATOM 5618 N N . ILE A 1 717 ? -28.745 11.084 19.953 1.00 81.06 717 ILE A N 1
ATOM 5619 C CA . ILE A 1 717 ? -29.976 11.206 19.177 1.00 81.06 717 ILE A CA 1
ATOM 5620 C C . ILE A 1 717 ? -30.321 12.682 19.197 1.00 81.06 717 ILE A C 1
ATOM 5622 O O . ILE A 1 717 ? -30.554 13.245 20.268 1.00 81.06 717 ILE A O 1
ATOM 5626 N N . GLU A 1 718 ? -30.316 13.295 18.024 1.00 82.62 718 GLU A N 1
ATOM 5627 C CA . GLU A 1 718 ? -30.781 14.660 17.850 1.00 82.62 718 GLU A CA 1
ATOM 5628 C C . GLU A 1 718 ? -32.303 14.670 17.695 1.00 82.62 718 GLU A C 1
ATOM 5630 O O . GLU A 1 718 ? -32.884 13.817 17.021 1.00 82.62 718 GLU A O 1
ATOM 5635 N N . PHE A 1 719 ? -32.950 15.616 18.372 1.00 77.12 719 PHE A N 1
ATOM 5636 C CA . PHE A 1 719 ? -34.381 15.851 18.263 1.00 77.12 719 PHE A CA 1
ATOM 5637 C C . PHE A 1 719 ? -34.598 17.306 17.871 1.00 77.12 719 PHE A C 1
ATOM 5639 O O . PHE A 1 719 ? -34.330 18.210 18.664 1.00 77.12 719 PHE A O 1
ATOM 5646 N N . GLU A 1 720 ? -35.103 17.517 16.663 1.00 80.75 720 GLU A N 1
ATOM 5647 C CA . GLU A 1 720 ? -35.458 18.837 16.157 1.00 80.75 720 GLU A CA 1
ATOM 5648 C C . GLU A 1 720 ? -36.975 19.022 16.228 1.00 80.75 720 GLU A C 1
ATOM 5650 O O . GLU A 1 720 ? -37.747 18.217 15.704 1.00 80.75 720 GLU A O 1
ATOM 5655 N N . ALA A 1 721 ? -37.410 20.092 16.894 1.00 75.94 721 ALA A N 1
ATOM 5656 C CA . ALA A 1 721 ? -38.787 20.561 16.834 1.00 75.94 721 ALA A CA 1
ATOM 5657 C C . ALA A 1 721 ? -38.859 21.679 15.787 1.00 75.94 721 ALA A C 1
ATOM 5659 O O . ALA A 1 721 ? -38.268 22.739 15.984 1.00 75.94 721 ALA A O 1
ATOM 5660 N N . ILE A 1 722 ? -39.554 21.416 14.682 1.00 78.31 722 ILE A N 1
ATOM 5661 C CA . ILE A 1 722 ? -39.691 22.319 13.531 1.00 78.31 722 ILE A CA 1
ATOM 5662 C C . ILE A 1 722 ? -41.129 22.863 13.529 1.00 78.31 722 ILE A C 1
ATOM 5664 O O . ILE A 1 722 ? -42.047 22.106 13.864 1.00 78.31 722 ILE A O 1
ATOM 5668 N N . ASP A 1 723 ? -41.309 24.157 13.239 1.00 66.62 723 ASP A N 1
ATOM 5669 C CA . ASP A 1 723 ? -42.617 24.837 13.242 1.00 66.62 723 ASP A CA 1
ATOM 5670 C C . ASP A 1 723 ? -43.447 24.637 11.963 1.00 66.62 723 ASP A C 1
ATOM 5672 O O . ASP A 1 723 ? -42.871 24.322 10.894 1.00 66.62 723 ASP A O 1
#

pLDDT: mean 87.21, std 15.37, range [24.81, 98.69]

Radius of gyration: 30.6 Å; chains: 1; bounding box: 80×98×109 Å